Protein AF-A0AAN0IYD3-F1 (afdb_monomer_lite)

Secondary structure (DSSP, 8-state):
--------PPP-BS----B-SSEEEEE--B-TTS-SSS--HHHHHHHTEEEEEETTTTEEEEEE-BS---S--BS-EEEEETTEEEEEEEE-SSTT-EEEEEEEEETTTTEEEEEE---TTS--EES-EEEEEEETTEEEEEEEEEEESPPSS--TTS-EEEPTTS-EEEEEEEEEETTTTEEE-TT---------------------------------------------------------------------------PPEEEEEEEEEEETTEEEEEEEEES-HHHHHHHHHHHTTT-EEEEEEEEEBSSSEEEE-TTSPPSS--TTEEEEESSSS-EEEHHHHHHBTBTT-PPPEEEEEEEE-TTS-SEEEEEEEEESBSS--EEEEEEE-SSPPPP---------------------------------HHHHHHHHHHHHHHTHHHHHTS-HHHHHHHHHHHHHTTSS-HHHHHS--HHHHHHHHHHHHHT--SHHHHHHHHHHHHHHHHHH-HHHHHHHHHHHHHHHHHHHHHS-------TT-

Structure (mmCIF, N/CA/C/O backbone):
data_AF-A0AAN0IYD3-F1
#
_entry.id   AF-A0AAN0IYD3-F1
#
loop_
_atom_site.group_PDB
_atom_site.id
_atom_site.type_symbol
_atom_site.label_atom_id
_atom_site.label_alt_id
_atom_site.label_comp_id
_atom_site.label_asym_id
_atom_site.label_entity_id
_atom_site.label_seq_id
_atom_site.pdbx_PDB_ins_code
_atom_site.Cartn_x
_atom_site.Cartn_y
_atom_site.Cartn_z
_atom_site.occupancy
_atom_site.B_iso_or_equiv
_atom_site.auth_seq_id
_atom_site.auth_comp_id
_atom_site.auth_asym_id
_atom_site.auth_atom_id
_atom_site.pdbx_PDB_model_num
ATOM 1 N N . MET A 1 1 ? 1.801 -6.142 -44.430 1.00 36.16 1 MET A N 1
ATOM 2 C CA . MET A 1 1 ? 1.712 -6.125 -42.953 1.00 36.16 1 MET A CA 1
ATOM 3 C C . MET A 1 1 ? 3.056 -6.605 -42.431 1.00 36.16 1 MET A C 1
ATOM 5 O O . MET A 1 1 ? 3.470 -7.676 -42.855 1.00 36.16 1 MET A O 1
ATOM 9 N N . SER A 1 2 ? 3.777 -5.829 -41.621 1.00 40.69 2 SER A N 1
ATOM 10 C CA . SER A 1 2 ? 5.025 -6.301 -41.003 1.00 40.69 2 SER A CA 1
ATOM 11 C C . SER A 1 2 ? 4.711 -7.117 -39.748 1.00 40.69 2 SER A C 1
ATOM 13 O O . SER A 1 2 ? 3.829 -6.751 -38.970 1.00 40.69 2 SER A O 1
ATOM 15 N N . GLY A 1 3 ? 5.416 -8.232 -39.551 1.00 45.00 3 GLY A N 1
ATOM 16 C CA . GLY A 1 3 ? 5.268 -9.042 -38.346 1.00 45.00 3 GLY A CA 1
ATOM 17 C C . GLY A 1 3 ? 5.834 -8.303 -37.138 1.00 45.00 3 GLY A C 1
ATOM 18 O O . GLY A 1 3 ? 7.051 -8.214 -36.989 1.00 45.00 3 GLY A O 1
ATOM 19 N N . GLN A 1 4 ? 4.970 -7.775 -36.266 1.00 45.75 4 GLN A N 1
ATOM 20 C CA . GLN A 1 4 ? 5.415 -7.326 -34.949 1.00 45.75 4 GLN A CA 1
ATOM 21 C C . GLN A 1 4 ? 5.845 -8.553 -34.146 1.00 45.75 4 GLN A C 1
ATOM 23 O O . GLN A 1 4 ? 5.011 -9.386 -33.795 1.00 45.75 4 GLN A O 1
ATOM 28 N N . SER A 1 5 ? 7.144 -8.647 -33.858 1.00 50.09 5 SER A N 1
ATOM 29 C CA . SER A 1 5 ? 7.682 -9.643 -32.934 1.00 50.09 5 SER A CA 1
ATOM 30 C C . SER A 1 5 ? 6.928 -9.562 -31.606 1.00 50.09 5 SER A C 1
ATOM 32 O O . SER A 1 5 ? 6.909 -8.513 -30.955 1.00 50.09 5 SER A O 1
ATOM 34 N N . ILE A 1 6 ? 6.276 -10.658 -31.216 1.00 59.47 6 ILE A N 1
ATOM 35 C CA . ILE A 1 6 ? 5.673 -10.776 -29.891 1.00 59.47 6 ILE A CA 1
ATOM 36 C C . ILE A 1 6 ? 6.834 -10.955 -28.917 1.00 59.47 6 ILE A C 1
ATOM 38 O O . ILE A 1 6 ? 7.510 -11.984 -28.944 1.00 59.47 6 ILE A O 1
ATOM 42 N N . TYR A 1 7 ? 7.076 -9.949 -28.072 1.00 66.88 7 TYR A N 1
ATOM 43 C CA . TYR A 1 7 ? 8.084 -10.034 -27.019 1.00 66.88 7 TYR A CA 1
ATOM 44 C C . TYR A 1 7 ? 7.779 -11.253 -26.134 1.00 66.88 7 TYR A C 1
ATOM 46 O O . TYR A 1 7 ? 6.766 -11.293 -25.432 1.00 66.88 7 TYR A O 1
ATOM 54 N N . LYS A 1 8 ? 8.643 -12.272 -26.203 1.00 65.81 8 LYS A N 1
ATOM 55 C CA . LYS A 1 8 ? 8.504 -13.504 -25.428 1.00 65.81 8 LYS A CA 1
ATOM 56 C C . LYS A 1 8 ? 9.188 -13.317 -24.078 1.00 65.81 8 LYS A C 1
ATOM 58 O O . LYS A 1 8 ? 10.408 -13.428 -23.978 1.00 65.81 8 LYS A O 1
ATOM 63 N N . PHE A 1 9 ? 8.383 -13.035 -23.059 1.00 69.50 9 PHE A N 1
ATOM 64 C CA . PHE A 1 9 ? 8.836 -12.949 -21.674 1.00 69.50 9 PHE A CA 1
ATOM 65 C C . PHE A 1 9 ? 9.522 -14.257 -21.233 1.00 69.50 9 PHE A C 1
ATOM 67 O O . PHE A 1 9 ? 9.088 -15.353 -21.604 1.00 69.50 9 PHE A O 1
ATOM 74 N N . LYS A 1 10 ? 10.614 -14.136 -20.471 1.00 79.12 10 LYS A N 1
ATOM 75 C CA . LYS A 1 10 ? 11.407 -15.265 -19.958 1.00 79.12 10 LYS A CA 1
ATOM 76 C C . LYS A 1 10 ? 10.958 -15.643 -18.551 1.00 79.12 10 LYS A C 1
ATOM 78 O O . LYS A 1 10 ? 10.577 -14.776 -17.771 1.00 79.12 10 LYS A O 1
ATOM 83 N N . GLY A 1 11 ? 11.079 -16.923 -18.202 1.00 85.19 11 GLY A N 1
ATOM 84 C CA . GLY A 1 11 ? 10.940 -17.355 -16.813 1.00 85.19 11 GLY A CA 1
ATOM 85 C C . GLY A 1 11 ? 12.000 -16.685 -15.936 1.00 85.19 11 GLY A C 1
ATOM 86 O O . GLY A 1 11 ? 13.184 -16.713 -16.272 1.00 85.19 11 GLY A O 1
ATOM 87 N N . ARG A 1 12 ? 11.563 -16.073 -14.834 1.00 90.88 12 ARG A N 1
ATOM 88 C CA . ARG A 1 12 ? 12.425 -15.463 -13.819 1.00 90.88 12 ARG A CA 1
ATOM 89 C C . ARG A 1 12 ? 11.815 -15.617 -12.431 1.00 90.88 12 ARG A C 1
ATOM 91 O O . ARG A 1 12 ? 10.594 -15.636 -12.304 1.00 90.88 12 ARG A O 1
ATOM 98 N N . ALA A 1 13 ? 12.658 -15.699 -11.410 1.00 92.00 13 ALA A N 1
ATOM 99 C CA . ALA A 1 13 ? 12.270 -15.749 -9.999 1.00 92.00 13 ALA A CA 1
ATOM 100 C C . ALA A 1 13 ? 12.886 -14.565 -9.230 1.00 92.00 13 ALA A C 1
ATOM 102 O O . ALA A 1 13 ? 13.592 -13.753 -9.828 1.00 92.00 13 ALA A O 1
ATOM 103 N N . GLU A 1 14 ? 12.592 -14.448 -7.932 1.00 93.88 14 GLU A N 1
ATOM 104 C CA . GLU A 1 14 ? 13.286 -13.543 -6.990 1.00 93.88 14 GLU A CA 1
ATOM 105 C C . GLU A 1 14 ? 13.367 -12.061 -7.420 1.00 93.88 14 GLU A C 1
ATOM 107 O O . GLU A 1 14 ? 14.294 -11.339 -7.061 1.00 93.88 14 GLU A O 1
ATOM 112 N N . HIS A 1 15 ? 12.391 -11.602 -8.198 1.00 94.44 15 HIS A N 1
ATOM 113 C CA . HIS A 1 15 ? 12.200 -10.208 -8.590 1.00 94.44 15 HIS A CA 1
ATOM 114 C C . HIS A 1 15 ? 10.975 -9.643 -7.872 1.00 94.44 15 HIS A C 1
ATOM 116 O O . HIS A 1 15 ? 10.097 -10.392 -7.443 1.00 94.44 15 HIS A O 1
ATOM 122 N N . SER A 1 16 ? 10.871 -8.318 -7.816 1.00 95.12 16 SER A N 1
ATOM 123 C CA . SER A 1 16 ? 9.613 -7.651 -7.470 1.00 95.12 16 SER A CA 1
ATOM 124 C C . SER A 1 16 ? 8.836 -7.263 -8.727 1.00 95.12 16 SER A C 1
ATOM 126 O O . SER A 1 16 ? 9.425 -7.086 -9.795 1.00 95.12 16 SER A O 1
ATOM 128 N N . ALA A 1 17 ? 7.516 -7.113 -8.591 1.00 95.25 17 ALA A N 1
ATOM 129 C CA . ALA A 1 17 ? 6.607 -6.715 -9.669 1.00 95.25 17 ALA A CA 1
ATOM 130 C C . ALA A 1 17 ? 5.807 -5.431 -9.336 1.00 95.25 17 ALA A C 1
ATOM 132 O O . ALA A 1 17 ? 4.574 -5.463 -9.316 1.00 95.25 17 ALA A O 1
ATOM 133 N N . PRO A 1 18 ? 6.487 -4.309 -9.020 1.00 96.69 18 PRO A N 1
ATOM 134 C CA . PRO A 1 18 ? 5.850 -3.048 -8.643 1.00 96.69 18 PRO A CA 1
ATOM 135 C C . PRO A 1 18 ? 4.942 -2.482 -9.743 1.00 96.69 18 PRO A C 1
ATOM 137 O O . PRO A 1 18 ? 5.202 -2.624 -10.941 1.00 96.69 18 PRO A O 1
ATOM 140 N N . VAL A 1 19 ? 3.891 -1.777 -9.324 1.00 96.44 19 VAL A N 1
ATOM 141 C CA . VAL A 1 19 ? 2.893 -1.150 -10.200 1.00 96.44 19 VAL A CA 1
ATOM 142 C C . VAL A 1 19 ? 2.908 0.358 -9.981 1.00 96.44 19 VAL A C 1
ATOM 144 O O . VAL A 1 19 ? 2.753 0.812 -8.855 1.00 96.44 19 VAL A O 1
ATOM 147 N N . ILE A 1 20 ? 3.067 1.138 -11.055 1.00 93.69 20 ILE A N 1
ATOM 148 C CA . ILE A 1 20 ? 2.930 2.604 -11.020 1.00 93.69 20 ILE A CA 1
ATOM 149 C C . ILE A 1 20 ? 1.989 3.023 -12.150 1.00 93.69 20 ILE A C 1
ATOM 151 O O . ILE A 1 20 ? 2.294 2.851 -13.337 1.00 93.69 20 ILE A O 1
ATOM 155 N N . GLY A 1 21 ? 0.829 3.560 -11.766 1.00 90.25 21 GLY A N 1
ATOM 156 C CA . GLY A 1 21 ? -0.271 3.875 -12.675 1.00 90.25 21 GLY A CA 1
ATOM 157 C C . GLY A 1 21 ? -0.771 2.641 -13.436 1.00 90.25 21 GLY A C 1
ATOM 158 O O . GLY A 1 21 ? -0.806 1.527 -12.917 1.00 90.25 21 GLY A O 1
ATOM 159 N N . GLY A 1 22 ? -1.132 2.821 -14.709 1.00 93.25 22 GLY A N 1
ATOM 160 C CA . GLY A 1 22 ? -1.628 1.751 -15.585 1.00 93.25 22 GLY A CA 1
ATOM 161 C C . GLY A 1 22 ? -0.568 0.749 -16.074 1.00 93.25 22 GLY A C 1
ATOM 162 O O . GLY A 1 22 ? -0.651 0.291 -17.220 1.00 93.25 22 GLY A O 1
ATOM 163 N N . SER A 1 23 ? 0.484 0.465 -15.299 1.00 95.75 23 SER A N 1
ATOM 164 C CA . SER A 1 23 ? 1.560 -0.448 -15.706 1.00 95.75 23 SER A CA 1
ATOM 165 C C . SER A 1 23 ? 2.293 -1.122 -14.549 1.00 95.75 23 SER A C 1
ATOM 167 O O . SER A 1 23 ? 2.630 -0.488 -13.551 1.00 95.75 23 SER A O 1
ATOM 169 N N . LEU A 1 24 ? 2.631 -2.392 -14.765 1.00 96.56 24 LEU A N 1
ATOM 170 C CA . LEU A 1 24 ? 3.535 -3.192 -13.940 1.00 96.56 24 LEU A CA 1
ATOM 171 C C . LEU A 1 24 ? 4.953 -3.127 -14.522 1.00 96.56 24 LEU A C 1
ATOM 173 O O . LEU A 1 24 ? 5.124 -3.128 -15.744 1.00 96.56 24 LEU A O 1
ATOM 177 N N . TYR A 1 25 ? 5.961 -3.079 -13.657 1.00 96.81 25 TYR A N 1
ATOM 178 C CA . TYR A 1 25 ? 7.377 -3.015 -14.017 1.00 96.81 25 TYR A CA 1
ATOM 179 C C . TYR A 1 25 ? 8.109 -4.239 -13.465 1.00 96.81 25 TYR A C 1
ATOM 181 O O . TYR A 1 25 ? 7.784 -4.726 -12.385 1.00 96.81 25 TYR A O 1
ATOM 189 N N . LEU A 1 26 ? 9.109 -4.722 -14.199 1.00 94.75 26 LEU A N 1
ATOM 190 C CA . LEU A 1 26 ? 9.996 -5.803 -13.784 1.00 94.75 26 LEU A CA 1
ATOM 191 C C . LEU A 1 26 ? 11.446 -5.426 -14.064 1.00 94.75 26 LEU A C 1
ATOM 193 O O . LEU A 1 26 ? 11.772 -4.913 -15.134 1.00 94.75 26 LEU A O 1
ATOM 197 N N . TRP A 1 27 ? 12.327 -5.758 -13.128 1.00 96.06 27 TRP A N 1
ATOM 198 C CA . TRP A 1 27 ? 13.764 -5.580 -13.284 1.00 96.06 27 TRP A CA 1
ATOM 199 C C . TRP A 1 27 ? 14.520 -6.796 -12.746 1.00 96.06 27 TRP A C 1
ATOM 201 O O . TRP A 1 27 ? 14.170 -7.336 -11.695 1.00 96.06 27 TRP A O 1
ATOM 211 N N . ALA A 1 28 ? 15.554 -7.215 -13.478 1.00 94.31 28 ALA A N 1
ATOM 212 C CA . ALA A 1 28 ? 16.426 -8.333 -13.125 1.00 94.31 28 ALA A CA 1
ATOM 213 C C . ALA A 1 28 ? 15.653 -9.592 -12.655 1.00 94.31 28 ALA A C 1
ATOM 215 O O . ALA A 1 28 ? 14.802 -10.094 -13.393 1.00 94.31 28 ALA A O 1
ATOM 216 N N . GLY A 1 29 ? 15.966 -10.121 -11.470 1.00 93.25 29 GLY A N 1
ATOM 217 C CA . GLY A 1 29 ? 15.525 -11.427 -10.985 1.00 93.25 29 GLY A CA 1
ATOM 218 C C . GLY A 1 29 ? 16.409 -12.572 -11.477 1.00 93.25 29 GLY A C 1
ATOM 219 O O . GLY A 1 29 ? 17.059 -12.474 -12.525 1.00 93.25 29 GLY A O 1
ATOM 220 N N . ALA A 1 30 ? 16.392 -13.678 -10.731 1.00 89.56 30 ALA A N 1
ATOM 221 C CA . ALA A 1 30 ? 17.095 -14.909 -11.076 1.00 89.56 30 ALA A CA 1
ATOM 222 C C . ALA A 1 30 ? 16.601 -15.444 -12.434 1.00 89.56 30 ALA A C 1
ATOM 224 O O . ALA A 1 30 ? 15.405 -15.686 -12.617 1.00 89.56 30 ALA A O 1
ATOM 225 N N . GLN A 1 31 ? 17.521 -15.591 -13.392 1.00 89.06 31 GLN A N 1
ATOM 226 C CA . GLN A 1 31 ? 17.264 -15.920 -14.801 1.00 89.06 31 GLN A CA 1
ATOM 227 C C . GLN A 1 31 ? 18.340 -16.867 -15.334 1.00 89.06 31 GLN A C 1
ATOM 229 O O . GLN A 1 31 ? 19.510 -16.732 -14.987 1.00 89.06 31 GLN A O 1
ATOM 234 N N . THR A 1 32 ? 17.963 -17.787 -16.225 1.00 85.50 32 THR A N 1
ATOM 235 C CA . THR A 1 32 ? 18.856 -18.841 -16.746 1.00 85.50 32 THR A CA 1
ATOM 236 C C . THR A 1 32 ? 20.028 -18.330 -17.586 1.00 85.50 32 THR A C 1
ATOM 238 O O . THR A 1 32 ? 20.987 -19.065 -17.788 1.00 85.50 32 THR A O 1
ATOM 241 N N . ASP A 1 33 ? 19.948 -17.109 -18.119 1.00 87.12 33 ASP A N 1
ATOM 242 C CA . ASP A 1 33 ? 21.000 -16.479 -18.925 1.00 87.12 33 ASP A CA 1
ATOM 243 C C . ASP A 1 33 ? 21.742 -15.336 -18.208 1.00 87.12 33 ASP A C 1
ATOM 245 O O . ASP A 1 33 ? 22.638 -14.724 -18.795 1.00 87.12 33 ASP A O 1
ATOM 249 N N . LEU A 1 34 ? 21.407 -15.068 -16.939 1.00 88.12 34 LEU A N 1
ATOM 250 C CA . LEU A 1 34 ? 22.098 -14.095 -16.094 1.00 88.12 34 LEU A CA 1
ATOM 251 C C . LEU A 1 34 ? 23.383 -14.729 -15.519 1.00 88.12 34 LEU A C 1
ATOM 253 O O . LEU A 1 34 ? 23.283 -15.713 -14.789 1.00 88.12 34 LEU A O 1
ATOM 257 N N . PRO A 1 35 ? 24.590 -14.203 -15.813 1.00 89.94 35 PRO A N 1
ATOM 258 C CA . PRO A 1 35 ? 25.831 -14.823 -15.352 1.00 89.94 35 PRO A CA 1
ATOM 259 C C . PRO A 1 35 ? 25.965 -14.834 -13.825 1.00 89.94 35 PRO A C 1
ATOM 261 O O . PRO A 1 35 ? 25.924 -13.775 -13.192 1.00 89.94 35 PRO A O 1
ATOM 264 N N . ALA A 1 36 ? 26.212 -16.021 -13.264 1.00 89.19 36 ALA A N 1
ATOM 265 C CA . ALA A 1 36 ? 26.485 -16.250 -11.845 1.00 89.19 36 ALA A CA 1
ATOM 266 C C . ALA A 1 36 ? 27.914 -15.815 -11.456 1.00 89.19 36 ALA A C 1
ATOM 268 O O . ALA A 1 36 ? 28.759 -16.619 -11.075 1.00 89.19 36 ALA A O 1
ATOM 269 N N . VAL A 1 37 ? 28.195 -14.520 -11.606 1.00 90.31 37 VAL A N 1
ATOM 270 C CA . VAL A 1 37 ? 29.442 -13.846 -11.204 1.00 90.31 37 VAL A CA 1
ATOM 271 C C . VAL A 1 37 ? 29.109 -12.499 -10.565 1.00 90.31 37 VAL A C 1
ATOM 273 O O . VAL A 1 37 ? 28.046 -11.941 -10.847 1.00 90.31 37 VAL A O 1
ATOM 276 N N . HIS A 1 38 ? 30.013 -11.939 -9.755 1.00 88.50 38 HIS A N 1
ATOM 277 C CA . HIS A 1 38 ? 29.840 -10.638 -9.089 1.00 88.50 38 HIS A CA 1
ATOM 278 C C . HIS A 1 38 ? 29.361 -9.536 -10.045 1.00 88.50 38 HIS A C 1
ATOM 280 O O . HIS A 1 38 ? 28.270 -8.984 -9.886 1.00 88.50 38 HIS A O 1
ATOM 286 N N . ASP A 1 39 ? 30.135 -9.284 -11.098 1.00 91.88 39 ASP A N 1
ATOM 287 C CA . ASP A 1 39 ? 29.835 -8.304 -12.134 1.00 91.88 39 ASP A CA 1
ATOM 288 C C . ASP A 1 39 ? 30.498 -8.722 -13.457 1.00 91.88 39 ASP A C 1
ATOM 290 O O . ASP A 1 39 ? 31.525 -9.399 -13.465 1.00 91.88 39 ASP A O 1
ATOM 294 N N . SER A 1 40 ? 29.896 -8.360 -14.588 1.00 92.56 40 SER A N 1
ATOM 295 C CA . SER A 1 40 ? 30.474 -8.548 -15.923 1.00 92.56 40 SER A CA 1
ATOM 296 C C . SER A 1 40 ? 29.749 -7.691 -16.969 1.00 92.56 40 SER A C 1
ATOM 298 O O . SER A 1 40 ? 28.564 -7.385 -16.799 1.00 92.56 40 SER A O 1
ATOM 300 N N . PRO A 1 41 ? 30.383 -7.361 -18.113 1.00 93.81 41 PRO A N 1
ATOM 301 C CA . PRO A 1 41 ? 29.716 -6.650 -19.206 1.00 93.81 41 PRO A CA 1
ATOM 302 C C . PRO A 1 41 ? 28.443 -7.350 -19.711 1.00 93.81 41 PRO A C 1
ATOM 304 O O . PRO A 1 41 ? 27.469 -6.680 -20.050 1.00 93.81 41 PRO A O 1
ATOM 307 N N . GLN A 1 42 ? 28.407 -8.690 -19.713 1.00 92.44 42 GLN A N 1
ATOM 308 C CA . GLN A 1 42 ? 27.210 -9.464 -20.064 1.00 92.44 42 GLN A CA 1
ATOM 309 C C . GLN A 1 42 ? 26.099 -9.305 -19.018 1.00 92.44 42 GLN A C 1
ATOM 311 O O . GLN A 1 42 ? 24.951 -9.061 -19.386 1.00 92.44 42 GLN A O 1
ATOM 316 N N . LYS A 1 43 ? 26.432 -9.392 -17.724 1.00 92.62 43 LYS A N 1
ATOM 317 C CA . LYS A 1 43 ? 25.472 -9.208 -16.628 1.00 92.62 43 LYS A CA 1
ATOM 318 C C . LYS A 1 43 ? 24.881 -7.795 -16.645 1.00 92.62 43 LYS A C 1
ATOM 320 O O . LYS A 1 43 ? 23.663 -7.660 -16.707 1.00 92.62 43 LYS A O 1
ATOM 325 N N . ARG A 1 44 ? 25.728 -6.759 -16.731 1.00 93.25 44 ARG A N 1
ATOM 326 C CA . ARG A 1 44 ? 25.306 -5.350 -16.884 1.00 93.25 44 ARG A CA 1
ATOM 327 C C . ARG A 1 44 ? 24.414 -5.134 -18.108 1.00 93.25 44 ARG A C 1
ATOM 329 O O . ARG A 1 44 ? 23.448 -4.383 -18.036 1.00 93.25 44 ARG A O 1
ATOM 336 N N . LYS A 1 45 ? 24.690 -5.810 -19.230 1.00 92.25 45 LYS A N 1
ATOM 337 C CA . LYS A 1 45 ? 23.853 -5.734 -20.440 1.00 92.25 45 LYS A CA 1
ATOM 338 C C . LYS A 1 45 ? 22.445 -6.302 -20.215 1.00 92.25 45 LYS A C 1
ATOM 340 O O . LYS A 1 45 ? 21.497 -5.742 -20.753 1.00 92.25 45 LYS A O 1
ATOM 345 N N . LEU A 1 46 ? 22.297 -7.355 -19.408 1.00 90.81 46 LEU A N 1
ATOM 346 C CA . LEU A 1 46 ? 20.996 -7.947 -19.064 1.00 90.81 46 LEU A CA 1
ATOM 347 C C . LEU A 1 46 ? 20.241 -7.152 -17.987 1.00 90.81 46 LEU A C 1
ATOM 349 O O . LEU A 1 46 ? 19.017 -7.083 -18.030 1.00 90.81 46 LEU A O 1
ATOM 353 N N . THR A 1 47 ? 20.947 -6.519 -17.047 1.00 94.19 47 THR A N 1
ATOM 354 C CA . THR A 1 47 ? 20.337 -5.711 -15.972 1.00 94.19 47 THR A CA 1
ATOM 355 C C . THR A 1 47 ? 20.129 -4.240 -16.348 1.00 94.19 47 THR A C 1
ATOM 357 O O . THR A 1 47 ? 19.468 -3.509 -15.616 1.00 94.19 47 THR A O 1
ATOM 360 N N . SER A 1 48 ? 20.634 -3.795 -17.504 1.00 95.69 48 SER A N 1
ATOM 361 C CA . SER A 1 48 ? 20.393 -2.445 -18.041 1.00 95.69 48 SER A CA 1
ATOM 362 C C . SER A 1 48 ? 18.975 -2.219 -18.580 1.00 95.69 48 SER A C 1
ATOM 364 O O . SER A 1 48 ? 18.616 -1.076 -18.872 1.00 95.69 48 SER A O 1
ATOM 366 N N . THR A 1 49 ? 18.152 -3.264 -18.702 1.00 95.00 49 THR A N 1
ATOM 367 C CA . THR A 1 49 ? 16.763 -3.166 -19.172 1.00 95.00 49 THR A CA 1
ATOM 368 C C . THR A 1 49 ? 15.739 -3.401 -18.069 1.00 95.00 49 THR A C 1
ATOM 370 O O . THR A 1 49 ? 15.938 -4.231 -17.184 1.00 95.00 49 THR A O 1
ATOM 373 N N . VAL A 1 50 ? 14.613 -2.698 -18.175 1.00 95.75 50 VAL A N 1
ATOM 374 C CA . VAL A 1 50 ? 13.407 -2.868 -17.357 1.00 95.75 50 VAL A CA 1
ATOM 375 C C . VAL A 1 50 ? 12.272 -3.281 -18.286 1.00 95.75 50 VAL A C 1
ATOM 377 O O . VAL A 1 50 ? 11.972 -2.586 -19.263 1.00 95.75 50 VAL A O 1
ATOM 380 N N . GLU A 1 51 ? 11.643 -4.418 -18.016 1.00 94.75 51 GLU A N 1
ATOM 381 C CA . GLU A 1 51 ? 10.419 -4.814 -18.700 1.00 94.75 51 GLU A CA 1
ATOM 382 C C . GLU A 1 51 ? 9.210 -4.080 -18.114 1.00 94.75 51 GLU A C 1
ATOM 384 O O . GLU A 1 51 ? 9.113 -3.852 -16.908 1.00 94.75 51 GLU A O 1
ATOM 389 N N . LYS A 1 52 ? 8.260 -3.719 -18.977 1.00 94.75 52 LYS A N 1
ATOM 390 C CA . LYS A 1 52 ? 7.027 -3.030 -18.591 1.00 94.75 52 LYS A CA 1
ATOM 391 C C . LYS A 1 52 ? 5.826 -3.720 -19.224 1.00 94.75 52 LYS A C 1
ATOM 393 O O . LYS A 1 52 ? 5.842 -4.027 -20.415 1.00 94.75 52 LYS A O 1
ATOM 398 N N . PHE A 1 53 ? 4.785 -3.958 -18.433 1.00 94.56 53 PHE A N 1
ATOM 399 C CA . PHE A 1 53 ? 3.514 -4.516 -18.881 1.00 94.56 53 PHE A CA 1
ATOM 400 C C . PHE A 1 53 ? 2.418 -3.459 -18.769 1.00 94.56 53 PHE A C 1
ATOM 402 O O . PHE A 1 53 ? 2.117 -2.971 -17.679 1.00 94.56 53 PHE A O 1
ATOM 409 N N . TYR A 1 54 ? 1.814 -3.104 -19.902 1.00 93.69 54 TYR A N 1
ATOM 410 C CA . TYR A 1 54 ? 0.756 -2.097 -19.968 1.00 93.69 54 TYR A CA 1
ATOM 411 C C . TYR A 1 54 ? -0.618 -2.751 -19.815 1.00 93.69 54 TYR A C 1
ATOM 413 O O . TYR A 1 54 ? -1.076 -3.440 -20.732 1.00 93.69 54 TYR A O 1
ATOM 421 N N . PHE A 1 55 ? -1.322 -2.482 -18.712 1.00 94.62 55 PHE A N 1
ATOM 422 C CA . PHE A 1 55 ? -2.650 -3.063 -18.460 1.00 94.62 55 PHE A CA 1
ATOM 423 C C . PHE A 1 55 ? -3.666 -2.706 -19.556 1.00 94.62 55 PHE A C 1
ATOM 425 O O . PHE A 1 55 ? -4.457 -3.548 -19.965 1.00 94.62 55 PHE A O 1
ATOM 432 N N . SER A 1 56 ? -3.581 -1.489 -20.104 1.00 94.25 56 SER A N 1
ATOM 433 C CA . SER A 1 56 ? -4.466 -0.972 -21.161 1.00 94.25 56 SER A CA 1
ATOM 434 C C . SER A 1 56 ? -4.361 -1.687 -22.515 1.00 94.25 56 SER A C 1
ATOM 436 O O . SER A 1 56 ? -5.200 -1.462 -23.383 1.00 94.25 56 SER A O 1
ATOM 438 N N . SER A 1 57 ? -3.340 -2.525 -22.725 1.00 92.44 57 SER A N 1
ATOM 439 C CA . SER A 1 57 ? -3.164 -3.291 -23.970 1.00 92.44 57 SER A CA 1
ATOM 440 C C . SER A 1 57 ? -2.793 -4.761 -23.762 1.00 92.44 57 SER A C 1
ATOM 442 O O . SER A 1 57 ? -2.722 -5.502 -24.739 1.00 92.44 57 SER A O 1
ATOM 444 N N . ALA A 1 58 ? -2.538 -5.181 -22.518 1.00 91.56 58 ALA A N 1
ATOM 445 C CA . ALA A 1 58 ? -1.975 -6.483 -22.158 1.00 91.56 58 ALA A CA 1
ATOM 446 C C . ALA A 1 58 ? -0.670 -6.831 -22.913 1.00 91.56 58 ALA A C 1
ATOM 448 O O . ALA A 1 58 ? -0.414 -7.992 -23.242 1.00 91.56 58 ALA A O 1
ATOM 449 N N . ARG A 1 59 ? 0.172 -5.826 -23.205 1.00 90.31 59 ARG A N 1
ATOM 450 C CA . ARG A 1 59 ? 1.444 -5.993 -23.932 1.00 90.31 59 ARG A CA 1
ATOM 451 C C . ARG A 1 59 ? 2.658 -5.706 -23.055 1.00 90.31 59 ARG A C 1
ATOM 453 O O . ARG A 1 59 ? 2.662 -4.759 -22.270 1.00 90.31 59 ARG A O 1
ATOM 460 N N . TRP A 1 60 ? 3.706 -6.494 -23.285 1.00 91.94 60 TRP A N 1
ATOM 461 C CA . TRP A 1 60 ? 5.056 -6.265 -22.778 1.00 91.94 60 TRP A CA 1
ATOM 462 C C . TRP A 1 60 ? 5.870 -5.352 -23.701 1.00 91.94 60 TRP A C 1
ATOM 464 O O . TRP A 1 60 ? 5.791 -5.460 -24.929 1.00 91.94 60 TRP A O 1
ATOM 474 N N . SER A 1 61 ? 6.715 -4.525 -23.097 1.00 91.25 61 SER A N 1
ATOM 475 C CA . SER A 1 61 ? 7.846 -3.830 -23.713 1.00 91.25 61 SER A CA 1
ATOM 476 C C . SER A 1 61 ? 9.110 -4.027 -22.868 1.00 91.25 61 SER A C 1
ATOM 478 O O . SER A 1 61 ? 9.046 -4.423 -21.705 1.00 91.25 61 SER A O 1
ATOM 480 N N . SER A 1 62 ? 10.269 -3.725 -23.454 1.00 92.38 62 SER A N 1
ATOM 481 C CA . SER A 1 62 ? 11.553 -3.646 -22.755 1.00 92.38 62 SER A CA 1
ATOM 482 C C . SER A 1 62 ? 12.131 -2.249 -22.967 1.00 92.38 62 SER A C 1
ATOM 484 O O . SER A 1 62 ? 12.162 -1.758 -24.097 1.00 92.38 62 SER A O 1
ATOM 486 N N . HIS A 1 63 ? 12.540 -1.596 -21.882 1.00 93.81 63 HIS A N 1
ATOM 487 C CA . HIS A 1 63 ? 13.080 -0.240 -21.877 1.00 93.81 63 HIS A CA 1
ATOM 488 C C . HIS A 1 63 ? 14.531 -0.262 -21.402 1.00 93.81 63 HIS A C 1
ATOM 490 O O . HIS A 1 63 ? 14.828 -0.805 -20.340 1.00 93.81 63 HIS A O 1
ATOM 496 N N . LEU A 1 64 ? 15.433 0.348 -22.174 1.00 96.62 64 LEU A N 1
ATOM 497 C CA . LEU A 1 64 ? 16.810 0.583 -21.742 1.00 96.62 64 LEU A CA 1
ATOM 498 C C . LEU A 1 64 ? 16.831 1.689 -20.679 1.00 96.62 64 LEU A C 1
ATOM 500 O O . LEU A 1 64 ? 16.217 2.740 -20.869 1.00 96.62 64 LEU A O 1
ATOM 504 N N . THR A 1 65 ? 17.550 1.450 -19.586 1.00 97.31 65 THR A N 1
ATOM 505 C CA . THR A 1 65 ? 17.711 2.407 -18.484 1.00 97.31 65 THR A CA 1
ATOM 506 C C . THR A 1 65 ? 18.988 3.239 -18.608 1.00 97.31 65 THR A C 1
ATOM 508 O O . THR A 1 65 ? 19.911 2.903 -19.353 1.00 97.31 65 THR A O 1
ATOM 511 N N . ARG A 1 66 ? 19.024 4.365 -17.892 1.00 95.81 66 ARG A N 1
ATOM 512 C CA . ARG A 1 66 ? 20.152 5.304 -17.798 1.00 95.81 66 ARG A CA 1
ATOM 513 C C . ARG A 1 66 ? 20.796 5.222 -16.414 1.00 95.81 66 ARG A C 1
ATOM 515 O O . ARG A 1 66 ? 20.119 4.905 -15.442 1.00 95.81 66 ARG A O 1
ATOM 522 N N . GLY A 1 67 ? 22.077 5.572 -16.315 1.00 93.12 67 GLY A N 1
ATOM 523 C CA . GLY A 1 67 ? 22.847 5.423 -15.075 1.00 93.12 67 GLY A CA 1
ATOM 524 C C . GLY A 1 67 ? 23.286 3.974 -14.840 1.00 93.12 67 GLY A C 1
ATOM 525 O O . GLY A 1 67 ? 23.346 3.181 -15.779 1.00 93.12 67 GLY A O 1
ATOM 526 N N . THR A 1 68 ? 23.604 3.640 -13.590 1.00 92.44 68 THR A N 1
ATOM 527 C CA . THR A 1 68 ? 24.103 2.314 -13.194 1.00 92.44 68 THR A CA 1
ATOM 528 C C . THR A 1 68 ? 23.024 1.574 -12.395 1.00 92.44 68 THR A C 1
ATOM 530 O O . THR A 1 68 ? 22.724 2.007 -11.281 1.00 92.44 68 THR A O 1
ATOM 533 N N . PRO A 1 69 ? 22.443 0.474 -12.914 1.00 95.81 69 PRO A N 1
ATOM 534 C CA . PRO A 1 69 ? 21.558 -0.391 -12.134 1.00 95.81 69 PRO A CA 1
ATOM 535 C C . PRO A 1 69 ? 22.305 -1.026 -10.945 1.00 95.81 69 PRO A C 1
ATOM 537 O O . PRO A 1 69 ? 23.506 -1.291 -11.067 1.00 95.81 69 PRO A O 1
ATOM 540 N N . PRO A 1 70 ? 21.632 -1.316 -9.818 1.00 95.62 70 PRO A N 1
ATOM 541 C CA . PRO A 1 70 ? 22.274 -1.955 -8.674 1.00 95.62 70 PRO A CA 1
ATOM 542 C C . PRO A 1 70 ? 22.752 -3.384 -8.975 1.00 95.62 70 PRO A C 1
ATOM 544 O O . PRO A 1 70 ? 22.240 -4.071 -9.859 1.00 95.62 70 PRO A O 1
ATOM 547 N N . LEU A 1 71 ? 23.749 -3.840 -8.209 1.00 93.31 71 LEU A N 1
ATOM 548 C CA . LEU A 1 71 ? 24.322 -5.188 -8.335 1.00 93.31 71 LEU A CA 1
ATOM 549 C C . LEU A 1 71 ? 23.550 -6.252 -7.534 1.00 93.31 71 LEU A C 1
ATOM 551 O O . LEU A 1 71 ? 23.634 -7.430 -7.878 1.00 93.31 71 LEU A O 1
ATOM 555 N N . GLY A 1 72 ? 22.753 -5.856 -6.534 1.00 92.94 72 GLY A N 1
ATOM 556 C CA . GLY A 1 72 ? 21.727 -6.707 -5.922 1.00 92.94 72 GLY A CA 1
ATOM 557 C C . GLY A 1 72 ? 20.584 -6.934 -6.914 1.00 92.94 72 GLY A C 1
ATOM 558 O O . GLY A 1 72 ? 19.713 -6.085 -7.067 1.00 92.94 72 GLY A O 1
ATOM 559 N N . VAL A 1 73 ? 20.630 -8.053 -7.639 1.00 94.81 73 VAL A N 1
ATOM 560 C CA . VAL A 1 73 ? 19.795 -8.327 -8.827 1.00 94.81 73 VAL A CA 1
ATOM 561 C C . VAL A 1 73 ? 18.704 -9.369 -8.588 1.00 94.81 73 VAL A C 1
ATOM 563 O O . VAL A 1 73 ? 17.818 -9.516 -9.428 1.00 94.81 73 VAL A O 1
ATOM 566 N N . ALA A 1 74 ? 18.740 -10.075 -7.459 1.00 94.88 74 ALA A N 1
ATOM 567 C CA . ALA A 1 74 ? 17.731 -11.040 -7.035 1.00 94.88 74 ALA A CA 1
ATOM 568 C C . ALA A 1 74 ? 17.502 -10.936 -5.518 1.00 94.88 74 ALA A C 1
ATOM 570 O O . ALA A 1 74 ? 18.403 -10.557 -4.769 1.00 94.88 74 ALA A O 1
ATOM 571 N N . GLY A 1 75 ? 16.287 -11.218 -5.053 1.00 95.38 75 GLY A N 1
ATOM 572 C CA . GLY A 1 75 ? 15.932 -11.163 -3.632 1.00 95.38 75 GLY A CA 1
ATOM 573 C C . GLY A 1 75 ? 16.065 -9.768 -3.006 1.00 95.38 75 GLY A C 1
ATOM 574 O O . GLY A 1 75 ? 16.221 -9.663 -1.794 1.00 95.38 75 GLY A O 1
ATOM 575 N N . TYR A 1 76 ? 16.052 -8.698 -3.803 1.00 97.44 76 TYR A N 1
ATOM 576 C CA . TYR A 1 76 ? 16.025 -7.321 -3.306 1.00 97.44 76 TYR A CA 1
ATOM 577 C C . TYR A 1 76 ? 14.640 -6.981 -2.726 1.00 97.44 76 TYR A C 1
ATOM 579 O O . TYR A 1 76 ? 13.620 -7.491 -3.194 1.00 97.44 76 TYR A O 1
ATOM 587 N N . SER A 1 77 ? 14.590 -6.094 -1.732 1.00 97.19 77 SER A N 1
ATOM 588 C CA . SER A 1 77 ? 13.332 -5.498 -1.266 1.00 97.19 77 SER A CA 1
ATOM 589 C C . SER A 1 77 ? 12.927 -4.348 -2.195 1.00 97.19 77 SER A C 1
ATOM 591 O O . SER A 1 77 ? 13.794 -3.674 -2.759 1.00 97.19 77 SER A O 1
ATOM 593 N N . CYS A 1 78 ? 11.625 -4.113 -2.379 1.00 96.81 78 CYS A N 1
ATOM 594 C CA . CYS A 1 78 ? 11.132 -3.116 -3.330 1.00 96.81 78 CYS A CA 1
ATOM 595 C C . CYS A 1 78 ? 9.826 -2.454 -2.875 1.00 96.81 78 CYS A C 1
ATOM 597 O O . CYS A 1 78 ? 8.941 -3.134 -2.362 1.00 96.81 78 CYS A O 1
ATOM 599 N N . THR A 1 79 ? 9.684 -1.150 -3.129 1.00 97.38 79 THR A N 1
ATOM 600 C CA . THR A 1 79 ? 8.414 -0.412 -3.007 1.00 97.38 79 THR A CA 1
ATOM 601 C C . THR A 1 79 ? 8.304 0.681 -4.079 1.00 97.38 79 THR A C 1
ATOM 603 O O . THR A 1 79 ? 9.274 1.005 -4.769 1.00 97.38 79 THR A O 1
ATOM 606 N N . THR A 1 80 ? 7.120 1.269 -4.224 1.00 95.75 80 THR A N 1
ATOM 607 C CA . THR A 1 80 ? 6.821 2.385 -5.132 1.00 95.75 80 THR A CA 1
ATOM 608 C C . THR A 1 80 ? 6.493 3.645 -4.345 1.00 95.75 80 THR A C 1
ATOM 610 O O . THR A 1 80 ? 5.701 3.590 -3.405 1.00 95.75 80 THR A O 1
ATOM 613 N N . PHE A 1 81 ? 7.035 4.790 -4.754 1.00 92.75 81 PHE A N 1
ATOM 614 C CA . PHE A 1 81 ? 6.614 6.082 -4.218 1.00 92.75 81 PHE A CA 1
ATOM 615 C C . PHE A 1 81 ? 6.679 7.167 -5.302 1.00 92.75 81 PHE A C 1
ATOM 617 O O . PHE A 1 81 ? 7.683 7.298 -6.007 1.00 92.75 81 PHE A O 1
ATOM 624 N N . HIS A 1 82 ? 5.576 7.903 -5.477 1.00 88.19 82 HIS A N 1
ATOM 625 C CA . HIS A 1 82 ? 5.331 8.774 -6.633 1.00 88.19 82 HIS A CA 1
ATOM 626 C C . HIS A 1 82 ? 5.714 8.095 -7.971 1.00 88.19 82 HIS A C 1
ATOM 628 O O . HIS A 1 82 ? 5.262 6.992 -8.272 1.00 88.19 82 HIS A O 1
ATOM 634 N N . SER A 1 83 ? 6.561 8.734 -8.786 1.00 91.69 83 SER A N 1
ATOM 635 C CA . SER A 1 83 ? 7.039 8.212 -10.078 1.00 91.69 83 SER A CA 1
ATOM 636 C C . SER A 1 83 ? 8.261 7.282 -9.978 1.00 91.69 83 SER A C 1
ATOM 638 O O . SER A 1 83 ? 8.818 6.885 -11.009 1.00 91.69 83 SER A O 1
ATOM 640 N N . ASN A 1 84 ? 8.708 6.943 -8.768 1.00 95.81 84 ASN A N 1
ATOM 641 C CA . ASN A 1 84 ? 9.942 6.202 -8.521 1.00 95.81 84 ASN A CA 1
ATOM 642 C C . ASN A 1 84 ? 9.656 4.793 -7.977 1.00 95.81 84 ASN A C 1
ATOM 644 O O . ASN A 1 84 ? 8.790 4.590 -7.125 1.00 95.81 84 ASN A O 1
ATOM 648 N N . ILE A 1 85 ? 10.441 3.820 -8.436 1.00 98.12 85 ILE A N 1
ATOM 649 C CA . ILE A 1 85 ? 10.525 2.485 -7.836 1.00 98.12 85 ILE A CA 1
ATOM 650 C C . ILE A 1 85 ? 11.821 2.428 -7.033 1.00 98.12 85 ILE A C 1
ATOM 652 O O . ILE A 1 85 ? 12.887 2.727 -7.571 1.00 98.12 85 ILE A O 1
ATOM 656 N N . TYR A 1 86 ? 11.741 2.031 -5.770 1.00 97.94 86 TYR A N 1
ATOM 657 C CA . TYR A 1 86 ? 12.881 1.932 -4.866 1.00 97.94 86 TYR A CA 1
ATOM 658 C C . TYR A 1 86 ? 13.290 0.470 -4.714 1.00 97.94 86 TYR A C 1
ATOM 660 O O . TYR A 1 86 ? 12.439 -0.410 -4.595 1.00 97.94 86 TYR A O 1
ATOM 668 N N . TYR A 1 87 ? 14.597 0.229 -4.733 1.00 98.06 87 TYR A N 1
ATOM 669 C CA . TYR A 1 87 ? 15.237 -1.078 -4.665 1.00 98.06 87 TYR A CA 1
ATOM 670 C C . TYR A 1 87 ? 16.283 -1.046 -3.553 1.00 98.06 87 TYR A C 1
ATOM 672 O O . TYR A 1 87 ? 17.210 -0.227 -3.584 1.00 98.06 87 TYR A O 1
ATOM 680 N N . TYR A 1 88 ? 16.141 -1.939 -2.579 1.00 97.69 88 TYR A N 1
ATOM 681 C CA . TYR A 1 88 ? 17.033 -2.045 -1.433 1.00 97.69 88 TYR A CA 1
ATOM 682 C C . TYR A 1 88 ? 17.651 -3.442 -1.343 1.00 97.69 88 TYR A C 1
ATOM 684 O O . TYR A 1 88 ? 16.956 -4.452 -1.480 1.00 97.69 88 TYR A O 1
ATOM 692 N N . ALA A 1 89 ? 18.955 -3.480 -1.052 1.00 96.88 89 ALA A N 1
ATOM 693 C CA . ALA A 1 89 ? 19.705 -4.705 -0.789 1.00 96.88 89 ALA A CA 1
ATOM 694 C C . ALA A 1 89 ? 19.630 -5.728 -1.951 1.00 96.88 89 ALA A C 1
ATOM 696 O O . ALA A 1 89 ? 19.649 -5.341 -3.121 1.00 96.88 89 ALA A O 1
ATOM 697 N N . GLY A 1 90 ? 19.601 -7.025 -1.639 1.00 96.38 90 GLY A N 1
ATOM 698 C CA . GLY A 1 90 ? 19.499 -8.127 -2.596 1.00 96.38 90 GLY A CA 1
ATOM 699 C C . GLY A 1 90 ? 20.808 -8.886 -2.814 1.00 96.38 90 GLY A C 1
ATOM 700 O O . GLY A 1 90 ? 21.909 -8.353 -2.660 1.00 96.38 90 GLY A O 1
ATOM 701 N N . GLY A 1 91 ? 20.677 -10.155 -3.196 1.00 94.38 91 GLY A N 1
ATOM 702 C CA . GLY A 1 91 ? 21.773 -11.002 -3.656 1.00 94.38 91 GLY A CA 1
ATOM 703 C C . GLY A 1 91 ? 22.158 -10.669 -5.095 1.00 94.38 91 GLY A C 1
ATOM 704 O O . GLY A 1 91 ? 21.307 -10.344 -5.927 1.00 94.38 91 GLY A O 1
ATOM 705 N N . CYS A 1 92 ? 23.446 -10.762 -5.425 1.00 89.88 92 CYS A N 1
ATOM 706 C CA . CYS A 1 92 ? 23.895 -10.541 -6.799 1.00 89.88 92 CYS A CA 1
ATOM 707 C C . CYS A 1 92 ? 23.934 -11.811 -7.668 1.00 89.88 92 CYS A C 1
ATOM 709 O O . CYS A 1 92 ? 24.281 -11.720 -8.843 1.00 89.88 92 CYS A O 1
ATOM 711 N N . GLY A 1 93 ? 23.565 -12.980 -7.137 1.00 83.38 93 GLY A N 1
ATOM 712 C CA . GLY A 1 93 ? 23.451 -14.222 -7.915 1.00 83.38 93 GLY A CA 1
ATOM 713 C C . GLY A 1 93 ? 24.762 -14.987 -8.137 1.00 83.38 93 GLY A C 1
ATOM 714 O O . GLY A 1 93 ? 24.822 -15.813 -9.041 1.00 83.38 93 GLY A O 1
ATOM 715 N N . HIS A 1 94 ? 25.794 -14.732 -7.331 1.00 84.56 94 HIS A N 1
ATOM 716 C CA . HIS A 1 94 ? 26.876 -15.693 -7.086 1.00 84.56 94 HIS A CA 1
ATOM 717 C C . HIS A 1 94 ? 27.118 -15.768 -5.579 1.00 84.56 94 HIS A C 1
ATOM 719 O O . HIS A 1 94 ? 27.037 -14.736 -4.902 1.00 84.56 94 HIS A O 1
ATOM 725 N N . ASP A 1 95 ? 27.398 -16.979 -5.098 1.00 83.75 95 ASP A N 1
ATOM 726 C CA . ASP A 1 95 ? 27.711 -17.304 -3.705 1.00 83.75 95 ASP A CA 1
ATOM 727 C C . ASP A 1 95 ? 26.767 -16.603 -2.701 1.00 83.75 95 ASP A C 1
ATOM 729 O O . ASP A 1 95 ? 25.609 -16.313 -3.009 1.00 83.75 95 ASP A O 1
ATOM 733 N N . ASP A 1 96 ? 27.256 -16.292 -1.501 1.00 83.50 96 ASP A N 1
ATOM 734 C CA . ASP A 1 96 ? 26.547 -15.468 -0.514 1.00 83.50 96 ASP A CA 1
ATOM 735 C C . ASP A 1 96 ? 26.867 -13.969 -0.662 1.00 83.50 96 ASP A C 1
ATOM 737 O O . ASP A 1 96 ? 27.035 -13.237 0.313 1.00 83.50 96 ASP A O 1
ATOM 741 N N . CYS A 1 97 ? 26.975 -13.476 -1.899 1.00 89.62 97 CYS A N 1
ATOM 742 C CA . CYS A 1 97 ? 27.287 -12.072 -2.154 1.00 89.62 97 CYS A CA 1
ATOM 743 C C . CYS A 1 97 ? 26.013 -11.205 -2.222 1.00 89.62 97 CYS A C 1
ATOM 745 O O . CYS A 1 97 ? 25.405 -11.021 -3.285 1.00 89.62 97 CYS A O 1
ATOM 747 N N . TYR A 1 98 ? 25.629 -10.657 -1.066 1.00 93.62 98 TYR A N 1
ATOM 748 C CA . TYR A 1 98 ? 24.514 -9.717 -0.892 1.00 93.62 98 TYR A CA 1
ATOM 749 C C . TYR A 1 98 ? 24.981 -8.255 -0.795 1.00 93.62 98 TYR A C 1
ATOM 751 O O . TYR A 1 98 ? 26.148 -7.968 -0.527 1.00 93.62 98 TYR A O 1
ATOM 759 N N . TYR A 1 99 ? 24.034 -7.330 -0.959 1.00 95.44 99 TYR A N 1
ATOM 760 C CA . TYR A 1 99 ? 24.216 -5.880 -0.841 1.00 95.44 99 TYR A CA 1
ATOM 761 C C . TYR A 1 99 ? 23.302 -5.288 0.242 1.00 95.44 99 TYR A C 1
ATOM 763 O O . TYR A 1 99 ? 22.409 -5.959 0.755 1.00 95.44 99 TYR A O 1
ATOM 771 N N . ASN A 1 100 ? 23.500 -4.010 0.571 1.00 94.94 100 ASN A N 1
ATOM 772 C CA . ASN A 1 100 ? 22.554 -3.185 1.339 1.00 94.94 100 ASN A CA 1
ATOM 773 C C . ASN A 1 100 ? 22.450 -1.729 0.838 1.00 94.94 100 ASN A C 1
ATOM 775 O O . ASN A 1 100 ? 21.953 -0.858 1.547 1.00 94.94 100 ASN A O 1
ATOM 779 N N . SER A 1 101 ? 22.878 -1.458 -0.400 1.00 96.06 101 SER A N 1
ATOM 780 C CA . SER A 1 101 ? 22.649 -0.161 -1.051 1.00 96.06 101 SER A CA 1
ATOM 781 C C . SER A 1 101 ? 21.158 0.104 -1.290 1.00 96.06 101 SER A C 1
ATOM 783 O O . SER A 1 101 ? 20.418 -0.821 -1.639 1.00 96.06 101 SER A O 1
ATOM 785 N N . LEU A 1 102 ? 20.751 1.371 -1.204 1.00 97.38 102 LEU A N 1
ATOM 786 C CA . LEU A 1 102 ? 19.421 1.858 -1.577 1.00 97.38 102 LEU A CA 1
ATOM 787 C C . LEU A 1 102 ? 19.510 2.619 -2.903 1.00 97.38 102 LEU A C 1
ATOM 789 O O . LEU A 1 102 ? 20.345 3.511 -3.062 1.00 97.38 102 LEU A O 1
ATOM 793 N N . ASN A 1 103 ? 18.650 2.281 -3.860 1.00 97.62 103 ASN A N 1
ATOM 794 C CA . ASN A 1 103 ? 18.677 2.835 -5.212 1.00 97.62 103 ASN A CA 1
ATOM 795 C C . ASN A 1 103 ? 17.242 3.100 -5.690 1.00 97.62 103 ASN A C 1
ATOM 797 O O . ASN A 1 103 ? 16.328 2.350 -5.353 1.00 97.62 103 ASN A O 1
ATOM 801 N N . ALA A 1 104 ? 17.038 4.136 -6.498 1.00 97.50 104 ALA A N 1
ATOM 802 C CA . ALA A 1 104 ? 15.755 4.459 -7.112 1.00 97.50 104 ALA A CA 1
ATOM 803 C C . ALA A 1 104 ? 15.844 4.411 -8.641 1.00 97.50 104 ALA A C 1
ATOM 805 O O . ALA A 1 104 ? 16.833 4.842 -9.232 1.00 97.50 104 ALA A O 1
ATOM 806 N N . LEU A 1 105 ? 14.780 3.920 -9.272 1.00 98.12 105 LEU A N 1
ATOM 807 C CA . LEU A 1 105 ? 14.522 4.008 -10.704 1.00 98.12 105 LEU A CA 1
ATOM 808 C C . LEU A 1 105 ? 13.373 4.992 -10.926 1.00 98.12 105 LEU A C 1
ATOM 810 O O . LEU A 1 105 ? 12.226 4.708 -10.573 1.00 98.12 105 LEU A O 1
ATOM 814 N N . ASN A 1 106 ? 13.658 6.124 -11.561 1.00 95.62 106 ASN A N 1
ATOM 815 C CA . ASN A 1 106 ? 12.622 7.056 -11.986 1.00 95.62 106 ASN A CA 1
ATOM 816 C C . ASN A 1 106 ? 11.930 6.532 -13.255 1.00 95.62 106 ASN A C 1
ATOM 818 O O . ASN A 1 106 ? 12.554 6.428 -14.313 1.00 95.62 106 ASN A O 1
ATOM 822 N N . THR A 1 107 ? 10.636 6.213 -13.173 1.00 94.81 107 THR A N 1
ATOM 823 C CA . THR A 1 107 ? 9.912 5.517 -14.257 1.00 94.81 107 THR A CA 1
ATOM 824 C C . THR A 1 107 ? 9.520 6.404 -15.440 1.00 94.81 107 THR A C 1
ATOM 826 O O . THR A 1 107 ? 9.224 5.878 -16.515 1.00 94.81 107 THR A O 1
ATOM 829 N N . LEU A 1 108 ? 9.565 7.732 -15.278 1.00 91.50 108 LEU A N 1
ATOM 830 C CA . LEU A 1 108 ? 9.332 8.700 -16.356 1.00 91.50 108 LEU A CA 1
ATOM 831 C C . LEU A 1 108 ? 10.551 8.816 -17.283 1.00 91.50 108 LEU A C 1
ATOM 833 O O . LEU A 1 108 ? 10.408 8.822 -18.503 1.00 91.50 108 LEU A O 1
ATOM 837 N N . THR A 1 109 ? 11.756 8.876 -16.708 1.00 93.62 109 THR A N 1
ATOM 838 C CA . THR A 1 109 ? 13.020 9.026 -17.456 1.00 93.62 109 THR A CA 1
ATOM 839 C C . THR A 1 109 ? 13.750 7.705 -17.718 1.00 93.62 109 THR A C 1
ATOM 841 O O . THR A 1 109 ? 14.681 7.679 -18.526 1.00 93.62 109 THR A O 1
ATOM 844 N N . MET A 1 110 ? 13.341 6.621 -17.044 1.00 95.38 110 MET A N 1
ATOM 845 C CA . MET A 1 110 ? 14.048 5.334 -16.963 1.00 95.38 110 MET A CA 1
ATOM 846 C C . MET A 1 110 ? 15.493 5.481 -16.452 1.00 95.38 110 MET A C 1
ATOM 848 O O . MET A 1 110 ? 16.404 4.823 -16.951 1.00 95.38 110 MET A O 1
ATOM 852 N N . SER A 1 111 ? 15.718 6.356 -15.468 1.00 96.12 111 SER A N 1
ATOM 853 C CA . SER A 1 111 ? 17.055 6.641 -14.917 1.00 96.12 111 SER A CA 1
ATOM 854 C C . SER A 1 111 ? 17.232 6.082 -13.508 1.00 96.12 111 SER A C 1
ATOM 856 O O . SER A 1 111 ? 16.346 6.236 -12.668 1.00 96.12 111 SER A O 1
ATOM 858 N N . TRP A 1 112 ? 18.392 5.477 -13.253 1.00 98.12 112 TRP A N 1
ATOM 859 C CA . TRP A 1 112 ? 18.828 5.021 -11.936 1.00 98.12 112 TRP A CA 1
ATOM 860 C C . TRP A 1 112 ? 19.551 6.120 -11.155 1.00 98.12 112 TRP A C 1
ATOM 862 O O . TRP A 1 112 ? 20.406 6.826 -11.695 1.00 98.12 112 TRP A O 1
ATOM 872 N N . THR A 1 113 ? 19.272 6.190 -9.857 1.00 95.94 113 THR A N 1
ATOM 873 C CA . THR A 1 113 ? 19.972 7.027 -8.879 1.00 95.94 113 THR A CA 1
ATOM 874 C C . THR A 1 113 ? 20.290 6.184 -7.648 1.00 95.94 113 THR A C 1
ATOM 876 O O . THR A 1 113 ? 19.397 5.563 -7.075 1.00 95.94 113 THR A O 1
ATOM 879 N N . GLN A 1 114 ? 21.552 6.160 -7.220 1.00 95.94 114 GLN A N 1
ATOM 880 C CA . GLN A 1 114 ? 21.915 5.589 -5.924 1.00 95.94 114 GLN A CA 1
ATOM 881 C C . GLN A 1 114 ? 21.624 6.615 -4.827 1.00 95.94 114 GLN A C 1
ATOM 883 O O . GLN A 1 114 ? 22.062 7.758 -4.922 1.00 95.94 114 GLN A O 1
ATOM 888 N N . LEU A 1 115 ? 20.873 6.196 -3.811 1.00 94.38 115 LEU A N 1
ATOM 889 C CA . LEU A 1 115 ? 20.447 7.021 -2.677 1.00 94.38 115 LEU A CA 1
ATOM 890 C C . LEU A 1 115 ? 21.257 6.716 -1.413 1.00 94.38 115 LEU A C 1
ATOM 892 O O . LEU A 1 115 ? 21.498 7.601 -0.600 1.00 94.38 115 LEU A O 1
ATOM 896 N N . HIS A 1 116 ? 21.712 5.469 -1.268 1.00 92.31 116 HIS A N 1
ATOM 897 C CA . HIS A 1 116 ? 22.676 5.065 -0.252 1.00 92.31 116 HIS A CA 1
ATOM 898 C C . HIS A 1 116 ? 23.648 4.038 -0.854 1.00 92.31 116 HIS A C 1
ATOM 900 O O . HIS A 1 116 ? 23.184 3.079 -1.483 1.00 92.31 116 HIS A O 1
ATOM 906 N N . PRO A 1 117 ? 24.974 4.194 -0.681 1.00 93.50 117 PRO A N 1
ATOM 907 C CA . PRO A 1 117 ? 25.951 3.195 -1.106 1.00 93.50 117 PRO A CA 1
ATOM 908 C C . PRO A 1 117 ? 25.845 1.915 -0.265 1.00 93.50 117 PRO A C 1
ATOM 910 O O . PRO A 1 117 ? 25.069 1.840 0.693 1.00 93.50 117 PRO A O 1
ATOM 913 N N . ASN A 1 118 ? 26.634 0.896 -0.618 1.00 91.12 118 ASN A N 1
ATOM 914 C CA . ASN A 1 118 ? 26.813 -0.260 0.257 1.00 91.12 118 ASN A CA 1
ATOM 915 C C . ASN A 1 118 ? 27.546 0.160 1.544 1.00 91.12 118 ASN A C 1
ATOM 917 O O . ASN A 1 118 ? 28.476 0.962 1.497 1.00 91.12 118 ASN A O 1
ATOM 921 N N . ASP A 1 119 ? 27.119 -0.392 2.672 1.00 87.62 119 ASP A N 1
ATOM 922 C CA . ASP A 1 119 ? 27.466 0.048 4.017 1.00 87.62 119 ASP A CA 1
ATOM 923 C C . ASP A 1 119 ? 27.933 -1.146 4.855 1.00 87.62 119 ASP A C 1
ATOM 925 O O . ASP A 1 119 ? 27.161 -2.057 5.152 1.00 87.62 119 ASP A O 1
ATOM 929 N N . GLU A 1 120 ? 29.209 -1.154 5.234 1.00 84.81 120 GLU A N 1
ATOM 930 C CA . GLU A 1 120 ? 29.811 -2.247 6.008 1.00 84.81 120 GLU A CA 1
ATOM 931 C C . GLU A 1 120 ? 29.391 -2.237 7.492 1.00 84.81 120 GLU A C 1
ATOM 933 O O . GLU A 1 120 ? 29.611 -3.220 8.199 1.00 84.81 120 GLU A O 1
ATOM 938 N N . SER A 1 121 ? 28.762 -1.154 7.971 1.00 81.62 121 SER A N 1
ATOM 939 C CA . SER A 1 121 ? 28.224 -1.063 9.336 1.00 81.62 121 SER A CA 1
ATOM 940 C C . SER A 1 121 ? 26.836 -1.696 9.489 1.00 81.62 121 SER A C 1
ATOM 942 O O . SER A 1 121 ? 26.374 -1.877 10.614 1.00 81.62 121 SER A O 1
ATOM 944 N N . ARG A 1 122 ? 26.171 -2.046 8.380 1.00 85.94 122 ARG A N 1
ATOM 945 C CA . ARG A 1 122 ? 24.827 -2.646 8.332 1.00 85.94 122 ARG A CA 1
ATOM 946 C C . ARG A 1 122 ? 24.865 -4.023 7.681 1.00 85.94 122 ARG A C 1
ATOM 948 O O . ARG A 1 122 ? 25.826 -4.383 7.002 1.00 85.94 122 ARG A O 1
ATOM 955 N N . MET A 1 123 ? 23.810 -4.815 7.851 1.00 91.12 123 MET A N 1
ATOM 956 C CA . MET A 1 123 ? 23.798 -6.171 7.303 1.00 91.12 123 MET A CA 1
ATOM 957 C C . MET A 1 123 ? 23.523 -6.180 5.794 1.00 91.12 123 MET A C 1
ATOM 959 O O . MET A 1 123 ? 22.565 -5.569 5.320 1.00 91.12 123 MET A O 1
ATOM 963 N N . LYS A 1 124 ? 24.358 -6.891 5.027 1.00 94.44 124 LYS A N 1
ATOM 964 C CA . LYS A 1 124 ? 24.116 -7.176 3.604 1.00 94.44 124 LYS A CA 1
ATOM 965 C C . LYS A 1 124 ? 23.213 -8.397 3.495 1.00 94.44 124 LYS A C 1
ATOM 967 O O . LYS A 1 124 ? 23.511 -9.434 4.089 1.00 94.44 124 LYS A O 1
ATOM 972 N N . LYS A 1 125 ? 22.094 -8.262 2.784 1.00 95.19 125 LYS A N 1
ATOM 973 C CA . LYS A 1 125 ? 20.966 -9.200 2.886 1.00 95.19 125 LYS A CA 1
ATOM 974 C C . LYS A 1 125 ? 20.086 -9.227 1.640 1.00 95.19 125 LYS A C 1
ATOM 976 O O . LYS A 1 125 ? 20.222 -8.400 0.746 1.00 95.19 125 LYS A O 1
ATOM 981 N N . GLY A 1 126 ? 19.170 -10.179 1.593 1.00 95.06 126 GLY A N 1
ATOM 982 C CA . GLY A 1 126 ? 18.040 -10.231 0.674 1.00 95.06 126 GLY A CA 1
ATOM 983 C C . GLY A 1 126 ? 16.789 -10.742 1.387 1.00 95.06 126 GLY A C 1
ATOM 984 O O . GLY A 1 126 ? 16.818 -11.042 2.581 1.00 95.06 126 GLY A O 1
ATOM 985 N N . PHE A 1 127 ? 15.688 -10.853 0.648 1.00 95.25 127 PHE A N 1
ATOM 986 C CA . PHE A 1 127 ? 14.412 -11.422 1.096 1.00 95.25 127 PHE A CA 1
ATOM 987 C C . PHE A 1 127 ? 13.815 -10.729 2.343 1.00 95.25 127 PHE A C 1
ATOM 989 O O . PHE A 1 127 ? 13.109 -11.354 3.130 1.00 95.25 127 PHE A O 1
ATOM 996 N N . GLY A 1 128 ? 14.110 -9.435 2.526 1.00 94.88 128 GLY A N 1
ATOM 997 C CA . GLY A 1 128 ? 13.527 -8.578 3.566 1.00 94.88 128 GLY A CA 1
ATOM 998 C C . GLY A 1 128 ? 12.308 -7.793 3.070 1.00 94.88 128 GLY A C 1
ATOM 999 O O . GLY A 1 128 ? 12.068 -7.690 1.863 1.00 94.88 128 GLY A O 1
ATOM 1000 N N . GLY A 1 129 ? 11.553 -7.205 3.998 1.00 95.69 129 GLY A N 1
ATOM 1001 C CA . GLY A 1 129 ? 10.432 -6.316 3.696 1.00 95.69 129 GLY A CA 1
ATOM 1002 C C . GLY A 1 129 ? 10.876 -4.891 3.351 1.00 95.69 129 GLY A C 1
ATOM 1003 O O . GLY A 1 129 ? 11.912 -4.419 3.819 1.00 95.69 129 GLY A O 1
ATOM 1004 N N . MET A 1 130 ? 10.064 -4.191 2.559 1.00 96.88 130 MET A N 1
ATOM 1005 C CA . MET A 1 130 ? 10.180 -2.750 2.326 1.00 96.88 130 MET A CA 1
ATOM 1006 C C . MET A 1 130 ? 8.796 -2.159 2.055 1.00 96.88 130 MET A C 1
ATOM 1008 O O . MET A 1 130 ? 8.040 -2.731 1.273 1.00 96.88 130 MET A O 1
ATOM 1012 N N . LEU A 1 131 ? 8.483 -1.014 2.660 1.00 95.38 131 LEU A N 1
ATOM 1013 C CA . LEU A 1 131 ? 7.320 -0.199 2.307 1.00 95.38 131 LEU A CA 1
ATOM 1014 C C . LEU A 1 131 ? 7.679 1.289 2.247 1.00 95.38 131 LEU A C 1
ATOM 1016 O O . LEU A 1 131 ? 8.708 1.716 2.768 1.00 95.38 131 LEU A O 1
ATOM 1020 N N . SER A 1 132 ? 6.809 2.061 1.608 1.00 93.56 132 SER A N 1
ATOM 1021 C CA . SER A 1 132 ? 6.769 3.523 1.658 1.00 93.56 132 SER A CA 1
ATOM 1022 C C . SER A 1 132 ? 5.624 3.950 2.578 1.00 93.56 132 SER A C 1
ATOM 1024 O O . SER A 1 132 ? 4.542 3.365 2.514 1.00 93.56 132 SER A O 1
ATOM 1026 N N . LEU A 1 133 ? 5.863 4.935 3.443 1.00 92.62 133 LEU A N 1
ATOM 1027 C CA . LEU A 1 133 ? 4.878 5.464 4.390 1.00 92.62 133 LEU A CA 1
ATOM 1028 C C . LEU A 1 133 ? 5.061 6.972 4.580 1.00 92.62 133 LEU A C 1
ATOM 1030 O O . LEU A 1 133 ? 6.188 7.462 4.559 1.00 92.62 133 LEU A O 1
ATOM 1034 N N . GLU A 1 134 ? 3.958 7.680 4.800 1.00 89.94 134 GLU A N 1
ATOM 1035 C CA . GLU A 1 134 ? 3.961 9.050 5.317 1.00 89.94 134 GLU A CA 1
ATOM 1036 C C . GLU A 1 134 ? 3.829 8.987 6.847 1.00 89.94 134 GLU A C 1
ATOM 1038 O O . GLU A 1 134 ? 3.003 8.234 7.371 1.00 89.94 134 GLU A O 1
ATOM 1043 N N . PHE A 1 135 ? 4.634 9.765 7.566 1.00 79.69 135 PHE A N 1
ATOM 1044 C CA . PHE A 1 135 ? 4.503 9.969 9.008 1.00 79.69 135 PHE A CA 1
ATOM 1045 C C . PHE A 1 135 ? 4.801 11.434 9.345 1.00 79.69 135 PHE A C 1
ATOM 1047 O O . PHE A 1 135 ? 5.805 11.974 8.885 1.00 79.69 135 PHE A O 1
ATOM 1054 N N . ASP A 1 136 ? 3.914 12.088 10.102 1.00 85.62 136 ASP A N 1
ATOM 1055 C CA . ASP A 1 136 ? 3.964 13.526 10.420 1.00 85.62 136 ASP A CA 1
ATOM 1056 C C . ASP A 1 136 ? 4.279 14.428 9.200 1.00 85.62 136 ASP A C 1
ATOM 1058 O O . ASP A 1 136 ? 5.138 15.311 9.247 1.00 85.62 136 ASP A O 1
ATOM 1062 N N . GLY A 1 137 ? 3.598 14.184 8.070 1.00 81.62 137 GLY A N 1
ATOM 1063 C CA . GLY A 1 137 ? 3.782 14.939 6.821 1.00 81.62 137 GLY A CA 1
ATOM 1064 C C . GLY A 1 137 ? 5.151 14.749 6.157 1.00 81.62 137 GLY A C 1
ATOM 1065 O O . GLY A 1 137 ? 5.561 15.571 5.339 1.00 81.62 137 GLY A O 1
ATOM 1066 N N . THR A 1 138 ? 5.884 13.701 6.539 1.00 85.62 138 THR A N 1
ATOM 1067 C CA . THR A 1 138 ? 7.219 13.377 6.035 1.00 85.62 138 THR A CA 1
ATOM 1068 C C . THR A 1 138 ? 7.231 11.980 5.428 1.00 85.62 138 THR A C 1
ATOM 1070 O O . THR A 1 138 ? 6.769 11.015 6.035 1.00 85.62 138 THR A O 1
ATOM 1073 N N . ASP A 1 139 ? 7.797 11.865 4.229 1.00 90.81 139 ASP A N 1
ATOM 1074 C CA . ASP A 1 139 ? 7.852 10.609 3.490 1.00 90.81 139 ASP A CA 1
ATOM 1075 C C . ASP A 1 139 ? 9.050 9.750 3.902 1.00 90.81 139 ASP A C 1
ATOM 1077 O O . ASP A 1 139 ? 10.199 10.212 3.950 1.00 90.81 139 ASP A O 1
ATOM 1081 N N . TYR A 1 140 ? 8.798 8.462 4.123 1.00 93.38 140 TYR A N 1
ATOM 1082 C CA . TYR A 1 140 ? 9.807 7.490 4.515 1.00 93.38 140 TYR A CA 1
ATOM 1083 C C . TYR A 1 140 ? 9.740 6.190 3.710 1.00 93.38 140 TYR A C 1
ATOM 1085 O O . TYR A 1 140 ? 8.683 5.743 3.264 1.00 93.38 140 TYR A O 1
ATOM 1093 N N . LEU A 1 141 ? 10.892 5.528 3.595 1.00 96.38 141 LEU A N 1
ATOM 1094 C CA . LEU A 1 141 ? 10.992 4.112 3.251 1.00 96.38 141 LEU A CA 1
ATOM 1095 C C . LEU A 1 141 ? 11.367 3.336 4.515 1.00 96.38 141 LEU A C 1
ATOM 1097 O O . LEU A 1 141 ? 12.440 3.566 5.074 1.00 96.38 141 LEU A O 1
ATOM 1101 N N . PHE A 1 142 ? 10.526 2.399 4.941 1.00 96.19 142 PHE A N 1
ATOM 1102 C CA . PHE A 1 142 ? 10.844 1.464 6.020 1.00 96.19 142 PHE A CA 1
ATOM 1103 C C . PHE A 1 142 ? 11.305 0.140 5.416 1.00 96.19 142 PHE A C 1
ATOM 1105 O O . PHE A 1 142 ? 10.617 -0.432 4.570 1.00 96.19 142 PHE A O 1
ATOM 1112 N N . MET A 1 143 ? 12.474 -0.342 5.830 1.00 96.25 143 MET A N 1
ATOM 1113 C CA . MET A 1 143 ? 13.087 -1.591 5.371 1.00 96.25 143 MET A CA 1
ATOM 1114 C C . MET A 1 143 ? 13.321 -2.490 6.584 1.00 96.25 143 MET A C 1
ATOM 1116 O O . MET A 1 143 ? 13.917 -2.048 7.565 1.00 96.25 143 MET A O 1
ATOM 1120 N N . VAL A 1 144 ? 12.861 -3.743 6.527 1.00 96.25 144 VAL A N 1
ATOM 1121 C CA . VAL A 1 144 ? 12.820 -4.632 7.699 1.00 96.25 144 VAL A CA 1
ATOM 1122 C C . VAL A 1 144 ? 13.322 -6.041 7.402 1.00 96.25 144 VAL A C 1
ATOM 1124 O O . VAL A 1 144 ? 12.867 -6.721 6.481 1.00 96.25 144 VAL A O 1
ATOM 1127 N N . GLY A 1 145 ? 14.247 -6.492 8.246 1.00 95.56 145 GLY A N 1
ATOM 1128 C CA . GLY A 1 145 ? 14.727 -7.865 8.314 1.00 95.56 145 GLY A CA 1
ATOM 1129 C C . GLY A 1 145 ? 15.432 -8.363 7.052 1.00 95.56 145 GLY A C 1
ATOM 1130 O O . GLY A 1 145 ? 16.099 -7.594 6.355 1.00 95.56 145 GLY A O 1
ATOM 1131 N N . GLY A 1 146 ? 15.305 -9.667 6.794 1.00 95.19 146 GLY A N 1
ATOM 1132 C CA . GLY A 1 146 ? 15.922 -10.386 5.675 1.00 95.19 146 GLY A CA 1
ATOM 1133 C C . GLY A 1 146 ? 16.926 -11.455 6.124 1.00 95.19 146 GLY A C 1
ATOM 1134 O O . GLY A 1 146 ? 17.120 -11.689 7.319 1.00 95.19 146 GLY A O 1
ATOM 1135 N N . ILE A 1 147 ? 17.570 -12.100 5.150 1.00 94.00 147 ILE A N 1
ATOM 1136 C CA . ILE A 1 147 ? 18.617 -13.117 5.333 1.00 94.00 147 ILE A CA 1
ATOM 1137 C C . ILE A 1 147 ? 19.873 -12.742 4.536 1.00 94.00 147 ILE A C 1
ATOM 1139 O O . ILE A 1 147 ? 19.767 -12.207 3.434 1.00 94.00 147 ILE A O 1
ATOM 1143 N N . GLY A 1 148 ? 21.067 -13.013 5.064 1.00 92.94 148 GLY A N 1
ATOM 1144 C CA . GLY A 1 148 ? 22.318 -12.715 4.362 1.00 92.94 148 GLY A CA 1
ATOM 1145 C C . GLY A 1 148 ? 23.582 -13.069 5.137 1.00 92.94 148 GLY A C 1
ATOM 1146 O O . GLY A 1 148 ? 23.561 -13.890 6.053 1.00 92.94 148 GLY A O 1
ATOM 1147 N N . THR A 1 149 ? 24.696 -12.440 4.770 1.00 88.19 149 THR A N 1
ATOM 1148 C CA . THR A 1 149 ? 25.990 -12.601 5.451 1.00 88.19 149 THR A CA 1
ATOM 1149 C C . THR A 1 149 ? 25.976 -11.982 6.843 1.00 88.19 149 THR A C 1
ATOM 1151 O O . THR A 1 149 ? 25.443 -10.886 7.022 1.00 88.19 149 THR A O 1
ATOM 1154 N N . THR A 1 150 ? 26.642 -12.629 7.803 1.00 83.56 150 THR A N 1
ATOM 1155 C CA . THR A 1 150 ? 26.913 -12.074 9.139 1.00 83.56 150 THR A CA 1
ATOM 1156 C C . THR A 1 150 ? 27.457 -10.640 9.039 1.00 83.56 150 THR A C 1
ATOM 1158 O O . THR A 1 150 ? 28.463 -10.435 8.356 1.00 83.56 150 THR A O 1
ATOM 1161 N 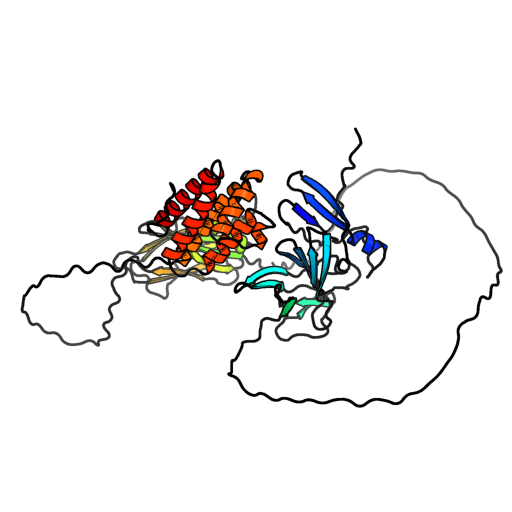N . PRO A 1 151 ? 26.835 -9.643 9.696 1.00 82.44 151 PRO A N 1
ATOM 1162 C CA . PRO A 1 151 ? 27.303 -8.262 9.631 1.00 82.44 151 PRO A CA 1
ATOM 1163 C C . PRO A 1 151 ? 28.617 -8.085 10.400 1.00 82.44 151 PRO A C 1
ATOM 1165 O O . PRO A 1 151 ? 28.833 -8.729 11.430 1.00 82.44 151 PRO A O 1
ATOM 1168 N N . ALA A 1 152 ? 29.470 -7.168 9.935 1.00 81.94 152 ALA A N 1
ATOM 1169 C CA . ALA A 1 152 ? 30.718 -6.822 10.620 1.00 81.94 152 ALA A CA 1
ATOM 1170 C C . ALA A 1 152 ? 30.475 -6.117 11.970 1.00 81.94 152 ALA A C 1
ATOM 1172 O O . ALA A 1 152 ? 31.283 -6.239 12.889 1.00 81.94 152 ALA A O 1
ATOM 1173 N N . VAL A 1 153 ? 29.340 -5.419 12.105 1.00 84.50 153 VAL A N 1
ATOM 1174 C CA . VAL A 1 153 ? 28.874 -4.781 13.342 1.00 84.50 153 VAL A CA 1
ATOM 1175 C C . VAL A 1 153 ? 27.485 -5.320 13.685 1.00 84.50 153 VAL A C 1
ATOM 1177 O O . VAL A 1 153 ? 26.557 -5.201 12.889 1.00 84.50 153 VAL A O 1
ATOM 1180 N N . LYS A 1 154 ? 27.320 -5.906 14.877 1.00 84.38 154 LYS A N 1
ATOM 1181 C CA . LYS A 1 154 ? 26.004 -6.301 15.406 1.00 84.38 154 LYS A CA 1
ATOM 1182 C C . LYS A 1 154 ? 25.444 -5.187 16.291 1.00 84.38 154 LYS A C 1
ATOM 1184 O O . LYS A 1 154 ? 25.930 -4.978 17.399 1.00 84.38 154 LYS A O 1
ATOM 1189 N N . HIS A 1 155 ? 24.409 -4.499 15.813 1.00 84.19 155 HIS A N 1
ATOM 1190 C CA . HIS A 1 155 ? 23.668 -3.502 16.601 1.00 84.19 155 HIS A CA 1
ATOM 1191 C C . HIS A 1 155 ? 22.784 -4.195 17.640 1.00 84.19 155 HIS A C 1
ATOM 1193 O O . HIS A 1 155 ? 21.964 -5.034 17.276 1.00 84.19 155 HIS A O 1
ATOM 1199 N N . LEU A 1 156 ? 22.941 -3.857 18.923 1.00 86.25 156 LEU A N 1
ATOM 1200 C CA . LEU A 1 156 ? 22.318 -4.594 20.035 1.00 86.25 156 LEU A CA 1
ATOM 1201 C C . LEU A 1 156 ? 20.781 -4.526 20.062 1.00 86.25 156 LEU A C 1
ATOM 1203 O O . LEU A 1 156 ? 20.165 -5.375 20.701 1.00 86.25 156 LEU A O 1
ATOM 1207 N N . GLN A 1 157 ? 20.157 -3.564 19.371 1.00 89.31 157 GLN A N 1
ATOM 1208 C CA . GLN A 1 157 ? 18.696 -3.515 19.238 1.00 89.31 157 GLN A CA 1
ATOM 1209 C C . GLN A 1 157 ? 18.118 -4.553 18.254 1.00 89.31 157 GLN A C 1
ATOM 1211 O O . GLN A 1 157 ? 16.900 -4.716 18.195 1.00 89.31 157 GLN A O 1
ATOM 1216 N N . PHE A 1 158 ? 18.961 -5.242 17.474 1.00 92.31 158 PHE A N 1
ATOM 1217 C CA . PHE A 1 158 ? 18.533 -6.186 16.440 1.00 92.31 158 PHE A CA 1
ATOM 1218 C C . PHE A 1 158 ? 18.989 -7.621 16.733 1.00 92.31 158 PHE A C 1
ATOM 1220 O O . PHE A 1 158 ? 20.064 -7.876 17.277 1.00 92.31 158 PHE A O 1
ATOM 1227 N N . GLN A 1 159 ? 18.147 -8.569 16.335 1.00 92.25 159 GLN A N 1
ATOM 1228 C CA . GLN A 1 159 ? 18.371 -10.007 16.426 1.00 92.25 159 GLN A CA 1
ATOM 1229 C C . GLN A 1 159 ? 19.109 -10.501 15.172 1.00 92.25 159 GLN A C 1
ATOM 1231 O O . GLN A 1 159 ? 18.958 -9.938 14.083 1.00 92.25 159 GLN A O 1
ATOM 1236 N N . TYR A 1 160 ? 19.943 -11.530 15.340 1.00 92.88 160 TYR A N 1
ATOM 1237 C CA . TYR A 1 160 ? 20.869 -12.038 14.321 1.00 92.88 160 TYR A CA 1
ATOM 1238 C C . TYR A 1 160 ? 21.042 -13.555 14.468 1.00 92.88 160 TYR A C 1
ATOM 1240 O O . TYR A 1 160 ? 22.066 -14.025 14.980 1.00 92.88 160 TYR A O 1
ATOM 1248 N N . ASP A 1 161 ? 20.037 -14.304 14.025 1.00 91.81 161 ASP A N 1
ATOM 1249 C CA . ASP A 1 161 ? 19.939 -15.751 14.209 1.00 91.81 161 ASP A CA 1
ATOM 1250 C C . ASP A 1 161 ? 20.628 -16.498 13.067 1.00 91.81 161 ASP A C 1
ATOM 1252 O O . ASP A 1 161 ? 20.261 -16.361 11.899 1.00 91.81 161 ASP A O 1
ATOM 1256 N N . GLN A 1 162 ? 21.646 -17.298 13.385 1.00 91.88 162 GLN A N 1
ATOM 1257 C CA . GLN A 1 162 ? 22.390 -18.045 12.373 1.00 91.88 162 GLN A CA 1
ATOM 1258 C C . GLN A 1 162 ? 21.642 -19.322 11.962 1.00 91.88 162 GLN A C 1
ATOM 1260 O O . GLN A 1 162 ? 21.293 -20.155 12.800 1.00 91.88 162 GLN A O 1
ATOM 1265 N N . VAL A 1 163 ? 21.427 -19.496 10.658 1.00 89.00 163 VAL A N 1
ATOM 1266 C CA . VAL A 1 163 ? 20.841 -20.707 10.070 1.00 89.00 163 VAL A CA 1
ATOM 1267 C C . VAL A 1 163 ? 21.923 -21.723 9.684 1.00 89.00 163 VAL A C 1
ATOM 1269 O O . VAL A 1 163 ? 23.111 -21.412 9.620 1.00 89.00 163 VAL A O 1
ATOM 1272 N N . LYS A 1 164 ? 21.518 -22.975 9.428 1.00 84.81 164 LYS A N 1
ATOM 1273 C CA . LYS A 1 164 ? 22.431 -24.123 9.236 1.00 84.81 164 LYS A CA 1
ATOM 1274 C C . LYS A 1 164 ? 23.405 -24.000 8.057 1.00 84.81 164 LYS A C 1
ATOM 1276 O O . LYS A 1 164 ? 24.406 -24.705 8.051 1.00 84.81 164 LYS A O 1
ATOM 1281 N N . ASP A 1 165 ? 23.106 -23.154 7.074 1.00 82.62 165 ASP A N 1
ATOM 1282 C CA . ASP A 1 165 ? 23.984 -22.878 5.927 1.00 82.62 165 ASP A CA 1
ATOM 1283 C C . ASP A 1 165 ? 25.029 -21.777 6.203 1.00 82.62 165 ASP A C 1
ATOM 1285 O O . ASP A 1 165 ? 25.853 -21.479 5.346 1.00 82.62 165 ASP A O 1
ATOM 1289 N N . GLY A 1 166 ? 25.044 -21.213 7.415 1.00 83.88 166 GLY A N 1
ATOM 1290 C CA . GLY A 1 166 ? 26.006 -20.201 7.851 1.00 83.88 166 GLY A CA 1
ATOM 1291 C C . GLY A 1 166 ? 25.509 -18.764 7.699 1.00 83.88 166 GLY A C 1
ATOM 1292 O O . GLY A 1 166 ? 26.051 -17.883 8.374 1.00 83.88 166 GLY A O 1
ATOM 1293 N N . ARG A 1 167 ? 24.458 -18.525 6.900 1.00 89.81 167 ARG A N 1
ATOM 1294 C CA . ARG A 1 167 ? 23.793 -17.218 6.804 1.00 89.81 167 ARG A CA 1
ATOM 1295 C C . ARG A 1 167 ? 23.104 -16.838 8.110 1.00 89.81 167 ARG A C 1
ATOM 1297 O O . ARG A 1 167 ? 22.867 -17.661 8.993 1.00 89.81 167 ARG A O 1
ATOM 1304 N N . VAL A 1 168 ? 22.745 -15.567 8.212 1.00 92.75 168 VAL A N 1
ATOM 1305 C CA . VAL A 1 168 ? 22.053 -14.974 9.355 1.00 92.75 168 VAL A CA 1
ATOM 1306 C C . VAL A 1 168 ? 20.687 -14.463 8.903 1.00 92.75 168 VAL A C 1
ATOM 1308 O O . VAL A 1 168 ? 20.581 -13.847 7.845 1.00 92.75 168 VAL A O 1
ATOM 1311 N N . LEU A 1 169 ? 19.649 -14.718 9.698 1.00 94.12 169 LEU A N 1
ATOM 1312 C CA . LEU A 1 169 ? 18.361 -14.024 9.666 1.00 94.12 169 LEU A CA 1
ATOM 1313 C C . LEU A 1 169 ? 18.425 -12.814 10.601 1.00 94.12 169 LEU A C 1
ATOM 1315 O O . LEU A 1 169 ? 19.059 -12.881 11.653 1.00 94.12 169 LEU A O 1
ATOM 1319 N N . THR A 1 170 ? 17.757 -11.717 10.251 1.00 93.88 170 THR A N 1
ATOM 1320 C CA . THR A 1 170 ? 17.684 -10.538 11.125 1.00 93.88 170 THR A CA 1
ATOM 1321 C C . THR A 1 170 ? 16.299 -9.902 11.150 1.00 93.88 170 THR A C 1
ATOM 1323 O O . THR A 1 170 ? 15.515 -10.058 10.213 1.00 93.88 170 THR A O 1
ATOM 1326 N N . ASN A 1 171 ? 16.025 -9.141 12.213 1.00 92.94 171 ASN A N 1
ATOM 1327 C CA . ASN A 1 171 ? 14.910 -8.200 12.316 1.00 92.94 171 ASN A CA 1
ATOM 1328 C C . ASN A 1 171 ? 15.358 -6.723 12.174 1.00 92.94 171 ASN A C 1
ATOM 1330 O O . ASN A 1 171 ? 14.603 -5.833 12.560 1.00 92.94 171 ASN A O 1
ATOM 1334 N N . GLU A 1 172 ? 16.569 -6.462 11.651 1.00 92.94 172 GLU A N 1
ATOM 1335 C CA . GLU A 1 172 ? 17.129 -5.114 11.432 1.00 92.94 172 GLU A CA 1
ATOM 1336 C C . GLU A 1 172 ? 16.132 -4.193 10.714 1.00 92.94 172 GLU A C 1
ATOM 1338 O O . GLU A 1 172 ? 15.741 -4.465 9.575 1.00 92.94 172 GLU A O 1
ATOM 1343 N N . GLN A 1 173 ? 15.755 -3.104 11.387 1.00 93.56 173 GLN A N 1
ATOM 1344 C CA . GLN A 1 173 ? 14.798 -2.096 10.927 1.00 93.56 173 GLN A CA 1
ATOM 1345 C C . GLN A 1 173 ? 15.526 -0.796 10.593 1.00 93.56 173 GLN A C 1
ATOM 1347 O O . GLN A 1 173 ? 16.345 -0.308 11.371 1.00 93.56 173 GLN A O 1
ATOM 1352 N N . LEU A 1 174 ? 15.237 -0.245 9.418 1.00 92.31 174 LEU A N 1
ATOM 1353 C CA . LEU A 1 174 ? 15.900 0.933 8.871 1.00 92.31 174 LEU A CA 1
ATOM 1354 C C . LEU A 1 174 ? 14.862 1.872 8.256 1.00 92.31 174 LEU A C 1
ATOM 1356 O O . LEU A 1 174 ? 14.003 1.424 7.496 1.00 92.31 174 LEU A O 1
ATOM 1360 N N . LEU A 1 175 ? 14.978 3.169 8.540 1.00 92.56 175 LEU A N 1
ATOM 1361 C CA . LEU A 1 175 ? 14.031 4.189 8.092 1.00 92.56 175 LEU A CA 1
ATOM 1362 C C . LEU A 1 175 ? 14.770 5.249 7.256 1.00 92.56 175 LEU A C 1
ATOM 1364 O O . LEU A 1 175 ? 15.617 5.972 7.775 1.00 92.56 175 LEU A O 1
ATOM 1368 N N . TYR A 1 176 ? 14.486 5.339 5.956 1.00 92.62 176 TYR A N 1
ATOM 1369 C CA . TYR A 1 176 ? 15.070 6.349 5.063 1.00 92.62 176 TYR A CA 1
ATOM 1370 C C . TYR A 1 176 ? 14.101 7.507 4.853 1.00 92.62 176 TYR A C 1
ATOM 1372 O O . TYR A 1 176 ? 13.027 7.306 4.296 1.00 92.62 176 TYR A O 1
ATOM 1380 N N . ASN A 1 177 ? 14.491 8.708 5.269 1.00 91.38 177 ASN A N 1
ATOM 1381 C CA . ASN A 1 177 ? 13.748 9.941 5.045 1.00 91.38 177 ASN A CA 1
ATOM 1382 C C . ASN A 1 177 ? 13.932 10.406 3.591 1.00 91.38 177 ASN A C 1
ATOM 1384 O O . ASN A 1 177 ? 15.058 10.664 3.158 1.00 91.38 177 ASN A O 1
ATOM 1388 N N . LEU A 1 178 ? 12.834 10.517 2.845 1.00 87.81 178 LEU A N 1
ATOM 1389 C CA . LEU A 1 178 ? 12.847 10.868 1.423 1.00 87.81 178 LEU A CA 1
ATOM 1390 C C . LEU A 1 178 ? 13.029 12.372 1.172 1.00 87.81 178 LEU A C 1
ATOM 1392 O O . LEU A 1 178 ? 13.611 12.734 0.152 1.00 87.81 178 LEU A O 1
ATOM 1396 N N . SER A 1 179 ? 12.595 13.229 2.100 1.00 77.00 179 SER A N 1
ATOM 1397 C CA . SER A 1 179 ? 12.692 14.693 1.990 1.00 77.00 179 SER A CA 1
ATOM 1398 C C . SER A 1 179 ? 14.134 15.205 2.108 1.00 77.00 179 SER A C 1
ATOM 1400 O O . SER A 1 179 ? 14.554 16.079 1.354 1.00 77.00 179 SER A O 1
ATOM 1402 N N . ASN A 1 180 ? 14.904 14.630 3.038 1.00 67.19 180 ASN A N 1
ATOM 1403 C CA . ASN A 1 180 ? 16.268 15.042 3.388 1.00 67.19 180 ASN A CA 1
ATOM 1404 C C . ASN A 1 180 ? 17.337 14.021 2.947 1.00 67.19 180 ASN A C 1
ATOM 1406 O O . ASN A 1 180 ? 18.531 14.271 3.108 1.00 67.19 180 ASN A O 1
ATOM 1410 N N . GLY A 1 181 ? 16.932 12.861 2.420 1.00 61.69 181 GLY A N 1
ATOM 1411 C CA . GLY A 1 181 ? 17.825 11.850 1.848 1.00 61.69 181 GLY A CA 1
ATOM 1412 C C . GLY A 1 181 ? 18.680 11.062 2.852 1.00 61.69 181 GLY A C 1
ATOM 1413 O O . GLY A 1 181 ? 19.718 10.520 2.468 1.00 61.69 181 GLY A O 1
ATOM 1414 N N . GLY A 1 182 ? 18.280 11.002 4.128 1.00 47.69 182 GLY A N 1
ATOM 1415 C CA . GLY A 1 182 ? 19.051 10.392 5.220 1.00 47.69 182 GLY A CA 1
ATOM 1416 C C . GLY A 1 182 ? 18.449 9.093 5.768 1.00 47.69 182 GLY A C 1
ATOM 1417 O O . GLY A 1 182 ? 17.237 8.981 5.933 1.00 47.69 182 GLY A O 1
ATOM 1418 N N . LEU A 1 183 ? 19.299 8.116 6.104 1.00 58.84 183 LEU A N 1
ATOM 1419 C CA . LEU A 1 183 ? 18.907 6.853 6.751 1.00 58.84 183 LEU A CA 1
ATOM 1420 C C . LEU A 1 183 ? 19.040 6.964 8.280 1.00 58.84 183 LEU A C 1
ATOM 1422 O O . LEU A 1 183 ? 20.153 6.962 8.809 1.00 58.84 183 LEU A O 1
ATOM 1426 N N . GLY A 1 184 ? 17.906 7.039 8.975 1.00 52.06 184 GLY A N 1
ATOM 1427 C CA . GLY A 1 184 ? 17.806 6.996 10.432 1.00 52.06 184 GLY A CA 1
ATOM 1428 C C . GLY A 1 184 ? 17.652 5.576 10.990 1.00 52.06 184 GLY A C 1
ATOM 1429 O O . GLY A 1 184 ? 17.420 4.607 10.262 1.00 52.06 184 GLY A O 1
ATOM 1430 N N . GLN A 1 185 ? 17.771 5.471 12.314 1.00 46.91 185 GLN A N 1
ATOM 1431 C CA . GLN A 1 185 ? 17.382 4.300 13.102 1.00 46.91 185 GLN A CA 1
ATOM 1432 C C . GLN A 1 185 ? 16.300 4.737 14.093 1.00 46.91 185 GLN A C 1
ATOM 1434 O O . GLN A 1 185 ? 16.480 5.739 14.785 1.00 46.91 185 GLN A O 1
ATOM 1439 N N . GLU A 1 186 ? 15.214 3.979 14.208 1.00 37.41 186 GLU A N 1
ATOM 1440 C CA . GLU A 1 186 ? 14.290 4.140 15.332 1.00 37.41 186 GLU A CA 1
ATOM 1441 C C . GLU A 1 186 ? 14.886 3.477 16.584 1.00 37.41 186 GLU A C 1
ATOM 1443 O O . GLU A 1 186 ? 15.496 2.408 16.505 1.00 37.41 186 GLU A O 1
ATOM 1448 N N . GLY A 1 187 ? 14.753 4.132 17.743 1.00 34.69 187 GLY A N 1
ATOM 1449 C CA . GLY A 1 187 ? 15.256 3.613 19.022 1.00 34.69 187 GLY A CA 1
ATOM 1450 C C . GLY A 1 187 ? 15.799 4.662 19.998 1.00 34.69 187 GLY A C 1
ATOM 1451 O O . GLY A 1 187 ? 15.818 4.409 21.201 1.00 34.69 187 GLY A O 1
ATOM 1452 N N . GLN A 1 188 ? 16.194 5.854 19.534 1.00 31.86 188 GLN A N 1
ATOM 1453 C CA . GLN A 1 188 ? 16.593 6.939 20.440 1.00 31.86 188 GLN A CA 1
ATOM 1454 C C . GLN A 1 188 ? 15.371 7.699 20.968 1.00 31.86 188 GLN A C 1
ATOM 1456 O O . GLN A 1 188 ? 14.864 8.624 20.336 1.00 31.86 188 GLN A O 1
ATOM 1461 N N . GLN A 1 189 ? 14.926 7.325 22.169 1.00 29.80 189 GLN A N 1
ATOM 1462 C CA . GLN A 1 189 ? 14.030 8.156 22.971 1.00 29.80 189 GLN A CA 1
ATOM 1463 C C . GLN A 1 189 ? 14.712 9.501 23.258 1.00 29.80 189 GLN A C 1
ATOM 1465 O O . GLN A 1 189 ? 15.771 9.538 23.887 1.00 29.80 189 GLN A O 1
ATOM 1470 N N . GLN A 1 190 ? 14.100 10.609 22.837 1.00 29.59 190 GLN A N 1
ATOM 1471 C CA . GLN A 1 190 ? 14.583 11.944 23.186 1.00 29.59 190 GLN A CA 1
ATOM 1472 C C . GLN A 1 190 ? 14.291 12.240 24.664 1.00 29.59 190 GLN A C 1
ATOM 1474 O O . GLN A 1 190 ? 13.248 12.793 25.010 1.00 29.59 190 GLN A O 1
ATOM 1479 N N . GLN A 1 191 ? 15.232 11.906 25.552 1.00 27.62 191 GLN A N 1
ATOM 1480 C CA . GLN A 1 191 ? 15.314 12.585 26.845 1.00 27.62 191 GLN A CA 1
ATOM 1481 C C . GLN A 1 191 ? 15.758 14.026 26.581 1.00 27.62 191 GLN A C 1
ATOM 1483 O O . GLN A 1 191 ? 16.901 14.277 26.204 1.00 27.62 191 GLN A O 1
ATOM 1488 N N . GLY A 1 192 ? 14.822 14.964 26.703 1.00 26.80 192 GLY A N 1
ATOM 1489 C CA . GLY A 1 192 ? 15.075 16.364 26.387 1.00 26.80 192 GLY A CA 1
ATOM 1490 C C . GLY A 1 192 ? 15.957 17.065 27.420 1.00 26.80 192 GLY A C 1
ATOM 1491 O O . GLY A 1 192 ? 15.925 16.747 28.608 1.00 26.80 192 GLY A O 1
ATOM 1492 N N . ASN A 1 193 ? 16.674 18.095 26.973 1.00 26.61 193 ASN A N 1
ATOM 1493 C CA . ASN A 1 193 ? 17.039 19.223 27.825 1.00 26.61 193 ASN A CA 1
ATOM 1494 C C . ASN A 1 193 ? 17.209 20.511 27.004 1.00 26.61 193 ASN A C 1
ATOM 1496 O O . ASN A 1 193 ? 17.345 20.470 25.782 1.00 26.61 193 ASN A O 1
ATOM 1500 N N . GLN A 1 194 ? 17.123 21.653 27.687 1.00 26.64 194 GLN A N 1
ATOM 1501 C CA . GLN A 1 194 ? 17.088 22.999 27.094 1.00 26.64 194 GLN A CA 1
ATOM 1502 C C . GLN A 1 194 ? 18.491 23.658 26.982 1.00 26.64 194 GLN A C 1
ATOM 1504 O O . GLN A 1 194 ? 19.469 23.065 27.438 1.00 26.64 194 GLN A O 1
ATOM 1509 N N . PRO A 1 195 ? 18.635 24.816 26.293 1.00 37.03 195 PRO A N 1
ATOM 1510 C CA . PRO A 1 195 ? 19.864 25.131 25.555 1.00 37.03 195 PRO A CA 1
ATOM 1511 C C . PRO A 1 195 ? 20.929 25.956 26.300 1.00 37.03 195 PRO A C 1
ATOM 1513 O O . PRO A 1 195 ? 20.656 26.681 27.253 1.00 37.03 195 PRO A O 1
ATOM 1516 N N . GLY A 1 196 ? 22.144 25.889 25.750 1.00 23.39 196 GLY A N 1
ATOM 1517 C CA . GLY A 1 196 ? 23.367 26.613 26.119 1.00 23.39 196 GLY A CA 1
ATOM 1518 C C . GLY A 1 196 ? 24.580 25.784 25.658 1.00 23.39 196 GLY A C 1
ATOM 1519 O O . GLY A 1 196 ? 24.487 24.561 25.644 1.00 23.39 196 GLY A O 1
ATOM 1520 N N . VAL A 1 197 ? 25.718 26.336 25.232 1.00 26.00 197 VAL A N 1
ATOM 1521 C CA . VAL A 1 197 ? 26.188 27.736 25.186 1.00 26.00 197 VAL A CA 1
ATOM 1522 C C . VAL A 1 197 ? 26.962 27.949 23.866 1.00 26.00 197 VAL A C 1
ATOM 1524 O O . VAL A 1 197 ? 27.403 26.983 23.247 1.00 26.00 197 VAL A O 1
ATOM 1527 N N . GLU A 1 198 ? 27.103 29.195 23.412 1.00 27.80 198 GLU A N 1
ATOM 1528 C CA . GLU A 1 198 ? 27.945 29.562 22.262 1.00 27.80 198 GLU A CA 1
ATOM 1529 C C . GLU A 1 198 ? 29.442 29.385 22.572 1.00 27.80 198 GLU A C 1
ATOM 1531 O O . GLU A 1 198 ? 29.893 29.803 23.637 1.00 27.80 198 GLU A O 1
ATOM 1536 N N . GLU A 1 199 ? 30.248 28.912 21.616 1.00 26.81 199 GLU A N 1
ATOM 1537 C CA . GLU A 1 199 ? 31.679 29.246 21.606 1.00 26.81 199 GLU A CA 1
ATOM 1538 C C . GLU A 1 199 ? 32.226 29.331 20.169 1.00 26.81 199 GLU A C 1
ATOM 1540 O O . GLU A 1 199 ? 31.945 28.483 19.320 1.00 26.81 199 GLU A O 1
ATOM 1545 N N . GLN A 1 200 ? 32.978 30.397 19.879 1.00 26.39 200 GLN A N 1
ATOM 1546 C CA . GLN A 1 200 ? 33.631 30.637 18.587 1.00 26.39 200 GLN A CA 1
ATOM 1547 C C . GLN A 1 200 ? 35.114 30.254 18.670 1.00 26.39 200 GLN A C 1
ATOM 1549 O O . GLN A 1 200 ? 35.770 30.549 19.666 1.00 26.39 200 GLN A O 1
ATOM 1554 N N . GLY A 1 201 ? 35.671 29.676 17.601 1.00 25.81 201 GLY A N 1
ATOM 1555 C CA . GLY A 1 201 ? 37.083 29.282 17.560 1.00 25.81 201 GLY A CA 1
ATOM 1556 C C . GLY A 1 201 ? 37.674 29.256 16.152 1.00 25.81 201 GLY A C 1
ATOM 1557 O O . GLY A 1 201 ? 37.746 28.205 15.520 1.00 25.81 201 GLY A O 1
ATOM 1558 N N . GLU A 1 202 ? 38.145 30.402 15.657 1.00 25.14 202 GLU A N 1
ATOM 1559 C CA . GLU A 1 202 ? 39.054 30.428 14.505 1.00 25.14 202 GLU A CA 1
ATOM 1560 C C . GLU A 1 202 ? 40.477 29.984 14.922 1.00 25.14 202 GLU A C 1
ATOM 1562 O O . GLU A 1 202 ? 41.001 30.501 15.908 1.00 25.14 202 GLU A O 1
ATOM 1567 N N . ARG A 1 203 ? 41.172 29.161 14.114 1.00 27.20 203 ARG A N 1
ATOM 1568 C CA . ARG A 1 203 ? 42.296 29.606 13.238 1.00 27.20 203 ARG A CA 1
ATOM 1569 C C . ARG A 1 203 ? 43.198 28.480 12.697 1.00 27.20 203 ARG A C 1
ATOM 1571 O O . ARG A 1 203 ? 43.848 27.760 13.437 1.00 27.20 203 ARG A O 1
ATOM 1578 N N . GLN A 1 204 ? 43.300 28.469 11.366 1.00 25.47 204 GLN A N 1
ATOM 1579 C CA . GLN A 1 204 ? 44.531 28.456 10.550 1.00 25.47 204 GLN A CA 1
ATOM 1580 C C . GLN A 1 204 ? 45.749 27.575 10.932 1.00 25.47 204 GLN A C 1
ATOM 1582 O O . GLN A 1 204 ? 46.533 27.909 11.811 1.00 25.47 204 GLN A O 1
ATOM 1587 N N . SER A 1 205 ? 46.002 26.605 10.043 1.00 25.33 205 SER A N 1
ATOM 1588 C CA . SER A 1 205 ? 47.230 26.477 9.222 1.00 25.33 205 SER A CA 1
ATOM 1589 C C . SER A 1 205 ? 48.613 26.227 9.850 1.00 25.33 205 SER A C 1
ATOM 1591 O O . SER A 1 205 ? 49.179 27.087 10.516 1.00 25.33 205 SER A O 1
ATOM 1593 N N . GLN A 1 206 ? 49.274 25.163 9.368 1.00 24.14 206 GLN A N 1
A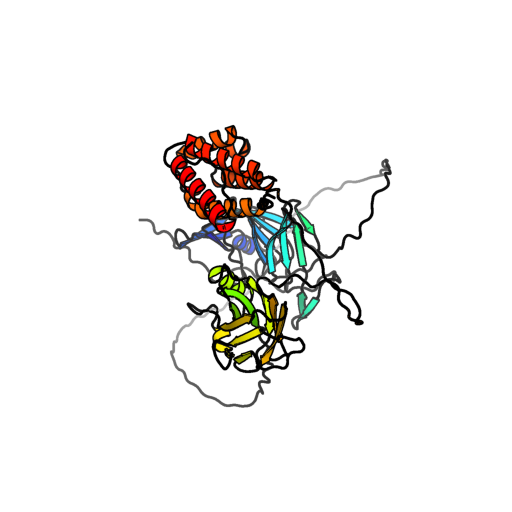TOM 1594 C CA . GLN A 1 206 ? 50.703 25.181 9.003 1.00 24.14 206 GLN A CA 1
ATOM 1595 C C . GLN A 1 206 ? 51.009 24.142 7.900 1.00 24.14 206 GLN A C 1
ATOM 1597 O O . GLN A 1 206 ? 50.319 23.129 7.802 1.00 24.14 206 GLN A O 1
ATOM 1602 N N . GLU A 1 207 ? 52.015 24.405 7.055 1.00 24.09 207 GLU A N 1
ATOM 1603 C CA . GLU A 1 207 ? 52.346 23.620 5.849 1.00 24.09 207 GLU A CA 1
ATOM 1604 C C . GLU A 1 207 ? 53.828 23.192 5.793 1.00 24.09 207 GLU A C 1
ATOM 1606 O O . GLU A 1 207 ? 54.696 23.986 6.147 1.00 24.09 207 GLU A O 1
ATOM 1611 N N . GLN A 1 208 ? 54.090 22.025 5.173 1.00 26.02 208 GLN A N 1
ATOM 1612 C CA . GLN A 1 208 ? 55.323 21.671 4.420 1.00 26.02 208 GLN A CA 1
ATOM 1613 C C . GLN A 1 208 ? 56.677 21.618 5.192 1.00 26.02 208 GLN A C 1
ATOM 1615 O O . GLN A 1 208 ? 56.665 21.893 6.391 1.00 26.02 208 GLN A O 1
ATOM 1620 N N . PRO A 1 209 ? 57.834 21.168 4.612 1.00 34.19 209 PRO A N 1
ATOM 1621 C CA . PRO A 1 209 ? 58.261 20.945 3.196 1.00 34.19 209 PRO A CA 1
ATOM 1622 C C . PRO A 1 209 ? 58.264 19.457 2.728 1.00 34.19 209 PRO A C 1
ATOM 1624 O O . PRO A 1 209 ? 58.177 18.577 3.577 1.00 34.19 209 PRO A O 1
ATOM 1627 N N . THR A 1 210 ? 58.193 19.026 1.445 1.00 25.08 210 THR A N 1
ATOM 1628 C CA . THR A 1 210 ? 58.953 19.288 0.171 1.00 25.08 210 THR A CA 1
ATOM 1629 C C . THR A 1 210 ? 60.430 18.813 0.178 1.00 25.08 210 THR A C 1
ATOM 1631 O O . THR A 1 210 ? 61.066 18.902 1.219 1.00 25.08 210 THR A O 1
ATOM 1634 N N . LEU A 1 211 ? 61.077 18.247 -0.872 1.00 26.44 211 LEU A N 1
ATOM 1635 C CA . LEU A 1 211 ? 60.885 18.050 -2.349 1.00 26.44 211 LEU A CA 1
ATOM 1636 C C . LEU A 1 211 ? 61.728 16.788 -2.811 1.00 26.44 211 LEU A C 1
ATOM 1638 O O . LEU A 1 211 ? 62.129 16.032 -1.928 1.00 26.44 211 LEU A O 1
ATOM 1642 N N . PRO A 1 212 ? 62.211 16.634 -4.075 1.00 36.03 212 PRO A N 1
ATOM 1643 C CA . PRO A 1 212 ? 61.640 16.103 -5.344 1.00 36.03 212 PRO A CA 1
ATOM 1644 C C . PRO A 1 212 ? 62.082 14.611 -5.634 1.00 36.03 212 PRO A C 1
ATOM 1646 O O . PRO A 1 212 ? 62.303 13.899 -4.664 1.00 36.03 212 PRO A O 1
ATOM 1649 N N . ASP A 1 213 ? 62.219 13.988 -6.834 1.00 25.09 213 ASP A N 1
ATOM 1650 C CA . ASP A 1 213 ? 62.151 14.396 -8.265 1.00 25.09 213 ASP A CA 1
ATOM 1651 C C . ASP A 1 213 ? 61.956 13.232 -9.305 1.00 25.09 213 ASP A C 1
ATOM 1653 O O . ASP A 1 213 ? 62.063 12.060 -8.959 1.00 25.09 213 ASP A O 1
ATOM 1657 N N . GLN A 1 214 ? 61.719 13.608 -10.579 1.00 24.42 214 GLN A N 1
ATOM 1658 C CA . GLN A 1 214 ? 61.999 12.997 -11.916 1.00 24.42 214 GLN A CA 1
ATOM 1659 C C . GLN A 1 214 ? 62.165 11.466 -12.183 1.00 24.42 214 GLN A C 1
ATOM 1661 O O . GLN A 1 214 ? 63.005 10.786 -11.603 1.00 24.42 214 GLN A O 1
ATOM 1666 N N . GLY A 1 215 ? 61.525 10.985 -13.273 1.00 25.39 215 GLY A N 1
ATOM 1667 C CA . GLY A 1 215 ? 61.861 9.734 -14.000 1.00 25.39 215 GLY A CA 1
ATOM 1668 C C . GLY A 1 215 ? 60.898 9.386 -15.164 1.00 25.39 215 GLY A C 1
ATOM 1669 O O . GLY A 1 215 ? 59.686 9.400 -14.976 1.00 25.39 215 GLY A O 1
ATOM 1670 N N . GLN A 1 216 ? 61.404 9.104 -16.377 1.00 26.58 216 GLN A N 1
ATOM 1671 C CA . GLN A 1 216 ? 60.619 8.984 -17.634 1.00 26.58 216 GLN A CA 1
ATOM 1672 C C . GLN A 1 216 ? 60.112 7.557 -17.986 1.00 26.58 216 GLN A C 1
ATOM 1674 O O . GLN A 1 216 ? 60.608 6.556 -17.479 1.00 26.58 216 GLN A O 1
ATOM 1679 N N . GLN A 1 217 ? 59.142 7.484 -18.913 1.00 24.80 217 GLN A N 1
ATOM 1680 C CA . GLN A 1 217 ? 58.697 6.280 -19.658 1.00 24.80 217 GLN A CA 1
ATOM 1681 C C . GLN A 1 217 ? 59.671 5.927 -20.826 1.00 24.80 217 GLN A C 1
ATOM 1683 O O . GLN A 1 217 ? 60.591 6.704 -21.075 1.00 24.80 217 GLN A O 1
ATOM 1688 N N . PRO A 1 218 ? 59.368 4.948 -21.714 1.00 39.75 218 PRO A N 1
ATOM 1689 C CA . PRO A 1 218 ? 59.168 3.501 -21.521 1.00 39.75 218 PRO A CA 1
ATOM 1690 C C . PRO A 1 218 ? 60.115 2.673 -22.441 1.00 39.75 218 PRO A C 1
ATOM 1692 O O . PRO A 1 218 ? 60.951 3.234 -23.147 1.00 39.75 218 PRO A O 1
ATOM 1695 N N . SER A 1 219 ? 59.954 1.345 -22.520 1.00 24.12 219 SER A N 1
ATOM 1696 C CA . SER A 1 219 ? 60.603 0.505 -23.551 1.00 24.12 219 SER A CA 1
ATOM 1697 C C . SER A 1 219 ? 59.737 -0.694 -23.990 1.00 24.12 219 SER A C 1
ATOM 1699 O O . SER A 1 219 ? 58.750 -1.028 -23.334 1.00 24.12 219 SER A O 1
ATOM 1701 N N . GLN A 1 220 ? 60.059 -1.270 -25.157 1.00 26.59 220 GLN A N 1
ATOM 1702 C CA . GLN A 1 220 ? 59.201 -2.168 -25.952 1.00 26.59 220 GLN A CA 1
ATOM 1703 C C . GLN A 1 220 ? 59.624 -3.652 -25.932 1.00 26.59 220 GLN A C 1
ATOM 1705 O O . GLN A 1 220 ? 60.759 -3.976 -25.603 1.00 26.59 220 GLN A O 1
ATOM 1710 N N . GLU A 1 221 ? 58.669 -4.496 -26.343 1.00 24.55 221 GLU A N 1
ATOM 1711 C CA . GLU A 1 221 ? 58.762 -5.699 -27.203 1.00 24.55 221 GLU A CA 1
ATOM 1712 C C . GLU A 1 221 ? 60.015 -6.603 -27.177 1.00 24.55 221 GLU A C 1
ATOM 1714 O O . GLU A 1 221 ? 61.144 -6.188 -27.424 1.00 24.55 221 GLU A O 1
ATOM 1719 N N . GLY A 1 222 ? 59.755 -7.909 -27.048 1.00 25.23 222 GLY A N 1
ATOM 1720 C CA . GLY A 1 222 ? 60.707 -8.993 -27.294 1.00 25.23 222 GLY A CA 1
ATOM 1721 C C . GLY A 1 222 ? 59.963 -10.263 -27.709 1.00 25.23 222 GLY A C 1
ATOM 1722 O O . GLY A 1 222 ? 59.495 -11.014 -26.860 1.00 25.23 222 GLY A O 1
ATOM 1723 N N . ASP A 1 223 ? 59.815 -10.455 -29.017 1.00 24.78 223 ASP A N 1
ATOM 1724 C CA . ASP A 1 223 ? 59.211 -11.637 -29.650 1.00 24.78 223 ASP A CA 1
ATOM 1725 C C . ASP A 1 223 ? 60.154 -12.856 -29.560 1.00 24.78 223 ASP A C 1
ATOM 1727 O O . ASP A 1 223 ? 61.361 -12.638 -29.499 1.00 24.78 223 ASP A O 1
ATOM 1731 N N . HIS A 1 224 ? 59.646 -14.098 -29.625 1.00 27.03 224 HIS A N 1
ATOM 1732 C CA . HIS A 1 224 ? 60.316 -15.300 -30.188 1.00 27.03 224 HIS A CA 1
ATOM 1733 C C . HIS A 1 224 ? 59.378 -16.534 -30.174 1.00 27.03 224 HIS A C 1
ATOM 1735 O O . HIS A 1 224 ? 58.477 -16.641 -29.342 1.00 27.03 224 HIS A O 1
ATOM 1741 N N . GLN A 1 225 ? 59.581 -17.460 -31.122 1.00 27.30 225 GLN A N 1
ATOM 1742 C CA . GLN A 1 225 ? 58.674 -18.577 -31.455 1.00 27.30 225 GLN A CA 1
ATOM 1743 C C . GLN A 1 225 ? 59.323 -19.979 -31.288 1.00 27.30 225 GLN A C 1
ATOM 1745 O O . GLN A 1 225 ? 60.448 -20.096 -30.817 1.00 27.30 225 GLN A O 1
ATOM 1750 N N . GLU A 1 226 ? 58.596 -21.006 -31.762 1.00 26.47 226 GLU A N 1
ATOM 1751 C CA . GLU A 1 226 ? 58.950 -22.433 -31.951 1.00 26.47 226 GLU A CA 1
ATOM 1752 C C . GLU A 1 226 ? 58.842 -23.365 -30.714 1.00 26.47 226 GLU A C 1
ATOM 1754 O O . GLU A 1 226 ? 59.223 -23.006 -29.607 1.00 26.47 226 GLU A O 1
ATOM 1759 N N . GLY A 1 227 ? 58.318 -24.600 -30.834 1.00 24.31 227 GLY A N 1
ATOM 1760 C CA . GLY A 1 227 ? 57.623 -25.208 -31.986 1.00 24.31 227 GLY A CA 1
ATOM 1761 C C . GLY A 1 227 ? 57.305 -26.718 -31.845 1.00 24.31 227 GLY A C 1
ATOM 1762 O O . GLY A 1 227 ? 58.029 -27.442 -31.171 1.00 24.31 227 GLY A O 1
ATOM 1763 N N . GLY A 1 228 ? 56.253 -27.193 -32.540 1.00 25.91 228 GLY A N 1
ATOM 1764 C CA . GLY A 1 228 ? 55.903 -28.622 -32.745 1.00 25.91 228 GLY A CA 1
ATOM 1765 C C . GLY A 1 228 ? 55.206 -29.358 -31.574 1.00 25.91 228 GLY A C 1
ATOM 1766 O O . GLY A 1 228 ? 55.260 -28.903 -30.440 1.00 25.91 228 GLY A O 1
ATOM 1767 N N . SER A 1 229 ? 54.529 -30.506 -31.761 1.00 26.81 229 SER A N 1
ATOM 1768 C CA . SER A 1 229 ? 54.041 -31.195 -32.985 1.00 26.81 229 SER A CA 1
ATOM 1769 C C . SER A 1 229 ? 53.147 -32.413 -32.630 1.00 26.81 229 SER A C 1
ATOM 1771 O O . SER A 1 229 ? 53.403 -33.048 -31.611 1.00 26.81 229 SER A O 1
ATOM 1773 N N . GLY A 1 230 ? 52.195 -32.802 -33.499 1.00 25.44 230 GLY A N 1
ATOM 1774 C CA . GLY A 1 230 ? 51.356 -34.024 -33.390 1.00 25.44 230 GLY A CA 1
ATOM 1775 C C . GLY A 1 230 ? 49.897 -33.720 -32.997 1.00 25.44 230 GLY A C 1
ATOM 1776 O O . GLY A 1 230 ? 49.642 -33.296 -31.878 1.00 25.44 230 GLY A O 1
ATOM 1777 N N . GLU A 1 231 ? 48.918 -33.690 -33.911 1.00 29.41 231 GLU A N 1
ATOM 1778 C CA . GLU A 1 231 ? 48.243 -34.825 -34.593 1.00 29.41 231 GLU A CA 1
ATOM 1779 C C . GLU A 1 231 ? 47.444 -35.720 -33.620 1.00 29.41 231 GLU A C 1
ATOM 1781 O O . GLU A 1 231 ? 48.015 -36.393 -32.772 1.00 29.41 231 GLU A O 1
ATOM 1786 N N . LYS A 1 232 ? 46.110 -35.585 -33.538 1.00 28.03 232 LYS A N 1
ATOM 1787 C CA . LYS A 1 232 ? 45.032 -35.988 -34.483 1.00 28.03 232 LYS A CA 1
ATOM 1788 C C . LYS A 1 232 ? 44.641 -37.470 -34.413 1.00 28.03 232 LYS A C 1
ATOM 1790 O O . LYS A 1 232 ? 45.445 -38.341 -34.715 1.00 28.03 232 LYS A O 1
ATOM 1795 N N . ASN A 1 233 ? 43.349 -37.713 -34.187 1.00 25.89 233 ASN A N 1
ATOM 1796 C CA . ASN A 1 233 ? 42.557 -38.703 -34.922 1.00 25.89 233 ASN A CA 1
ATOM 1797 C C . ASN A 1 233 ? 41.062 -38.400 -34.733 1.00 25.89 233 ASN A C 1
ATOM 1799 O O . ASN A 1 233 ? 40.599 -38.241 -33.606 1.00 25.89 233 ASN A O 1
ATOM 1803 N N . ASP A 1 234 ? 40.330 -38.330 -35.841 1.00 27.62 234 ASP A N 1
ATOM 1804 C CA . ASP A 1 234 ? 38.877 -38.158 -35.890 1.00 27.62 234 ASP A CA 1
ATOM 1805 C C . ASP A 1 234 ? 38.211 -39.522 -36.145 1.00 27.62 234 ASP A C 1
ATOM 1807 O O . ASP A 1 234 ? 38.759 -40.321 -36.905 1.00 27.62 234 ASP A O 1
ATOM 1811 N N . HIS A 1 235 ? 37.010 -39.772 -35.606 1.00 27.62 235 HIS A N 1
ATOM 1812 C CA . HIS A 1 235 ? 36.014 -40.574 -36.333 1.00 27.62 235 HIS A CA 1
ATOM 1813 C C . HIS A 1 235 ? 34.581 -40.398 -35.813 1.00 27.62 235 HIS A C 1
ATOM 1815 O O . HIS A 1 235 ? 34.318 -40.476 -34.615 1.00 27.62 235 HIS A O 1
ATOM 1821 N N . GLU A 1 236 ? 33.641 -40.220 -36.741 1.00 27.89 236 GLU A N 1
ATOM 1822 C CA . GLU A 1 236 ? 32.198 -40.261 -36.486 1.00 27.89 236 GLU A CA 1
ATOM 1823 C C . GLU A 1 236 ? 31.664 -41.701 -36.483 1.00 27.89 236 GLU A C 1
ATOM 1825 O O . GLU A 1 236 ? 32.149 -42.551 -37.236 1.00 27.89 236 GLU A O 1
ATOM 1830 N N . THR A 1 237 ? 30.566 -41.943 -35.758 1.00 23.67 237 THR A N 1
ATOM 1831 C CA . THR A 1 237 ? 29.387 -42.657 -36.297 1.00 23.67 237 THR A CA 1
ATOM 1832 C C . THR A 1 237 ? 28.144 -42.384 -35.436 1.00 23.67 237 THR A C 1
ATOM 1834 O O . THR A 1 237 ? 28.260 -41.951 -34.292 1.00 23.67 237 THR A O 1
ATOM 1837 N N . ALA A 1 238 ? 26.950 -42.592 -36.000 1.00 27.70 238 ALA A N 1
ATOM 1838 C CA . ALA A 1 238 ? 25.653 -42.308 -35.371 1.00 27.70 238 ALA A CA 1
ATOM 1839 C C . ALA A 1 238 ? 24.715 -43.537 -35.413 1.00 27.70 238 ALA A C 1
ATOM 1841 O O . ALA A 1 238 ? 25.126 -44.600 -35.874 1.00 27.70 238 ALA A O 1
ATOM 1842 N N . THR A 1 239 ? 23.448 -43.355 -35.002 1.00 26.11 239 THR A N 1
ATOM 1843 C CA . THR A 1 239 ? 22.422 -44.381 -34.664 1.00 26.11 239 THR A CA 1
ATOM 1844 C C . THR A 1 239 ? 22.640 -45.029 -33.281 1.00 26.11 239 THR A C 1
ATOM 1846 O O . THR A 1 239 ? 23.760 -45.049 -32.784 1.00 26.11 239 THR A O 1
ATOM 1849 N N . ASP A 1 240 ? 21.611 -45.477 -32.551 1.00 23.77 240 ASP A N 1
ATOM 1850 C CA . ASP A 1 240 ? 20.204 -45.709 -32.938 1.00 23.77 240 ASP A CA 1
ATOM 1851 C C . ASP A 1 240 ? 19.191 -45.264 -31.847 1.00 23.77 240 ASP A C 1
ATOM 1853 O O . ASP A 1 240 ? 19.591 -44.828 -30.766 1.00 23.77 240 ASP A O 1
ATOM 1857 N N . ALA A 1 241 ? 17.881 -45.335 -32.122 1.00 26.80 241 ALA A N 1
ATOM 1858 C CA . ALA A 1 241 ? 16.807 -44.813 -31.261 1.00 26.80 241 ALA A CA 1
ATOM 1859 C C . ALA A 1 241 ? 15.866 -45.895 -30.684 1.00 26.80 241 ALA A C 1
ATOM 1861 O O . ALA A 1 241 ? 15.466 -46.824 -31.380 1.00 26.80 241 ALA A O 1
ATOM 1862 N N . VAL A 1 242 ? 15.424 -45.724 -29.426 1.00 23.69 242 VAL A N 1
ATOM 1863 C CA . VAL A 1 242 ? 14.407 -46.572 -28.760 1.00 23.69 242 VAL A CA 1
ATOM 1864 C C . VAL A 1 242 ? 13.459 -45.709 -27.906 1.00 23.69 242 VAL A C 1
ATOM 1866 O O . VAL A 1 242 ? 13.889 -44.729 -27.300 1.00 23.69 242 VAL A O 1
ATOM 1869 N N . LEU A 1 243 ? 12.170 -46.075 -27.849 1.00 21.59 243 LEU A N 1
ATOM 1870 C CA . LEU A 1 243 ? 11.124 -45.441 -27.029 1.00 21.59 243 LEU A CA 1
ATOM 1871 C C . LEU A 1 243 ? 10.527 -46.421 -25.995 1.00 21.59 243 LEU A C 1
ATOM 1873 O O . LEU A 1 243 ? 10.349 -47.595 -26.311 1.00 21.59 243 LEU A O 1
ATOM 1877 N N . CYS A 1 244 ? 10.080 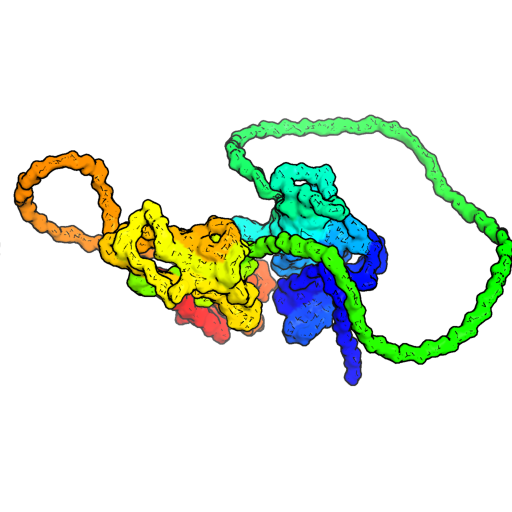-45.874 -24.851 1.00 22.52 244 CYS A N 1
ATOM 1878 C CA . CYS A 1 244 ? 9.209 -46.501 -23.828 1.00 22.52 244 CYS A CA 1
ATOM 1879 C C . CYS A 1 244 ? 9.836 -47.693 -23.039 1.00 22.52 244 CYS A C 1
ATOM 1881 O O . CYS A 1 244 ? 10.811 -48.287 -23.478 1.00 22.52 244 CYS A O 1
ATOM 1883 N N . THR A 1 245 ? 9.388 -48.079 -21.830 1.00 23.77 245 THR A N 1
ATOM 1884 C CA . THR A 1 245 ? 8.132 -47.786 -21.092 1.00 23.77 245 THR A CA 1
ATOM 1885 C C . THR A 1 245 ? 8.334 -47.859 -19.555 1.00 23.77 245 THR A C 1
ATOM 1887 O O . THR A 1 245 ? 9.236 -48.548 -19.092 1.00 23.77 245 THR A O 1
ATOM 1890 N N . GLU A 1 246 ? 7.457 -47.212 -18.773 1.00 31.23 246 GLU A N 1
ATOM 1891 C CA . GLU A 1 246 ? 7.125 -47.527 -17.352 1.00 31.23 246 GLU A CA 1
ATOM 1892 C C . GLU A 1 246 ? 6.588 -48.988 -17.198 1.00 31.23 246 GLU A C 1
ATOM 1894 O O . GLU A 1 246 ? 6.189 -49.532 -18.235 1.00 31.23 246 GLU A O 1
ATOM 1899 N N . PRO A 1 247 ? 6.485 -49.643 -15.998 1.00 31.34 247 PRO A N 1
ATOM 1900 C CA . PRO A 1 247 ? 6.246 -49.028 -14.674 1.00 31.34 247 PRO A CA 1
ATOM 1901 C C . PRO A 1 247 ? 6.862 -49.667 -13.386 1.00 31.34 247 PRO A C 1
ATOM 1903 O O . PRO A 1 247 ? 7.232 -50.834 -13.344 1.00 31.34 247 PRO A O 1
ATOM 1906 N N . SER A 1 248 ? 6.812 -48.899 -12.283 1.00 24.41 248 SER A N 1
ATOM 1907 C CA . SER A 1 248 ? 6.464 -49.279 -10.879 1.00 24.41 248 SER A CA 1
ATOM 1908 C C . SER A 1 248 ? 6.863 -50.652 -10.267 1.00 24.41 248 SER A C 1
ATOM 1910 O O . SER A 1 248 ? 6.321 -51.690 -10.645 1.00 24.41 248 SER A O 1
ATOM 1912 N N . SER A 1 249 ? 7.606 -50.657 -9.138 1.00 29.30 249 SER A N 1
ATOM 1913 C CA . SER A 1 249 ? 7.028 -50.892 -7.778 1.00 29.30 249 SER A CA 1
ATOM 1914 C C . SER A 1 249 ? 8.035 -51.186 -6.629 1.00 29.30 249 SER A C 1
ATOM 1916 O O . SER A 1 249 ? 8.980 -51.952 -6.763 1.00 29.30 249 SER A O 1
ATOM 1918 N N . ASN A 1 250 ? 7.763 -50.558 -5.476 1.00 26.77 250 ASN A N 1
ATOM 1919 C CA . ASN A 1 250 ? 8.100 -50.845 -4.063 1.00 26.77 250 ASN A CA 1
ATOM 1920 C C . ASN A 1 250 ? 9.157 -51.901 -3.646 1.00 26.77 250 ASN A C 1
ATOM 1922 O O . ASN A 1 250 ? 8.982 -53.093 -3.872 1.00 26.77 250 ASN A O 1
ATOM 1926 N N . TYR A 1 251 ? 10.024 -51.498 -2.701 1.00 25.19 251 TYR A N 1
ATOM 1927 C CA . TYR A 1 251 ? 10.101 -52.160 -1.382 1.00 25.19 251 TYR A CA 1
ATOM 1928 C C . TYR A 1 251 ? 10.379 -51.137 -0.261 1.00 25.19 251 TYR A C 1
ATOM 1930 O O . TYR A 1 251 ? 11.017 -50.112 -0.485 1.00 25.19 251 TYR A O 1
ATOM 1938 N N . THR A 1 252 ? 9.857 -51.388 0.941 1.00 28.48 252 THR A N 1
ATOM 1939 C CA . THR A 1 252 ? 9.765 -50.420 2.056 1.00 28.48 252 THR A CA 1
ATOM 1940 C C . THR A 1 252 ? 10.632 -50.803 3.258 1.00 28.48 252 THR A C 1
ATOM 1942 O O . THR A 1 252 ? 10.615 -51.979 3.618 1.00 28.48 252 THR A O 1
ATOM 1945 N N . ASN A 1 253 ? 11.197 -49.829 3.998 1.00 26.08 253 ASN A N 1
ATOM 1946 C CA . ASN A 1 253 ? 10.651 -49.495 5.332 1.00 26.08 253 ASN A CA 1
ATOM 1947 C C . ASN A 1 253 ? 11.203 -48.210 5.998 1.00 26.08 253 ASN A C 1
ATOM 1949 O O . ASN A 1 253 ? 12.340 -47.816 5.775 1.00 26.08 253 ASN A O 1
ATOM 1953 N N . SER A 1 254 ? 10.398 -47.661 6.916 1.00 28.70 254 SER A N 1
ATOM 1954 C CA . SER A 1 254 ? 10.798 -46.936 8.137 1.00 28.70 254 SER A CA 1
ATOM 1955 C C . SER A 1 254 ? 11.828 -45.790 8.046 1.00 28.70 254 SER A C 1
ATOM 1957 O O . SER A 1 254 ? 12.961 -45.917 8.511 1.00 28.70 254 SER A O 1
ATOM 1959 N N . VAL A 1 255 ? 11.351 -44.595 7.684 1.00 26.47 255 VAL A N 1
ATOM 1960 C CA . VAL A 1 255 ? 11.738 -43.370 8.411 1.00 26.47 255 VAL A CA 1
ATOM 1961 C C . VAL A 1 255 ? 10.508 -42.897 9.178 1.00 26.47 255 VAL A C 1
ATOM 1963 O O . VAL A 1 255 ? 9.445 -42.705 8.588 1.00 26.47 255 VAL A O 1
ATOM 1966 N N . VAL A 1 256 ? 10.632 -42.739 10.497 1.00 23.56 256 VAL A N 1
ATOM 1967 C CA . VAL A 1 256 ? 9.550 -42.197 11.326 1.00 23.56 256 VAL A CA 1
ATOM 1968 C C . VAL A 1 256 ? 9.461 -40.698 11.067 1.00 23.56 256 VAL A C 1
ATOM 1970 O O . VAL A 1 256 ? 10.329 -39.939 11.496 1.00 23.56 256 VAL A O 1
ATOM 1973 N N . TYR A 1 257 ? 8.397 -40.268 10.392 1.00 25.17 257 TYR A N 1
ATOM 1974 C CA . TYR A 1 257 ? 8.016 -38.861 10.358 1.00 25.17 257 TYR A CA 1
ATOM 1975 C C . TYR A 1 257 ? 7.513 -38.458 11.745 1.00 25.17 257 TYR A C 1
ATOM 1977 O O . TYR A 1 257 ? 6.325 -38.545 12.048 1.00 25.17 257 TYR A O 1
ATOM 1985 N N . THR A 1 258 ? 8.425 -37.993 12.599 1.00 25.61 258 THR A N 1
ATOM 1986 C CA . THR A 1 258 ? 8.046 -37.107 13.698 1.00 25.61 258 THR A CA 1
ATOM 1987 C C . THR A 1 258 ? 7.589 -35.796 13.071 1.00 25.61 258 THR A C 1
ATOM 1989 O O . THR A 1 258 ? 8.402 -34.896 12.843 1.00 25.61 258 THR A O 1
ATOM 1992 N N . ASN A 1 259 ? 6.296 -35.710 12.748 1.00 31.20 259 ASN A N 1
ATOM 1993 C CA . ASN A 1 259 ? 5.651 -34.454 12.397 1.00 31.20 259 ASN A CA 1
ATOM 1994 C C . ASN A 1 259 ? 5.780 -33.510 13.596 1.00 31.20 259 ASN A C 1
ATOM 1996 O O . ASN A 1 259 ? 4.950 -33.508 14.500 1.00 31.20 259 ASN A O 1
ATOM 2000 N N . VAL A 1 260 ? 6.825 -32.685 13.586 1.00 35.66 260 VAL A N 1
ATOM 2001 C CA . VAL A 1 260 ? 6.767 -31.385 14.243 1.00 35.66 260 VAL A CA 1
ATOM 2002 C C . VAL A 1 260 ? 5.839 -30.559 13.366 1.00 35.66 260 VAL A C 1
ATOM 2004 O O . VAL A 1 260 ? 6.279 -29.915 12.412 1.00 35.66 260 VAL A O 1
ATOM 2007 N N . GLU A 1 261 ? 4.536 -30.673 13.626 1.00 40.09 261 GLU A N 1
ATOM 2008 C CA . GLU A 1 261 ? 3.542 -29.797 13.021 1.00 40.09 261 GLU A CA 1
ATOM 2009 C C . GLU A 1 261 ? 3.924 -28.373 13.402 1.00 40.09 261 GLU A C 1
ATOM 2011 O O . GLU A 1 261 ? 3.823 -27.962 14.557 1.00 40.09 261 GLU A O 1
ATOM 2016 N N . LYS A 1 262 ? 4.463 -27.639 12.425 1.00 41.34 262 LYS A N 1
ATOM 2017 C CA . LYS A 1 262 ? 4.790 -26.234 12.603 1.00 41.34 262 LYS A CA 1
ATOM 2018 C C . LYS A 1 262 ? 3.462 -25.512 12.761 1.00 41.34 262 LYS A C 1
ATOM 2020 O O . LYS A 1 262 ? 2.753 -25.335 11.770 1.00 41.34 262 LYS A O 1
ATOM 2025 N N . SER A 1 263 ? 3.136 -25.165 14.003 1.00 56.06 263 SER A N 1
ATOM 2026 C CA . SER A 1 263 ? 1.892 -24.505 14.370 1.00 56.06 263 SER A CA 1
ATOM 2027 C C . SER A 1 263 ? 1.693 -23.292 13.459 1.00 56.06 263 SER A C 1
ATOM 2029 O O . SER A 1 263 ? 2.554 -22.415 13.358 1.00 56.06 263 SER A O 1
ATOM 2031 N N . MET A 1 264 ? 0.619 -23.323 12.670 1.00 63.78 264 MET A N 1
ATOM 2032 C CA . MET A 1 264 ? 0.248 -22.185 11.841 1.00 63.78 264 MET A CA 1
ATOM 2033 C C . MET A 1 264 ? -0.530 -21.234 12.725 1.00 63.78 264 MET A C 1
ATOM 2035 O O . MET A 1 264 ? -1.570 -21.617 13.251 1.00 63.78 264 MET A O 1
ATOM 2039 N N . ASP A 1 265 ? -0.040 -20.012 12.851 1.00 85.00 265 ASP A N 1
ATOM 2040 C CA . ASP A 1 265 ? -0.738 -18.971 13.583 1.00 85.00 265 ASP A CA 1
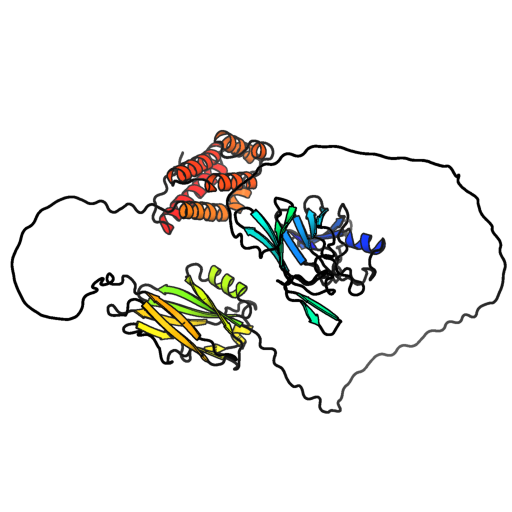ATOM 2041 C C . ASP A 1 265 ? -1.820 -18.334 12.703 1.00 85.00 265 ASP A C 1
ATOM 2043 O O . ASP A 1 265 ? -1.583 -17.932 11.560 1.00 85.00 265 ASP A O 1
ATOM 2047 N N . TYR A 1 266 ? -3.029 -18.271 13.250 1.00 93.06 266 TYR A N 1
ATOM 2048 C CA . TYR A 1 266 ? -4.226 -17.714 12.637 1.00 93.06 266 TYR A CA 1
ATOM 2049 C C . TYR A 1 266 ? -4.625 -16.443 13.377 1.00 93.06 266 TYR A C 1
ATOM 2051 O O . TYR A 1 266 ? -4.559 -16.365 14.604 1.00 93.06 266 TYR A O 1
ATOM 2059 N N . ALA A 1 267 ? -5.086 -15.458 12.616 1.00 92.50 267 ALA A N 1
ATOM 2060 C CA . ALA A 1 267 ? -5.656 -14.234 13.144 1.00 92.50 267 ALA A CA 1
ATOM 2061 C C . ALA A 1 267 ? -7.158 -14.429 13.375 1.00 92.50 267 ALA A C 1
ATOM 2063 O O . ALA A 1 267 ? -7.901 -14.703 12.431 1.00 92.50 267 ALA A O 1
ATOM 2064 N N . GLY A 1 268 ? -7.606 -14.271 14.617 1.00 92.88 268 GLY A N 1
ATOM 2065 C CA . GLY A 1 268 ? -9.010 -14.071 14.964 1.00 92.88 268 GLY A CA 1
ATOM 2066 C C . GLY A 1 268 ? -9.275 -12.587 15.204 1.00 92.88 268 GLY A C 1
ATOM 2067 O O . GLY A 1 268 ? -8.409 -11.888 15.716 1.00 92.88 268 GLY A O 1
ATOM 2068 N N . LEU A 1 269 ? -10.454 -12.086 14.846 1.00 92.81 269 LEU A N 1
ATOM 2069 C CA . LEU A 1 269 ? -10.811 -10.678 15.023 1.00 92.81 269 LEU A CA 1
ATOM 2070 C C . LEU A 1 269 ? -12.286 -10.552 15.408 1.00 92.81 269 LEU A C 1
ATOM 2072 O O . LEU A 1 269 ? -13.146 -11.208 14.815 1.00 92.81 269 LEU A O 1
ATOM 2076 N N . VAL A 1 270 ? -12.573 -9.712 16.407 1.00 91.44 270 VAL A N 1
ATOM 2077 C CA . VAL A 1 270 ? -13.942 -9.383 16.827 1.00 91.44 270 VAL A CA 1
ATOM 2078 C C . VAL A 1 270 ? -14.332 -8.019 16.268 1.00 91.44 270 VAL A C 1
ATOM 2080 O O . VAL A 1 270 ? -13.653 -7.034 16.542 1.00 91.44 270 VAL A O 1
ATOM 2083 N N . TYR A 1 271 ? -15.440 -7.929 15.536 1.00 91.62 271 TYR A N 1
ATOM 2084 C CA . TYR A 1 271 ? -16.036 -6.656 15.124 1.00 91.62 271 TYR A CA 1
ATOM 2085 C C . TYR A 1 271 ? -17.477 -6.512 15.617 1.00 91.62 271 TYR A C 1
ATOM 2087 O O . TYR A 1 271 ? -18.103 -7.462 16.092 1.00 91.62 271 TYR A O 1
ATOM 2095 N N . TYR A 1 272 ? -17.958 -5.273 15.579 1.00 89.12 272 TYR A N 1
ATOM 2096 C CA . TYR A 1 272 ? -19.112 -4.822 16.342 1.00 89.12 272 TYR A CA 1
ATOM 2097 C C . TYR A 1 272 ? -20.025 -3.932 15.496 1.00 89.12 272 TYR A C 1
ATOM 2099 O O . TYR A 1 272 ? -19.573 -2.904 14.991 1.00 89.12 272 TYR A O 1
ATOM 2107 N N . GLU A 1 273 ? -21.301 -4.292 15.391 1.00 88.69 273 GLU A N 1
ATOM 2108 C CA . GLU A 1 273 ? -22.315 -3.562 14.618 1.00 88.69 273 GLU A CA 1
ATOM 2109 C C . GLU A 1 273 ? -23.514 -3.205 15.517 1.00 88.69 273 GLU A C 1
ATOM 2111 O O . GLU A 1 273 ? -23.941 -4.009 16.347 1.00 88.69 273 GLU A O 1
ATOM 2116 N N . GLU A 1 274 ? -24.034 -1.979 15.394 1.00 82.88 274 GLU A N 1
ATOM 2117 C CA . GLU A 1 274 ? -25.142 -1.489 16.226 1.00 82.88 274 GLU A CA 1
ATOM 2118 C C . GLU A 1 274 ? -26.500 -1.857 15.602 1.00 82.88 274 GLU A C 1
ATOM 2120 O O . GLU A 1 274 ? -26.943 -1.215 14.650 1.00 82.88 274 GLU A O 1
ATOM 2125 N N . GLU A 1 275 ? -27.199 -2.857 16.151 1.00 72.56 275 GLU A N 1
ATOM 2126 C CA . GLU A 1 275 ? -28.499 -3.323 15.640 1.00 72.56 275 GLU A CA 1
ATOM 2127 C C . GLU A 1 275 ? -29.659 -2.836 16.533 1.00 72.56 275 GLU A C 1
ATOM 2129 O O . GLU A 1 275 ? -30.376 -3.585 17.201 1.00 72.56 275 GLU A O 1
ATOM 2134 N N . GLY A 1 276 ? -29.829 -1.511 16.571 1.00 74.12 276 GLY A N 1
ATOM 2135 C CA . GLY A 1 276 ? -30.919 -0.838 17.284 1.00 74.12 276 GLY A CA 1
ATOM 2136 C C . GLY A 1 276 ? -30.814 -0.955 18.808 1.00 74.12 276 GLY A C 1
ATOM 2137 O O . GLY A 1 276 ? -30.134 -0.156 19.455 1.00 74.12 276 GLY A O 1
ATOM 2138 N N . VAL A 1 277 ? -31.522 -1.925 19.395 1.00 66.38 277 VAL A N 1
ATOM 2139 C CA . VAL A 1 277 ? -31.491 -2.203 20.848 1.00 66.38 277 VAL A CA 1
ATOM 2140 C C . VAL A 1 277 ? -30.511 -3.312 21.229 1.00 66.38 277 VAL A C 1
ATOM 2142 O O . VAL A 1 277 ? -30.210 -3.465 22.410 1.00 66.38 277 VAL A O 1
ATOM 2145 N N . GLU A 1 278 ? -29.995 -4.056 20.251 1.00 76.38 278 GLU A N 1
ATOM 2146 C CA . GLU A 1 278 ? -28.942 -5.051 20.444 1.00 76.38 278 GLU A CA 1
ATOM 2147 C C . GLU A 1 278 ? -27.604 -4.540 19.891 1.00 76.38 278 GLU A C 1
ATOM 2149 O O . GLU A 1 278 ? -27.516 -3.540 19.168 1.00 76.38 278 GLU A O 1
ATOM 2154 N N . ASP A 1 279 ? -26.541 -5.230 20.273 1.00 83.81 279 ASP A N 1
ATOM 2155 C CA . ASP A 1 279 ? -25.223 -5.146 19.671 1.00 83.81 279 ASP A CA 1
ATOM 2156 C C . ASP A 1 279 ? -24.896 -6.479 19.011 1.00 83.81 279 ASP A C 1
ATOM 2158 O O . ASP A 1 279 ? -24.803 -7.504 19.691 1.00 83.81 279 ASP A O 1
ATOM 2162 N N . LEU A 1 280 ? -24.671 -6.466 17.699 1.00 89.31 280 LEU A N 1
ATOM 2163 C CA . LEU A 1 280 ? -24.196 -7.642 16.992 1.00 89.31 280 LEU A CA 1
ATOM 2164 C C . LEU A 1 280 ? -22.677 -7.732 17.168 1.00 89.31 280 LEU A C 1
ATOM 2166 O O . LEU A 1 280 ? -21.918 -6.842 16.771 1.00 89.31 280 LEU A O 1
ATOM 2170 N N . VAL A 1 281 ? -22.229 -8.803 17.818 1.00 92.56 281 VAL A N 1
ATOM 2171 C CA . VAL A 1 281 ? -20.815 -9.130 17.988 1.00 92.56 281 VAL A CA 1
ATOM 2172 C C . VAL A 1 281 ? -20.463 -10.267 17.044 1.00 92.56 281 VAL A C 1
ATOM 2174 O O . VAL A 1 281 ? -20.978 -11.378 17.175 1.00 92.56 281 VAL A O 1
ATOM 2177 N N . THR A 1 282 ? -19.540 -10.002 16.124 1.00 93.62 282 THR A N 1
ATOM 2178 C CA . THR A 1 282 ? -19.069 -10.990 15.156 1.00 93.62 282 THR A CA 1
ATOM 2179 C C . THR A 1 282 ? -17.614 -11.334 15.427 1.00 93.62 282 THR A C 1
ATOM 2181 O O . THR A 1 282 ? -16.742 -10.475 15.319 1.00 93.62 282 THR A O 1
ATOM 2184 N N . PHE A 1 283 ? -17.331 -12.600 15.732 1.00 94.75 283 PHE A N 1
ATOM 2185 C CA . PHE A 1 283 ? -15.969 -13.133 15.711 1.00 94.75 283 PHE A CA 1
ATOM 2186 C C . PHE A 1 283 ? -15.720 -13.878 14.400 1.00 94.75 283 PHE A C 1
ATOM 2188 O O . PHE A 1 283 ? -16.562 -14.651 13.947 1.00 94.75 283 PHE A O 1
ATOM 2195 N N . THR A 1 284 ? -14.560 -13.661 13.792 1.00 94.88 284 THR A N 1
ATOM 2196 C CA . THR A 1 284 ? -14.176 -14.237 12.498 1.00 94.88 284 THR A CA 1
ATOM 2197 C C . THR A 1 284 ? -12.678 -14.538 12.483 1.00 94.88 284 THR A C 1
ATOM 2199 O O . THR A 1 284 ? -11.923 -13.890 13.206 1.00 94.88 284 THR A O 1
ATOM 2202 N N . ALA A 1 285 ? -12.223 -15.497 11.670 1.00 94.81 285 ALA A N 1
ATOM 2203 C CA . ALA A 1 285 ? -10.811 -15.899 11.638 1.00 94.81 285 ALA A CA 1
ATOM 2204 C C . ALA A 1 285 ? -10.248 -16.118 10.222 1.00 94.81 285 ALA A C 1
ATOM 2206 O O . ALA A 1 285 ? -10.977 -16.474 9.295 1.00 94.81 285 ALA A O 1
ATOM 2207 N N . ALA A 1 286 ? -8.934 -15.913 10.068 1.00 93.88 286 ALA A N 1
ATOM 2208 C CA . ALA A 1 286 ? -8.195 -15.985 8.806 1.00 93.88 286 ALA A CA 1
ATOM 2209 C C . ALA A 1 286 ? -6.712 -16.359 9.001 1.00 93.88 286 ALA A C 1
ATOM 2211 O O . ALA A 1 286 ? -6.111 -16.060 10.027 1.00 93.88 286 ALA A O 1
ATOM 2212 N N . LYS A 1 287 ? -6.060 -16.878 7.950 1.00 89.81 287 LYS A N 1
ATOM 2213 C CA . LYS A 1 287 ? -4.584 -17.015 7.884 1.00 89.81 287 LYS A CA 1
ATOM 2214 C C . LYS A 1 287 ? -3.820 -15.693 7.697 1.00 89.81 287 LYS A C 1
ATOM 2216 O O . LYS A 1 287 ? -2.593 -15.692 7.668 1.00 89.81 287 LYS A O 1
ATOM 2221 N N . LYS A 1 288 ? -4.519 -14.577 7.467 1.00 85.56 288 LYS A N 1
ATOM 2222 C CA . LYS A 1 288 ? -3.929 -13.264 7.157 1.00 85.56 288 LYS A CA 1
ATOM 2223 C C . LYS A 1 288 ? -4.761 -12.153 7.795 1.00 85.56 288 LYS A C 1
ATOM 2225 O O . LYS A 1 288 ? -5.839 -11.846 7.287 1.00 85.56 288 LYS A O 1
ATOM 2230 N N . LEU A 1 289 ? -4.236 -11.539 8.857 1.00 85.44 289 LEU A N 1
ATOM 2231 C CA . LEU A 1 289 ? -4.891 -10.443 9.580 1.00 85.44 289 LEU A CA 1
ATOM 2232 C C . LEU A 1 289 ? -5.279 -9.288 8.641 1.00 85.44 289 LEU A C 1
ATOM 2234 O O . LEU A 1 289 ? -6.444 -8.916 8.589 1.00 85.44 289 LEU A O 1
ATOM 2238 N N . GLU A 1 290 ? -4.353 -8.806 7.808 1.00 84.00 290 GLU A N 1
ATOM 2239 C CA . GLU A 1 290 ? -4.623 -7.698 6.876 1.00 84.00 290 GLU A CA 1
ATOM 2240 C C . GLU A 1 290 ? -5.737 -7.993 5.864 1.00 84.00 290 GLU A C 1
ATOM 2242 O O . GLU A 1 290 ? -6.556 -7.124 5.576 1.00 84.00 290 GLU A O 1
ATOM 2247 N N . ALA A 1 291 ? -5.825 -9.224 5.351 1.00 84.88 291 ALA A N 1
ATOM 2248 C CA . ALA A 1 291 ? -6.906 -9.601 4.439 1.00 84.88 291 ALA A CA 1
ATOM 2249 C C . ALA A 1 291 ? -8.267 -9.613 5.157 1.00 84.88 291 ALA A C 1
ATOM 2251 O O . ALA A 1 291 ? -9.278 -9.228 4.572 1.00 84.88 291 ALA A O 1
ATOM 2252 N N . LEU A 1 292 ? -8.286 -10.012 6.433 1.00 87.75 292 LEU A N 1
ATOM 2253 C CA . LEU A 1 292 ? -9.479 -10.002 7.274 1.00 87.75 292 LEU A CA 1
ATOM 2254 C C . LEU A 1 292 ? -9.898 -8.567 7.643 1.00 87.75 292 LEU A C 1
ATOM 2256 O O . LEU A 1 292 ? -11.070 -8.224 7.519 1.00 87.75 292 LEU A O 1
ATOM 2260 N N . ILE A 1 293 ? -8.941 -7.705 8.001 1.00 85.56 293 ILE A N 1
ATOM 2261 C CA . ILE A 1 293 ? -9.165 -6.274 8.259 1.00 85.56 293 ILE A CA 1
ATOM 2262 C C . ILE A 1 293 ? -9.691 -5.567 7.002 1.00 85.56 293 ILE A C 1
ATOM 2264 O O . ILE A 1 293 ? -10.636 -4.786 7.099 1.00 85.56 293 ILE A O 1
ATOM 2268 N N . GLN A 1 294 ? -9.117 -5.831 5.823 1.00 86.06 294 GLN A N 1
ATOM 2269 C CA . GLN A 1 294 ? -9.593 -5.255 4.559 1.00 86.06 294 GLN A CA 1
ATOM 2270 C C . GLN A 1 294 ? -10.998 -5.747 4.195 1.00 86.06 294 GLN A C 1
ATOM 2272 O O . GLN A 1 294 ? -11.831 -4.933 3.805 1.00 86.06 294 GLN A O 1
ATOM 2277 N N . PHE A 1 295 ? -11.290 -7.039 4.380 1.00 87.25 295 PHE A N 1
ATOM 2278 C CA . PHE A 1 295 ? -12.633 -7.592 4.181 1.00 87.25 295 PHE A CA 1
ATOM 2279 C C . PHE A 1 295 ? -13.672 -6.913 5.088 1.00 87.25 295 PHE A C 1
ATOM 2281 O O . PHE A 1 295 ? -14.705 -6.461 4.597 1.00 87.25 295 PHE A O 1
ATOM 2288 N N . ILE A 1 296 ? -13.379 -6.767 6.387 1.00 87.25 296 ILE A N 1
ATOM 2289 C CA . ILE A 1 296 ? -14.280 -6.109 7.348 1.00 87.25 296 ILE A CA 1
ATOM 2290 C C . ILE A 1 296 ? -14.461 -4.627 6.995 1.00 87.25 296 ILE A C 1
ATOM 2292 O O . ILE A 1 296 ? -15.589 -4.157 6.942 1.00 87.25 296 ILE A O 1
ATOM 2296 N N . LYS A 1 297 ? -13.387 -3.894 6.666 1.00 85.38 297 LYS A N 1
ATOM 2297 C CA . LYS A 1 297 ? -13.478 -2.486 6.227 1.00 85.38 297 LYS A CA 1
ATOM 2298 C C . LYS A 1 297 ? -14.295 -2.295 4.940 1.00 85.38 297 LYS A C 1
ATOM 2300 O O . LYS A 1 297 ? -14.782 -1.191 4.710 1.00 85.38 297 LYS A O 1
ATOM 2305 N N . TRP A 1 298 ? -14.415 -3.328 4.103 1.00 82.38 298 TRP A N 1
ATOM 2306 C CA . TRP A 1 298 ? -15.112 -3.269 2.818 1.00 82.38 298 TRP A CA 1
ATOM 2307 C C . TRP A 1 298 ? -16.593 -3.677 2.915 1.00 82.38 298 TRP A C 1
ATOM 2309 O O . TRP A 1 298 ? -17.448 -2.855 2.598 1.00 82.38 298 TRP A O 1
ATOM 2319 N N . GLU A 1 299 ? -16.910 -4.887 3.396 1.00 82.44 299 GLU A N 1
ATOM 2320 C CA . GLU A 1 299 ? -18.308 -5.340 3.571 1.00 82.44 299 GLU A CA 1
ATOM 2321 C C . GLU A 1 299 ? -18.982 -4.646 4.766 1.00 82.44 299 GLU A C 1
ATOM 2323 O O . GLU A 1 299 ? -20.097 -4.137 4.679 1.00 82.44 299 GLU A O 1
ATOM 2328 N N . HIS A 1 300 ? -18.273 -4.585 5.893 1.00 82.12 300 HIS A N 1
ATOM 2329 C CA . HIS A 1 300 ? -18.776 -4.137 7.191 1.00 82.12 300 HIS A CA 1
ATOM 2330 C C . HIS A 1 300 ? -18.213 -2.747 7.542 1.00 82.12 300 HIS A C 1
ATOM 2332 O O . HIS A 1 300 ? -17.733 -2.502 8.646 1.00 82.12 300 HIS A O 1
ATOM 2338 N N . SER A 1 301 ? -18.251 -1.811 6.584 1.00 80.12 301 SER A N 1
ATOM 2339 C CA . SER A 1 301 ? -17.570 -0.501 6.672 1.00 80.12 301 SER A CA 1
ATOM 2340 C C . SER A 1 301 ? -17.973 0.392 7.859 1.00 80.12 301 SER A C 1
ATOM 2342 O O . SER A 1 301 ? -17.227 1.304 8.212 1.00 80.12 301 SER A O 1
ATOM 2344 N N . GLN A 1 302 ? -19.136 0.144 8.472 1.00 80.00 302 GLN A N 1
ATOM 2345 C CA . GLN A 1 302 ? -19.620 0.854 9.666 1.00 80.00 302 GLN A CA 1
ATOM 2346 C C . GLN A 1 302 ? -19.280 0.129 10.980 1.00 80.00 302 GLN A C 1
ATOM 2348 O O . GLN A 1 302 ? -19.514 0.671 12.060 1.00 80.00 302 GLN A O 1
ATOM 2353 N N . ALA A 1 303 ? -18.740 -1.091 10.914 1.00 84.88 303 ALA A N 1
ATOM 2354 C CA . ALA A 1 303 ? -18.447 -1.890 12.091 1.00 84.88 303 ALA A CA 1
ATOM 2355 C C . ALA A 1 303 ? -17.250 -1.333 12.866 1.00 84.88 303 ALA A C 1
ATOM 2357 O O . ALA A 1 303 ? -16.172 -1.071 12.322 1.00 84.88 303 ALA A O 1
ATOM 2358 N N . LYS A 1 304 ? -17.400 -1.241 14.187 1.00 86.56 304 LYS A N 1
ATOM 2359 C CA . LYS A 1 304 ? -16.282 -0.947 15.078 1.00 86.56 304 LYS A CA 1
ATOM 2360 C C . LYS A 1 304 ? -15.426 -2.204 15.224 1.00 86.56 304 LYS A C 1
ATOM 2362 O O . LYS A 1 304 ? -15.821 -3.167 15.877 1.00 86.56 304 LYS A O 1
ATOM 2367 N N . VAL A 1 305 ? -14.239 -2.183 14.627 1.00 84.94 305 VAL A N 1
ATOM 2368 C CA . VAL A 1 305 ? -13.214 -3.217 14.828 1.00 84.94 305 VAL A CA 1
ATOM 2369 C C . VAL A 1 305 ? -12.789 -3.222 16.304 1.00 84.94 305 VAL A C 1
ATOM 2371 O O . VAL A 1 305 ? -12.476 -2.176 16.876 1.00 84.94 305 VAL A O 1
ATOM 2374 N N . GLY A 1 306 ? -12.855 -4.394 16.932 1.00 78.38 306 GLY A N 1
ATOM 2375 C CA . GLY A 1 306 ? -12.361 -4.676 18.277 1.00 78.38 306 GLY A CA 1
ATOM 2376 C C . GLY A 1 306 ? -10.939 -5.253 18.253 1.00 78.38 306 GLY A C 1
ATOM 2377 O O . GLY A 1 306 ? -10.247 -5.121 17.245 1.00 78.38 306 GLY A O 1
ATOM 2378 N N . PRO A 1 307 ? -10.480 -5.880 19.351 1.00 73.62 307 PRO A N 1
ATOM 2379 C CA . PRO A 1 307 ? -9.161 -6.498 19.388 1.00 73.62 307 PRO A CA 1
ATOM 2380 C C . PRO A 1 307 ? -9.075 -7.693 18.430 1.00 73.62 307 PRO A C 1
ATOM 2382 O O . PRO A 1 307 ? -10.006 -8.503 18.327 1.00 73.62 307 PRO A O 1
ATOM 2385 N N . ASP A 1 308 ? -7.932 -7.817 17.767 1.00 83.06 308 ASP A N 1
ATOM 2386 C CA . ASP A 1 308 ? -7.481 -9.055 17.154 1.00 83.06 308 ASP A CA 1
ATOM 2387 C C . ASP A 1 308 ? -6.788 -9.965 18.184 1.00 83.06 308 ASP A C 1
ATOM 2389 O O . ASP A 1 308 ? -6.395 -9.551 19.277 1.00 83.06 308 ASP A O 1
ATOM 2393 N N . ILE A 1 309 ? -6.682 -11.242 17.834 1.00 88.25 309 ILE A N 1
ATOM 2394 C CA . ILE A 1 309 ? -5.958 -12.272 18.572 1.00 88.25 309 ILE A CA 1
ATOM 2395 C C . ILE A 1 309 ? -5.182 -13.148 17.593 1.00 88.25 309 ILE A C 1
ATOM 2397 O O . ILE A 1 309 ? -5.615 -13.383 16.464 1.00 88.25 309 ILE A O 1
ATOM 2401 N N . THR A 1 310 ? -4.066 -13.704 18.053 1.00 89.81 310 THR A N 1
ATOM 2402 C CA . THR A 1 310 ? -3.345 -14.764 17.340 1.00 89.81 310 THR A CA 1
ATOM 2403 C C . THR A 1 310 ? -3.537 -16.085 18.076 1.00 89.81 310 THR A C 1
ATOM 2405 O O . THR A 1 310 ? -3.437 -16.123 19.301 1.00 89.81 310 THR A O 1
ATOM 2408 N N . PHE A 1 311 ? -3.835 -17.161 17.347 1.00 92.81 311 PHE A N 1
ATOM 2409 C CA . PHE A 1 311 ? -3.991 -18.504 17.905 1.00 92.81 311 PHE A CA 1
ATOM 2410 C C . PHE A 1 311 ? -3.559 -19.579 16.900 1.00 92.81 311 PHE A C 1
ATOM 2412 O O . PHE A 1 311 ? -3.742 -19.426 15.696 1.00 92.81 311 PHE A O 1
ATOM 2419 N N . SER A 1 312 ? -3.058 -20.707 17.396 1.00 91.25 312 SER A N 1
ATOM 2420 C CA . SER A 1 312 ? -2.821 -21.915 16.597 1.00 91.25 312 SER A CA 1
ATOM 2421 C C . SER A 1 312 ? -3.916 -22.956 16.879 1.00 91.25 312 SER A C 1
ATOM 2423 O O . SER A 1 312 ? -4.326 -23.125 18.029 1.00 91.25 312 SER A O 1
ATOM 2425 N N . PHE A 1 313 ? -4.409 -23.659 15.851 1.00 91.69 313 PHE A N 1
ATOM 2426 C CA . PHE A 1 313 ? -5.365 -24.768 16.027 1.00 91.69 313 PHE A CA 1
ATOM 2427 C C . PHE A 1 313 ? -4.688 -25.997 16.660 1.00 91.69 313 PHE A C 1
ATOM 2429 O O . PHE A 1 313 ? -3.527 -26.295 16.385 1.00 91.69 313 PHE A O 1
ATOM 2436 N N . LYS A 1 314 ? -5.453 -26.732 17.471 1.00 91.88 314 LYS A N 1
ATOM 2437 C CA . LYS A 1 314 ? -5.122 -28.046 18.056 1.00 91.88 314 LYS A CA 1
ATOM 2438 C C . LYS A 1 314 ? -6.109 -29.135 17.630 1.00 91.88 314 LYS A C 1
ATOM 2440 O O . LYS A 1 314 ? -5.727 -30.295 17.511 1.00 91.88 314 LYS A O 1
ATOM 2445 N N . ASN A 1 315 ? -7.360 -28.745 17.397 1.00 89.38 315 ASN A N 1
ATOM 2446 C CA . ASN A 1 315 ? -8.411 -29.569 16.802 1.00 89.38 315 ASN A CA 1
ATOM 2447 C C . ASN A 1 315 ? -8.738 -29.040 15.389 1.00 89.38 315 ASN A C 1
ATOM 2449 O O . ASN A 1 315 ? -8.296 -27.959 15.012 1.00 89.38 315 ASN A O 1
ATOM 2453 N N . ASP A 1 316 ? -9.578 -29.742 14.624 1.00 91.25 316 ASP A N 1
ATOM 2454 C CA . ASP A 1 316 ? -10.050 -29.297 13.297 1.00 91.25 316 ASP A CA 1
ATOM 2455 C C . ASP A 1 316 ? -11.047 -28.115 13.346 1.00 91.25 316 ASP A C 1
ATOM 2457 O O . ASP A 1 316 ? -11.476 -27.599 12.308 1.00 91.25 316 ASP A O 1
ATOM 2461 N N . TYR A 1 317 ? -11.421 -27.676 14.549 1.00 93.38 317 TYR A N 1
ATOM 2462 C CA . TYR A 1 317 ? -12.247 -26.506 14.818 1.00 93.38 317 TYR A CA 1
ATOM 2463 C C . TYR A 1 317 ? -11.821 -25.807 16.112 1.00 93.38 317 TYR A C 1
ATOM 2465 O O . TYR A 1 317 ? -11.233 -26.424 17.001 1.00 93.38 317 TYR A O 1
ATOM 2473 N N . ILE A 1 318 ? -12.187 -24.530 16.224 1.00 95.19 318 ILE A N 1
ATOM 2474 C CA . ILE A 1 318 ? -12.249 -23.801 17.493 1.00 95.19 318 ILE A CA 1
ATOM 2475 C C . ILE A 1 318 ? -13.705 -23.566 17.891 1.00 95.19 318 ILE A C 1
ATOM 2477 O O . ILE A 1 318 ? -14.581 -23.458 17.028 1.00 95.19 318 ILE A O 1
ATOM 2481 N N . GLU A 1 319 ? -13.964 -23.484 19.192 1.00 95.50 319 GLU A N 1
ATOM 2482 C CA . GLU A 1 319 ? -15.289 -23.222 19.758 1.00 95.50 319 GLU A CA 1
ATOM 2483 C C . GLU A 1 319 ? -15.233 -22.076 20.767 1.00 95.50 319 GLU A C 1
ATOM 2485 O O . GLU A 1 319 ? -14.310 -21.991 21.575 1.00 95.50 319 GLU A O 1
ATOM 2490 N N . LEU A 1 320 ? -16.220 -21.183 20.706 1.00 94.38 320 LEU A N 1
ATOM 2491 C CA . LEU A 1 320 ? -16.365 -20.064 21.629 1.00 94.38 320 LEU A CA 1
ATOM 2492 C C . LEU A 1 320 ? -17.204 -20.523 22.824 1.00 94.38 320 LEU A C 1
ATOM 2494 O O . LEU A 1 320 ? -18.417 -20.705 22.694 1.00 94.38 320 LEU A O 1
ATOM 2498 N N . ASN A 1 321 ? -16.579 -20.693 23.991 1.00 92.69 321 ASN A N 1
ATOM 2499 C CA . ASN A 1 321 ? -17.287 -21.148 25.185 1.00 92.69 321 ASN A CA 1
ATOM 2500 C C . ASN A 1 321 ? -18.006 -19.977 25.890 1.00 92.69 321 ASN A C 1
ATOM 2502 O O . ASN A 1 321 ? -17.462 -19.330 26.784 1.00 92.69 321 ASN A O 1
ATOM 2506 N N . LEU A 1 322 ? -19.266 -19.738 25.504 1.00 90.12 322 LEU A N 1
ATOM 2507 C CA . LEU A 1 322 ? -20.188 -18.780 26.143 1.00 90.12 322 LEU A CA 1
ATOM 2508 C C . LEU A 1 322 ? -20.796 -19.297 27.473 1.00 90.12 322 LEU A C 1
ATOM 2510 O O . LEU A 1 322 ? -21.730 -18.701 28.000 1.00 90.12 322 LEU A O 1
ATOM 2514 N N . THR A 1 323 ? -20.301 -20.413 28.016 1.00 88.06 323 THR A N 1
ATOM 2515 C CA . THR A 1 323 ? -20.743 -20.987 29.306 1.00 88.06 323 THR A CA 1
ATOM 2516 C C . THR A 1 323 ? -19.658 -20.958 30.387 1.00 88.06 323 THR A C 1
ATOM 2518 O O . THR A 1 323 ? -19.890 -21.415 31.505 1.00 88.06 323 THR A O 1
ATOM 2521 N N . ALA A 1 324 ? -18.479 -20.410 30.076 1.00 89.19 324 ALA A N 1
ATOM 2522 C CA . ALA A 1 324 ? -17.359 -20.307 31.003 1.00 89.19 324 ALA A CA 1
ATOM 2523 C C . ALA A 1 324 ? -17.659 -19.376 32.194 1.00 89.19 324 ALA A C 1
ATOM 2525 O O . ALA A 1 324 ? -18.345 -18.359 32.057 1.00 89.19 324 ALA A O 1
ATOM 2526 N N . GLU A 1 325 ? -17.095 -19.701 33.361 1.00 89.50 325 GLU A N 1
ATOM 2527 C CA . GLU A 1 325 ? -17.248 -18.902 34.581 1.00 89.50 325 GLU A CA 1
ATOM 2528 C C . GLU A 1 325 ? -16.661 -17.490 34.413 1.00 89.50 325 GLU A C 1
ATOM 2530 O O . GLU A 1 325 ? -15.489 -17.314 34.072 1.00 89.50 325 GLU A O 1
ATOM 2535 N N . GLN A 1 326 ? -17.482 -16.474 34.684 1.00 90.56 326 GLN A N 1
ATOM 2536 C CA . GLN A 1 326 ? -17.097 -15.067 34.580 1.00 90.56 326 GLN A CA 1
ATOM 2537 C C . GLN A 1 326 ? -16.574 -14.540 35.919 1.00 90.56 326 GLN A C 1
ATOM 2539 O O . GLN A 1 326 ? -17.139 -14.822 36.975 1.00 90.56 326 GLN A O 1
ATOM 2544 N N . LYS A 1 327 ? -15.504 -13.738 35.872 1.00 83.75 327 LYS A N 1
ATOM 2545 C CA . LYS A 1 327 ? -14.920 -13.086 37.061 1.00 83.75 327 LYS A CA 1
ATOM 2546 C C . LYS A 1 327 ? -15.630 -11.789 37.443 1.00 83.75 327 LYS A C 1
ATOM 2548 O O . LYS A 1 327 ? -15.585 -11.391 38.604 1.00 83.75 327 LYS A O 1
ATOM 2553 N N . GLU A 1 328 ? -16.237 -11.126 36.466 1.00 85.44 328 GLU A N 1
ATOM 2554 C CA . GLU A 1 328 ? -16.926 -9.850 36.629 1.00 85.44 328 GLU A CA 1
ATOM 2555 C C . GLU A 1 328 ? -18.444 -10.048 36.555 1.00 85.44 328 GLU A C 1
ATOM 2557 O O . GLU A 1 328 ? -18.947 -10.998 35.949 1.00 85.44 328 GLU A O 1
ATOM 2562 N N . LEU A 1 329 ? -19.192 -9.156 37.207 1.00 83.50 329 LEU A N 1
ATOM 2563 C CA . LEU A 1 329 ? -20.650 -9.195 37.187 1.00 83.50 329 LEU A CA 1
ATOM 2564 C C . LEU A 1 329 ? -21.149 -8.741 35.814 1.00 83.50 329 LEU A C 1
ATOM 2566 O O . LEU A 1 329 ? -20.905 -7.609 35.419 1.00 83.50 329 LEU A O 1
ATOM 2570 N N . PHE A 1 330 ? -21.908 -9.594 35.128 1.00 89.50 330 PHE A N 1
ATOM 2571 C CA . PHE A 1 330 ? -22.602 -9.272 33.874 1.00 89.50 330 PHE A CA 1
ATOM 2572 C C . PHE A 1 330 ? -24.126 -9.150 34.068 1.00 89.50 330 PHE A C 1
ATOM 2574 O O . PHE A 1 330 ? -24.906 -9.319 33.133 1.00 89.50 330 PHE A O 1
ATOM 2581 N N . THR A 1 331 ? -24.574 -8.877 35.299 1.00 89.19 331 THR A N 1
ATOM 2582 C CA . THR A 1 331 ? -25.994 -8.818 35.677 1.00 89.19 331 THR A CA 1
ATOM 2583 C C . THR A 1 331 ? -26.792 -7.903 34.747 1.00 89.19 331 THR A C 1
ATOM 2585 O O . THR A 1 331 ? -26.395 -6.767 34.487 1.00 89.19 331 THR A O 1
ATOM 2588 N N . GLY A 1 332 ? -27.918 -8.413 34.240 1.00 87.56 332 GLY A N 1
ATOM 2589 C CA . GLY A 1 332 ? -28.806 -7.711 33.309 1.00 87.56 332 GLY A CA 1
ATOM 2590 C C . GLY A 1 332 ? -28.346 -7.694 31.844 1.00 87.56 332 GLY A C 1
ATOM 2591 O O . GLY A 1 332 ? -29.122 -7.255 30.992 1.00 87.56 332 GLY A O 1
ATOM 2592 N N . TRP A 1 333 ? -27.154 -8.207 31.523 1.00 90.75 333 TRP A N 1
ATOM 2593 C CA . TRP A 1 333 ? -26.733 -8.477 30.146 1.00 90.75 333 TRP A CA 1
ATOM 2594 C C . TRP A 1 333 ? -27.093 -9.905 29.724 1.00 90.75 333 TRP A C 1
ATOM 2596 O O . TRP A 1 333 ? -27.026 -10.847 30.511 1.00 90.75 333 TRP A O 1
ATOM 2606 N N . THR A 1 334 ? -27.460 -10.068 28.457 1.00 89.75 334 THR A N 1
ATOM 2607 C CA . THR A 1 334 ? -27.717 -11.357 27.805 1.00 89.75 334 THR A CA 1
ATOM 2608 C C . THR A 1 334 ? -26.829 -11.470 26.574 1.00 89.75 334 THR A C 1
ATOM 2610 O O . THR A 1 334 ? -26.830 -10.576 25.731 1.00 89.75 334 THR A O 1
ATOM 2613 N N . LEU A 1 335 ? -26.090 -12.573 26.461 1.00 91.88 335 LEU A N 1
ATOM 2614 C CA . LEU A 1 335 ? -25.333 -12.932 25.266 1.00 91.88 335 LEU A CA 1
ATOM 2615 C C . LEU A 1 335 ? -25.995 -14.162 24.646 1.00 91.88 335 LEU A C 1
ATOM 2617 O O . LEU A 1 335 ? -26.215 -15.154 25.339 1.00 91.88 335 LEU A O 1
ATOM 2621 N N . LYS A 1 336 ? -26.325 -14.099 23.356 1.00 90.31 336 LYS A N 1
ATOM 2622 C CA . LYS A 1 336 ? -27.018 -15.175 22.643 1.00 90.31 336 LYS A CA 1
ATOM 2623 C C . LYS A 1 336 ? -26.289 -15.509 21.338 1.00 90.31 336 LYS A C 1
ATOM 2625 O O . LYS A 1 336 ? -26.307 -14.683 20.422 1.00 90.31 336 LYS A O 1
ATOM 2630 N N . PRO A 1 337 ? -25.672 -16.696 21.208 1.00 92.50 337 PRO A N 1
ATOM 2631 C CA . PRO A 1 337 ? -25.085 -17.117 19.945 1.00 92.50 337 PRO A CA 1
ATOM 2632 C C . PRO A 1 337 ? -26.192 -17.374 18.913 1.00 92.50 337 PRO A C 1
ATOM 2634 O O . PRO A 1 337 ? -27.271 -17.870 19.236 1.00 92.50 337 PRO A O 1
ATOM 2637 N N . HIS A 1 338 ? -25.932 -17.053 17.647 1.00 90.94 338 HIS A N 1
ATOM 2638 C CA . HIS A 1 338 ? -26.857 -17.347 16.541 1.00 90.94 338 HIS A CA 1
ATOM 2639 C C . HIS A 1 338 ? -26.704 -18.789 16.023 1.00 90.94 338 HIS A C 1
ATOM 2641 O O . HIS A 1 338 ? -27.430 -19.217 15.128 1.00 90.94 338 HIS A O 1
ATOM 2647 N N . THR A 1 339 ? -25.737 -19.550 16.542 1.00 87.44 339 THR A N 1
ATOM 2648 C CA . THR A 1 339 ? -25.489 -20.955 16.194 1.00 87.44 339 THR A CA 1
ATOM 2649 C C . THR A 1 339 ? -24.863 -21.673 17.385 1.00 87.44 339 THR A C 1
ATOM 2651 O O . THR A 1 339 ? -23.876 -21.203 17.948 1.00 87.44 339 THR A O 1
ATOM 2654 N N . GLU A 1 340 ? -25.426 -22.823 17.750 1.00 86.38 340 GLU A N 1
ATOM 2655 C CA . GLU A 1 340 ? -24.937 -23.695 18.818 1.00 86.38 340 GLU A CA 1
ATOM 2656 C C . GLU A 1 340 ? -24.623 -25.080 18.221 1.00 86.38 340 GLU A C 1
ATOM 2658 O O . GLU A 1 340 ? -25.493 -25.654 17.558 1.00 86.38 340 GLU A O 1
ATOM 2663 N N . PRO A 1 341 ? -23.416 -25.645 18.424 1.00 87.62 341 PRO A N 1
ATOM 2664 C CA . PRO A 1 341 ? -22.241 -25.052 19.074 1.00 87.62 341 PRO A CA 1
ATOM 2665 C C . PRO A 1 341 ? -21.599 -23.907 18.262 1.00 87.62 341 PRO A C 1
ATOM 2667 O O . PRO A 1 341 ? -21.640 -23.889 17.031 1.00 87.62 341 PRO A O 1
ATOM 2670 N N . CYS A 1 342 ? -20.969 -22.956 18.956 1.00 92.44 342 CYS A N 1
ATOM 2671 C CA . CYS A 1 342 ? -20.462 -21.704 18.381 1.00 92.44 342 CYS A CA 1
ATOM 2672 C C . CYS A 1 342 ? -19.043 -21.883 17.792 1.00 92.44 342 CYS A C 1
ATOM 2674 O O . CYS A 1 342 ? -18.046 -21.524 18.424 1.00 92.44 342 CYS A O 1
ATOM 2676 N N . ARG A 1 343 ? -18.938 -22.509 16.606 1.00 94.38 343 ARG A N 1
ATOM 2677 C CA . ARG A 1 343 ? -17.673 -23.048 16.051 1.00 94.38 343 ARG A CA 1
ATOM 2678 C C . ARG A 1 343 ? -17.186 -22.406 14.752 1.00 94.38 343 ARG A C 1
ATOM 2680 O O . ARG A 1 343 ? -17.967 -22.203 13.826 1.00 94.38 343 ARG A O 1
ATOM 2687 N N . LEU A 1 344 ? -15.860 -22.267 14.624 1.00 95.06 344 LEU A N 1
ATOM 2688 C CA . LEU A 1 344 ? -15.167 -22.050 13.345 1.00 95.06 344 LEU A CA 1
ATOM 2689 C C . LEU A 1 344 ? -14.293 -23.269 13.007 1.00 95.06 344 LEU A C 1
ATOM 2691 O O . LEU A 1 344 ? -13.363 -23.593 13.744 1.00 95.06 344 LEU A O 1
ATOM 2695 N N . HIS A 1 345 ? -14.551 -23.932 11.877 1.00 93.38 345 HIS A N 1
ATOM 2696 C CA . HIS A 1 345 ? -13.704 -25.031 11.392 1.00 93.38 345 HIS A CA 1
ATOM 26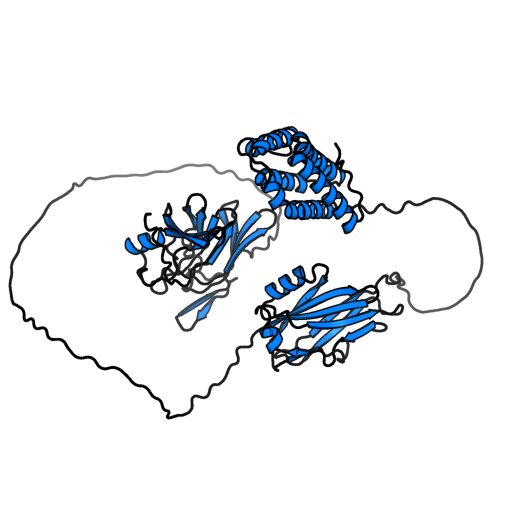97 C C . HIS A 1 345 ? -12.442 -24.508 10.697 1.00 93.38 345 HIS A C 1
ATOM 2699 O O . HIS A 1 345 ? -12.527 -23.626 9.837 1.00 93.38 345 HIS A O 1
ATOM 2705 N N . GLN A 1 346 ? -11.294 -25.130 10.977 1.00 93.56 346 GLN A N 1
ATOM 2706 C CA . GLN A 1 346 ? -10.003 -24.801 10.370 1.00 93.56 346 GLN A CA 1
ATOM 2707 C C . GLN A 1 346 ? -10.088 -24.809 8.841 1.00 93.56 346 GLN A C 1
ATOM 2709 O O . GLN A 1 346 ? -9.702 -23.842 8.201 1.00 93.56 346 GLN A O 1
ATOM 2714 N N . LYS A 1 347 ? -10.713 -25.833 8.242 1.00 90.88 347 LYS A N 1
ATOM 2715 C CA . LYS A 1 347 ? -10.902 -25.926 6.782 1.00 90.88 347 LYS A CA 1
ATOM 2716 C C . LYS A 1 347 ? -11.606 -24.702 6.167 1.00 90.88 347 LYS A C 1
ATOM 2718 O O . LYS A 1 347 ? -11.330 -24.361 5.020 1.00 90.88 347 LYS A O 1
ATOM 2723 N N . ALA A 1 348 ? -12.517 -24.055 6.896 1.00 89.94 348 ALA A N 1
ATOM 2724 C CA . ALA A 1 348 ? -13.191 -22.851 6.414 1.00 89.94 348 ALA A CA 1
ATOM 2725 C C . ALA A 1 348 ? -12.279 -21.616 6.536 1.00 89.94 348 ALA A C 1
ATOM 2727 O O . ALA A 1 348 ? -12.177 -20.840 5.587 1.00 89.94 348 ALA A O 1
ATOM 2728 N N . VAL A 1 349 ? -11.555 -21.489 7.654 1.00 92.31 349 VAL A N 1
ATOM 2729 C CA . VAL A 1 349 ? -10.538 -20.443 7.881 1.00 92.31 349 VAL A CA 1
ATOM 2730 C C . VAL A 1 349 ? -9.412 -20.526 6.840 1.00 92.31 349 VAL A C 1
ATOM 2732 O O . VAL A 1 349 ? -8.954 -19.507 6.327 1.00 92.31 349 VAL A O 1
ATOM 2735 N N . ASP A 1 350 ? -9.015 -21.746 6.480 1.00 89.75 350 ASP A N 1
ATOM 2736 C CA . ASP A 1 350 ? -8.035 -22.074 5.444 1.00 89.75 350 ASP A CA 1
ATOM 2737 C C . ASP A 1 350 ? -8.449 -21.614 4.043 1.00 89.75 350 ASP A C 1
ATOM 2739 O O . ASP A 1 350 ? -7.578 -21.248 3.257 1.00 89.75 350 ASP A O 1
ATOM 2743 N N . SER A 1 351 ? -9.752 -21.639 3.738 1.00 87.19 351 SER A N 1
ATOM 2744 C CA . SER A 1 351 ? -10.302 -21.291 2.419 1.00 87.19 351 SER A CA 1
ATOM 2745 C C . SER A 1 351 ? -10.515 -19.788 2.198 1.00 87.19 351 SER A C 1
ATOM 2747 O O . SER A 1 351 ? -10.815 -19.360 1.084 1.00 87.19 351 SER A O 1
ATOM 2749 N N . PHE A 1 352 ? -10.370 -18.958 3.236 1.00 85.06 352 PHE A N 1
ATOM 2750 C CA . PHE A 1 352 ? -10.530 -17.514 3.089 1.00 85.06 352 PHE A CA 1
ATOM 2751 C C . PHE A 1 352 ? -9.395 -16.917 2.240 1.00 85.06 352 PHE A C 1
ATOM 2753 O O . PHE A 1 352 ? -8.217 -16.973 2.600 1.00 85.06 352 PHE A O 1
ATOM 2760 N N . GLY A 1 353 ? -9.775 -16.327 1.104 1.00 71.88 353 GLY A N 1
ATOM 2761 C CA . GLY A 1 353 ? -8.863 -15.861 0.056 1.00 71.88 353 GLY A CA 1
ATOM 2762 C C . GLY A 1 353 ? -8.966 -16.660 -1.248 1.00 71.88 353 GLY A C 1
ATOM 2763 O O . GLY A 1 353 ? -8.557 -16.151 -2.293 1.00 71.88 353 GLY A O 1
ATOM 2764 N N . ASP A 1 354 ? -9.571 -17.853 -1.228 1.00 79.69 354 ASP A N 1
ATOM 2765 C CA . ASP A 1 354 ? -9.985 -18.547 -2.449 1.00 79.69 354 ASP A CA 1
ATOM 2766 C C . ASP A 1 354 ? -11.240 -17.898 -3.059 1.00 79.69 354 ASP A C 1
ATOM 2768 O O . ASP A 1 354 ? -12.020 -17.203 -2.399 1.00 79.69 354 ASP A O 1
ATOM 2772 N N . LYS A 1 355 ? -11.448 -18.101 -4.367 1.00 62.22 355 LYS A N 1
ATOM 2773 C CA . LYS A 1 355 ? -12.487 -17.393 -5.138 1.00 62.22 355 LYS A CA 1
ATOM 2774 C C . LYS A 1 355 ? -13.880 -17.543 -4.510 1.00 62.22 355 LYS A C 1
ATOM 2776 O O . LYS A 1 355 ? -14.415 -18.647 -4.438 1.00 62.22 355 LYS A O 1
ATOM 2781 N N . GLY A 1 356 ? -14.476 -16.418 -4.109 1.00 61.00 356 GLY A N 1
ATOM 2782 C CA . GLY A 1 356 ? -15.837 -16.339 -3.559 1.00 61.00 356 GLY A CA 1
ATOM 2783 C C . GLY A 1 356 ? -15.999 -16.815 -2.109 1.00 61.00 356 GLY A C 1
ATOM 2784 O O . GLY A 1 356 ? -17.123 -16.825 -1.606 1.00 61.00 356 GLY A O 1
ATOM 2785 N N . HIS A 1 357 ? -14.917 -17.204 -1.429 1.00 73.88 357 HIS A N 1
ATOM 2786 C CA . HIS A 1 357 ? -14.975 -17.717 -0.062 1.00 73.88 357 HIS A CA 1
ATOM 2787 C C . HIS A 1 357 ? -14.856 -16.570 0.951 1.00 73.88 357 HIS A C 1
ATOM 2789 O O . HIS A 1 357 ? -13.820 -15.915 1.062 1.00 73.88 357 HIS A O 1
ATOM 2795 N N . HIS A 1 358 ? -15.945 -16.333 1.683 1.00 82.56 358 HIS A N 1
ATOM 2796 C CA . HIS A 1 358 ? -16.014 -15.380 2.792 1.00 82.56 358 HIS A CA 1
ATOM 2797 C C . HIS A 1 358 ? -15.378 -16.008 4.048 1.00 82.56 358 HIS A C 1
ATOM 2799 O O . HIS A 1 358 ? -15.395 -17.238 4.170 1.00 82.56 358 HIS A O 1
ATOM 2805 N N . PRO A 1 359 ? -14.829 -15.222 4.991 1.00 90.06 359 PRO A N 1
ATOM 2806 C CA . PRO A 1 359 ? -14.251 -15.785 6.202 1.00 90.06 359 PRO A CA 1
ATOM 2807 C C . PRO A 1 359 ? -15.366 -16.355 7.101 1.00 90.06 359 PRO A C 1
ATOM 2809 O O . PRO A 1 359 ? -16.468 -15.795 7.153 1.00 90.06 359 PRO A O 1
ATOM 2812 N N . PRO A 1 360 ? -15.128 -17.480 7.798 1.00 92.94 360 PRO A N 1
ATOM 2813 C CA . PRO A 1 360 ? -16.137 -18.083 8.658 1.00 92.94 360 PRO A CA 1
ATOM 2814 C C . PRO A 1 360 ? -16.325 -17.239 9.923 1.00 92.94 360 PRO A C 1
ATOM 2816 O O . PRO A 1 360 ? -15.352 -16.764 10.515 1.00 92.94 360 PRO A O 1
ATOM 2819 N N . ARG A 1 361 ? -17.583 -17.078 10.348 1.00 93.12 361 ARG A N 1
ATOM 2820 C CA . ARG A 1 361 ? -17.974 -16.169 11.431 1.00 93.12 361 ARG A CA 1
ATOM 2821 C C . ARG A 1 361 ? -18.919 -16.803 12.451 1.00 93.12 361 ARG A C 1
ATOM 2823 O O . ARG A 1 361 ? -19.856 -17.504 12.077 1.00 93.12 361 ARG A O 1
ATOM 2830 N N . CYS A 1 362 ? -18.695 -16.473 13.718 1.00 93.44 362 CYS A N 1
ATOM 2831 C CA . CYS A 1 362 ? -19.598 -16.706 14.837 1.00 93.44 362 CYS A CA 1
ATOM 2832 C C . CYS A 1 362 ? -20.305 -15.389 15.172 1.00 93.44 362 CYS A C 1
ATOM 2834 O O . CYS A 1 362 ? -19.641 -14.385 15.432 1.00 93.44 362 CYS A O 1
ATOM 2836 N N . LEU A 1 363 ? -21.639 -15.402 15.167 1.00 92.88 363 LEU A N 1
ATOM 2837 C CA . LEU A 1 363 ? -22.487 -14.248 15.475 1.00 92.88 363 LEU A CA 1
ATOM 2838 C C . LEU A 1 363 ? -23.078 -14.395 16.880 1.00 92.88 363 LEU A C 1
ATOM 2840 O O . LEU A 1 363 ? -23.595 -15.460 17.230 1.00 92.88 363 LEU A O 1
ATOM 2844 N N . ILE A 1 364 ? -22.994 -13.333 17.679 1.00 93.31 364 ILE A N 1
ATOM 2845 C CA . ILE A 1 364 ? -23.493 -13.265 19.054 1.00 93.31 364 ILE A CA 1
ATOM 2846 C C . ILE A 1 364 ? -24.286 -11.963 19.202 1.00 93.31 364 ILE A C 1
ATOM 2848 O O . ILE A 1 364 ? -23.716 -10.876 19.122 1.00 93.31 364 ILE A O 1
ATOM 2852 N N . SER A 1 365 ? -25.590 -12.066 19.459 1.00 91.38 365 SER A N 1
ATOM 2853 C CA . SER A 1 365 ? -26.390 -10.934 19.935 1.00 91.38 365 SER A CA 1
ATOM 2854 C C . SER A 1 365 ? -26.001 -10.612 21.374 1.00 91.38 365 SER A C 1
ATOM 2856 O O . SER A 1 365 ? -26.009 -11.504 22.228 1.00 91.38 365 SER A O 1
ATOM 2858 N N . VAL A 1 366 ? -25.703 -9.348 21.661 1.00 91.50 366 VAL A N 1
ATOM 2859 C CA . VAL A 1 366 ? -25.475 -8.836 23.015 1.00 91.50 366 VAL A CA 1
ATOM 2860 C C . VAL A 1 366 ? -26.555 -7.807 23.337 1.00 91.50 366 VAL A C 1
ATOM 2862 O O . VAL A 1 366 ? -26.675 -6.783 22.671 1.00 91.50 366 VAL A O 1
ATOM 2865 N N . TYR A 1 367 ? -27.347 -8.084 24.370 1.00 87.81 367 TYR A N 1
ATOM 2866 C CA . TYR A 1 367 ? -28.463 -7.249 24.806 1.00 87.81 367 TYR A CA 1
ATOM 2867 C C . TYR A 1 367 ? -28.276 -6.813 26.261 1.00 87.81 367 TYR A C 1
ATOM 2869 O O . TYR A 1 367 ? -28.026 -7.647 27.134 1.00 87.81 367 TYR A O 1
ATOM 2877 N N . GLY A 1 368 ? -28.417 -5.514 26.527 1.00 87.06 368 GLY A N 1
ATOM 2878 C CA . GLY A 1 368 ? -28.443 -4.948 27.875 1.00 87.06 368 GLY A CA 1
ATOM 2879 C C . GLY A 1 368 ? -29.865 -4.554 28.266 1.00 87.06 368 GLY A C 1
ATOM 2880 O O . GLY A 1 368 ? -30.486 -3.729 27.598 1.00 87.06 368 GLY A O 1
ATOM 2881 N N . SER A 1 369 ? -30.378 -5.120 29.358 1.00 85.50 369 SER A N 1
ATOM 2882 C CA . SER A 1 369 ? -31.638 -4.666 29.965 1.00 85.50 369 SER A CA 1
ATOM 2883 C C . SER A 1 369 ? -31.481 -3.290 30.652 1.00 85.50 369 SER A C 1
ATOM 2885 O O . SER A 1 369 ? -30.351 -2.837 30.867 1.00 85.50 369 SER A O 1
ATOM 2887 N N . PRO A 1 370 ? -32.580 -2.593 31.014 1.00 82.56 370 PRO A N 1
ATOM 2888 C CA . PRO A 1 370 ? -32.501 -1.297 31.700 1.00 82.56 370 PRO A CA 1
ATOM 2889 C C . PRO A 1 370 ? -31.754 -1.349 33.041 1.00 82.56 370 PRO A C 1
ATOM 2891 O O . PRO A 1 370 ? -31.033 -0.414 33.375 1.00 82.56 370 PRO A O 1
ATOM 2894 N N . ASP A 1 371 ? -31.867 -2.465 33.765 1.00 83.00 371 ASP A N 1
ATOM 2895 C CA . ASP A 1 371 ? -31.223 -2.694 35.066 1.00 83.00 371 ASP A CA 1
ATOM 2896 C C . ASP A 1 371 ? -29.828 -3.350 34.946 1.00 83.00 371 ASP A C 1
ATOM 2898 O O . ASP A 1 371 ? -29.294 -3.890 35.918 1.00 83.00 371 ASP A O 1
ATOM 2902 N N . ALA A 1 372 ? -29.240 -3.360 33.744 1.00 86.56 372 ALA A N 1
ATOM 2903 C CA . ALA A 1 372 ? -27.923 -3.939 33.502 1.00 86.56 372 ALA A CA 1
ATOM 2904 C C . ALA A 1 372 ? -26.787 -3.113 34.123 1.00 86.56 372 ALA A C 1
ATOM 2906 O O . ALA A 1 372 ? -26.860 -1.888 34.227 1.00 86.56 372 ALA A O 1
ATOM 2907 N N . VAL A 1 373 ? -25.693 -3.785 34.495 1.00 87.19 373 VAL A N 1
ATOM 2908 C CA . VAL A 1 373 ? -24.480 -3.095 34.965 1.00 87.19 373 VAL A CA 1
ATOM 2909 C C . VAL A 1 373 ? -23.912 -2.160 33.876 1.00 87.19 373 VAL A C 1
ATOM 2911 O O . VAL A 1 373 ? -23.966 -2.520 32.696 1.00 87.19 373 VAL A O 1
ATOM 2914 N N . PRO A 1 374 ? -23.342 -0.983 34.221 1.00 85.00 374 PRO A N 1
ATOM 2915 C CA . PRO A 1 374 ? -23.011 0.051 33.232 1.00 85.00 374 PRO A CA 1
ATOM 2916 C C . PRO A 1 374 ? -22.028 -0.382 32.138 1.00 85.00 374 PRO A C 1
ATOM 2918 O O . PRO A 1 374 ? -22.117 0.116 31.013 1.00 85.00 374 PRO A O 1
ATOM 2921 N N . THR A 1 375 ? -21.117 -1.310 32.445 1.00 86.38 375 THR A N 1
ATOM 2922 C CA . THR A 1 375 ? -20.236 -1.962 31.471 1.00 86.38 375 THR A CA 1
ATOM 2923 C C . THR A 1 375 ? -20.318 -3.481 31.568 1.00 86.38 375 THR A C 1
ATOM 2925 O O . THR A 1 375 ? -20.468 -4.053 32.645 1.00 86.38 375 THR A O 1
ATOM 2928 N N . LEU A 1 376 ? -20.202 -4.133 30.414 1.00 89.38 376 LEU A N 1
ATOM 2929 C CA . LEU A 1 376 ? -20.055 -5.573 30.264 1.00 89.38 376 LEU A CA 1
ATOM 2930 C C . LEU A 1 376 ? -18.596 -5.880 29.938 1.00 89.38 376 LEU A C 1
ATOM 2932 O O . LEU A 1 376 ? -18.084 -5.417 28.917 1.00 89.38 376 LEU A O 1
ATOM 2936 N N . HIS A 1 377 ? -17.975 -6.705 30.773 1.00 88.81 377 HIS A N 1
ATOM 2937 C CA . HIS A 1 377 ? -16.654 -7.284 30.563 1.00 88.81 377 HIS A CA 1
ATOM 2938 C C . HIS A 1 377 ? -16.835 -8.806 30.560 1.00 88.81 377 HIS A C 1
ATOM 2940 O O . HIS A 1 377 ? -16.957 -9.418 31.618 1.00 88.81 377 HIS A O 1
ATOM 2946 N N . TYR A 1 378 ? -16.959 -9.406 29.372 1.00 90.62 378 TYR A N 1
ATOM 2947 C CA . TYR A 1 378 ? -17.311 -10.823 29.231 1.00 90.62 378 TYR A CA 1
ATOM 2948 C C . TYR A 1 378 ? -16.194 -11.605 28.536 1.00 90.62 378 TYR A C 1
ATOM 2950 O O . TYR A 1 378 ? -15.869 -11.346 27.374 1.00 90.62 378 TYR A O 1
ATOM 2958 N N . SER A 1 379 ? -15.617 -12.572 29.247 1.00 91.69 379 SER A N 1
ATOM 2959 C CA . SER A 1 379 ? -14.521 -13.421 28.784 1.00 91.69 379 SER A CA 1
ATOM 2960 C C . SER A 1 379 ? -15.052 -14.707 28.150 1.00 91.69 379 SER A C 1
ATOM 2962 O O . SER A 1 379 ? -15.711 -15.507 28.809 1.00 91.69 379 SER A O 1
ATOM 2964 N N . ILE A 1 380 ? -14.714 -14.942 26.884 1.00 93.50 380 ILE A N 1
ATOM 2965 C CA . ILE A 1 380 ? -15.037 -16.155 26.123 1.00 93.50 380 ILE A CA 1
ATOM 2966 C C . ILE A 1 380 ? -13.728 -16.907 25.844 1.00 93.50 380 ILE A C 1
ATOM 2968 O O . ILE A 1 380 ? -12.975 -16.506 24.949 1.00 93.50 380 ILE A O 1
ATOM 2972 N N . PRO A 1 381 ? -13.417 -17.980 26.590 1.00 94.12 381 PRO A N 1
ATOM 2973 C CA . PRO A 1 381 ? -12.324 -18.879 26.246 1.00 94.12 381 PRO A CA 1
ATOM 2974 C C . PRO A 1 381 ? -12.557 -19.522 24.877 1.00 94.12 381 PRO A C 1
ATOM 2976 O O . PRO A 1 381 ? -13.683 -19.898 24.536 1.00 94.12 381 PRO A O 1
ATOM 2979 N N . LEU A 1 382 ? -11.479 -19.672 24.113 1.00 93.94 382 LEU A N 1
ATOM 2980 C CA . LEU A 1 382 ? -11.465 -20.478 22.901 1.00 93.94 382 LEU A CA 1
ATOM 2981 C C . LEU A 1 382 ? -11.054 -21.907 23.247 1.00 93.94 382 LEU A C 1
ATOM 2983 O O . LEU A 1 382 ? -9.981 -22.147 23.798 1.00 93.94 382 LEU A O 1
ATOM 2987 N N . GLU A 1 383 ? -11.901 -22.864 22.891 1.00 94.50 383 GLU A N 1
ATOM 2988 C CA . GLU A 1 383 ? -11.568 -24.286 22.904 1.00 94.50 383 GLU A CA 1
ATOM 2989 C C . GLU A 1 383 ? -11.053 -24.722 21.527 1.00 94.50 383 GLU A C 1
ATOM 2991 O O . GLU A 1 383 ? -11.328 -24.076 20.518 1.00 94.50 383 GLU A O 1
ATOM 2996 N N . GLY A 1 384 ? -10.284 -25.814 21.471 1.00 91.25 384 GLY A N 1
ATOM 2997 C CA . GLY A 1 384 ? -9.693 -26.325 20.223 1.00 91.25 384 GLY A CA 1
ATOM 2998 C C . GLY A 1 384 ? -8.408 -25.622 19.760 1.00 91.25 384 GLY A C 1
ATOM 2999 O O . GLY A 1 384 ? -7.865 -25.985 18.716 1.00 91.25 384 GLY A O 1
ATOM 3000 N N . VAL A 1 385 ? -7.890 -24.665 20.537 1.00 93.62 385 VAL A N 1
ATOM 3001 C CA . VAL A 1 385 ? -6.588 -23.997 20.330 1.00 93.62 385 VAL A CA 1
ATOM 3002 C C . VAL A 1 385 ? -5.422 -24.750 20.990 1.00 93.62 385 VAL A C 1
ATOM 3004 O O . VAL A 1 385 ? -5.623 -25.548 21.911 1.00 93.62 385 VAL A O 1
ATOM 3007 N N . ALA A 1 386 ? -4.201 -24.515 20.502 1.00 89.69 386 ALA A N 1
ATOM 3008 C CA . ALA A 1 386 ? -2.962 -25.094 21.030 1.00 89.69 386 ALA A CA 1
ATOM 3009 C C . ALA A 1 386 ? -2.589 -24.488 22.390 1.00 89.69 386 ALA A C 1
ATOM 3011 O O . ALA A 1 386 ? -2.536 -25.208 23.392 1.00 89.69 386 ALA A O 1
ATOM 3012 N N . ASP A 1 387 ? -2.425 -23.166 22.416 1.00 87.44 387 ASP A N 1
ATOM 3013 C CA . ASP A 1 387 ? -2.213 -22.353 23.610 1.00 87.44 387 ASP A CA 1
ATOM 3014 C C . ASP A 1 387 ? -3.532 -21.675 24.027 1.00 87.44 387 ASP A C 1
ATOM 3016 O O . ASP A 1 387 ? -4.277 -21.233 23.149 1.00 87.44 387 ASP A O 1
ATOM 3020 N N . PRO A 1 388 ? -3.867 -21.577 25.330 1.00 89.00 388 PRO A N 1
ATOM 3021 C CA . PRO A 1 388 ? -5.137 -20.993 25.767 1.00 89.00 388 PRO A CA 1
ATOM 3022 C C . PRO A 1 388 ? -5.272 -19.506 25.406 1.00 89.00 388 PRO A C 1
ATOM 3024 O O . PRO A 1 388 ? -4.498 -18.672 25.876 1.00 89.00 388 PRO A O 1
ATOM 3027 N N . VAL A 1 389 ? -6.309 -19.167 24.636 1.00 91.38 389 VAL A N 1
ATOM 3028 C CA . VAL A 1 389 ? -6.662 -17.787 24.265 1.00 91.38 389 VAL A CA 1
ATOM 3029 C C . VAL A 1 389 ? -8.084 -17.474 24.734 1.00 91.38 389 VAL A C 1
ATOM 3031 O O . VAL A 1 389 ? -8.973 -18.322 24.659 1.00 91.38 389 VAL A O 1
ATOM 3034 N N . THR A 1 390 ? -8.305 -16.243 25.195 1.00 90.25 390 THR A N 1
ATOM 3035 C CA . THR A 1 390 ? -9.607 -15.757 25.673 1.00 90.25 390 THR A CA 1
ATOM 3036 C C . THR A 1 390 ? -9.964 -14.457 24.965 1.00 90.25 390 THR A C 1
ATOM 3038 O O . THR A 1 390 ? -9.239 -13.467 25.065 1.00 90.25 390 THR A O 1
ATOM 3041 N N . LEU A 1 391 ? -11.102 -14.452 24.274 1.00 90.38 391 LEU A N 1
ATOM 3042 C CA . LEU A 1 391 ? -11.718 -13.253 23.711 1.00 90.38 391 LEU A CA 1
ATOM 3043 C C . LEU A 1 391 ? -12.406 -12.465 24.829 1.00 90.38 391 LEU A C 1
ATOM 3045 O O . LEU A 1 391 ? -13.031 -13.062 25.700 1.00 90.38 391 LEU A O 1
ATOM 3049 N N . ASN A 1 392 ? -12.341 -11.135 24.798 1.00 87.50 392 ASN A N 1
ATOM 3050 C CA . ASN A 1 392 ? -13.040 -10.287 25.766 1.00 87.50 392 ASN A CA 1
ATOM 3051 C C . ASN A 1 392 ? -13.996 -9.340 25.036 1.00 87.50 392 ASN A C 1
ATOM 3053 O O . ASN A 1 392 ? -13.561 -8.433 24.323 1.00 87.50 392 ASN A O 1
ATOM 3057 N N . ILE A 1 393 ? -15.300 -9.550 25.218 1.00 88.06 393 ILE A N 1
ATOM 3058 C CA . ILE A 1 393 ? -16.333 -8.628 24.747 1.00 88.06 393 ILE A CA 1
ATOM 3059 C C . ILE A 1 393 ? -16.427 -7.486 25.756 1.00 88.06 393 ILE A C 1
ATOM 3061 O O . ILE A 1 393 ? -16.699 -7.709 26.935 1.00 88.06 393 ILE A O 1
ATOM 3065 N N . HIS A 1 394 ? -16.230 -6.262 25.266 1.00 85.88 394 HIS A N 1
ATOM 3066 C CA . HIS A 1 394 ? -16.418 -5.037 26.034 1.00 85.88 394 HIS A CA 1
ATOM 3067 C C . HIS A 1 394 ? -17.621 -4.254 25.498 1.00 85.88 394 HIS A C 1
ATOM 3069 O O . HIS A 1 394 ? -17.667 -3.912 24.307 1.00 85.88 394 HIS A O 1
ATOM 3075 N N . ARG A 1 395 ? -18.570 -3.920 26.378 1.00 86.38 395 ARG A N 1
ATOM 3076 C CA . ARG A 1 395 ? -19.695 -3.018 26.082 1.00 86.38 395 ARG A CA 1
ATOM 3077 C C . ARG A 1 395 ? -20.000 -2.060 27.220 1.00 86.38 395 ARG A C 1
ATOM 3079 O O . ARG A 1 395 ? -19.613 -2.287 28.357 1.00 86.38 395 ARG A O 1
ATOM 3086 N N . ALA A 1 396 ? -20.699 -0.985 26.876 1.00 82.94 396 ALA A N 1
ATOM 3087 C CA . ALA A 1 396 ? -21.298 -0.045 27.809 1.00 82.94 396 ALA A CA 1
ATOM 3088 C C . ALA A 1 396 ? -22.797 0.046 27.502 1.00 82.94 396 ALA A C 1
ATOM 3090 O O . ALA A 1 396 ? -23.191 -0.070 26.340 1.00 82.94 396 ALA A O 1
ATOM 3091 N N . GLN A 1 397 ? -23.626 0.235 28.524 1.00 78.75 397 GLN A N 1
ATOM 3092 C CA . GLN A 1 397 ? -25.072 0.384 28.357 1.00 78.75 397 GLN A CA 1
ATOM 3093 C C . GLN A 1 397 ? -25.375 1.635 27.507 1.00 78.75 397 GLN A C 1
ATOM 3095 O O . GLN A 1 397 ? -24.786 2.694 27.733 1.00 78.75 397 GLN A O 1
ATOM 3100 N N . ARG A 1 398 ? -26.287 1.548 26.525 1.00 68.56 398 ARG A N 1
ATOM 3101 C CA . ARG A 1 398 ? -26.750 2.734 25.777 1.00 68.56 398 ARG A CA 1
ATOM 3102 C C . ARG A 1 398 ? -27.591 3.611 26.715 1.00 68.56 398 ARG A C 1
ATOM 3104 O O . ARG A 1 398 ? -28.588 3.138 27.248 1.00 68.56 398 ARG A O 1
ATOM 3111 N N . ASN A 1 399 ? -27.204 4.879 26.878 1.00 59.75 399 ASN A N 1
ATOM 3112 C CA . ASN A 1 399 ? -27.764 5.825 27.860 1.00 59.75 399 ASN A CA 1
ATOM 3113 C C . ASN A 1 399 ? -27.696 5.306 29.314 1.00 59.75 399 ASN A C 1
ATOM 3115 O O . ASN A 1 399 ? -28.744 5.078 29.923 1.00 59.75 399 ASN A O 1
ATOM 3119 N N . PRO A 1 400 ? -26.491 5.127 29.891 1.00 49.12 400 PRO A N 1
ATOM 3120 C CA . PRO A 1 400 ? -26.378 4.705 31.280 1.00 49.12 400 PRO A CA 1
ATOM 3121 C C . PRO A 1 400 ? -26.962 5.792 32.201 1.00 49.12 400 PRO A C 1
ATOM 3123 O O . PRO A 1 400 ? -26.799 6.986 31.909 1.00 49.12 400 PRO A O 1
ATOM 3126 N N . PRO A 1 401 ? -27.610 5.430 33.324 1.00 52.03 401 PRO A N 1
ATOM 3127 C CA . PRO A 1 401 ? -27.968 6.411 34.343 1.00 52.03 401 PRO A CA 1
ATOM 3128 C C . PRO A 1 401 ? -26.699 7.142 34.823 1.00 52.03 401 PRO A C 1
ATOM 3130 O O . PRO A 1 401 ? -25.624 6.533 34.874 1.00 52.03 401 PRO A O 1
ATOM 3133 N N . PRO A 1 402 ? -26.781 8.447 35.151 1.00 41.06 402 PRO A N 1
ATOM 3134 C CA . PRO A 1 402 ? -25.604 9.236 35.499 1.00 41.06 402 PRO A CA 1
ATOM 3135 C C . PRO A 1 402 ? -24.860 8.603 36.686 1.00 41.06 402 PRO A C 1
ATOM 3137 O O . PRO A 1 402 ? -25.509 8.155 37.636 1.00 41.06 402 PRO A O 1
ATOM 3140 N N . PRO A 1 403 ? -23.513 8.548 36.655 1.00 40.28 403 PRO A N 1
ATOM 3141 C CA . PRO A 1 403 ? -22.739 7.859 37.678 1.00 40.28 403 PRO A CA 1
ATOM 3142 C C . PRO A 1 403 ? -23.009 8.477 39.050 1.00 40.28 403 PRO A C 1
ATOM 3144 O O . PRO A 1 403 ? -22.800 9.673 39.254 1.00 40.28 403 PRO A O 1
ATOM 3147 N N . SER A 1 404 ? -23.474 7.651 39.989 1.00 40.34 404 SER A N 1
ATOM 3148 C CA . SER A 1 404 ? -23.834 8.081 41.341 1.00 40.34 404 SER A CA 1
ATOM 3149 C C . SER A 1 404 ? -22.586 8.460 42.140 1.00 40.34 404 SER A C 1
ATOM 3151 O O . SER A 1 404 ? -22.005 7.635 42.846 1.00 40.34 404 SER A O 1
ATOM 3153 N N . THR A 1 405 ? -22.165 9.720 42.034 1.00 36.31 405 THR A N 1
ATOM 3154 C CA . THR A 1 405 ? -21.092 10.308 42.842 1.00 36.31 405 THR A CA 1
ATOM 3155 C C . THR A 1 405 ? -21.571 10.554 44.274 1.00 36.31 405 THR A C 1
ATOM 3157 O O . THR A 1 405 ? -21.791 11.698 44.666 1.00 36.31 405 THR A O 1
ATOM 3160 N N . ASP A 1 406 ? -21.733 9.483 45.053 1.00 30.48 406 ASP A N 1
ATOM 3161 C CA . ASP A 1 406 ? -22.083 9.556 46.476 1.00 30.48 406 ASP A CA 1
ATOM 3162 C C . ASP A 1 406 ? -21.077 8.762 47.335 1.00 30.48 406 ASP A C 1
ATOM 3164 O O . ASP A 1 406 ? -21.256 7.568 47.594 1.00 30.48 406 ASP A O 1
ATOM 3168 N N . PRO A 1 407 ? -19.955 9.389 47.735 1.00 38.03 407 PRO A N 1
ATOM 3169 C CA . PRO A 1 407 ? -18.908 8.749 48.518 1.00 38.03 407 PRO A CA 1
ATOM 3170 C C . PRO A 1 407 ? -19.189 8.849 50.028 1.00 38.03 407 PRO A C 1
ATOM 3172 O O . PRO A 1 407 ? -18.352 9.365 50.773 1.00 38.03 407 PRO A O 1
ATOM 3175 N N . THR A 1 408 ? -20.340 8.348 50.502 1.00 28.98 408 THR A N 1
ATOM 3176 C CA . THR A 1 408 ? -20.677 8.423 51.936 1.00 28.98 408 THR A CA 1
ATOM 3177 C C . THR A 1 408 ? -21.218 7.129 52.555 1.00 28.98 408 THR A C 1
ATOM 3179 O O . THR A 1 408 ? -22.378 6.756 52.423 1.00 28.98 408 THR A O 1
ATOM 3182 N N . THR A 1 409 ? -20.334 6.484 53.317 1.00 28.61 409 THR A N 1
ATOM 3183 C CA . THR A 1 409 ? -20.552 5.894 54.650 1.00 28.61 409 THR A CA 1
ATOM 3184 C C . THR A 1 409 ? -22.000 5.712 55.133 1.00 28.61 409 THR A C 1
ATOM 3186 O O . THR A 1 409 ? -22.711 6.668 55.434 1.00 28.61 409 THR A O 1
ATOM 3189 N N . SER A 1 410 ? -22.374 4.462 55.402 1.00 29.11 410 SER A N 1
ATOM 3190 C CA . SER A 1 410 ? -23.619 4.090 56.079 1.00 29.11 410 SER A CA 1
ATOM 3191 C C . SER A 1 410 ? -23.775 4.704 57.484 1.00 29.11 410 SER A C 1
ATOM 3193 O O . SER A 1 410 ? -22.997 4.358 58.373 1.00 29.11 410 SER A O 1
ATOM 3195 N N . SER A 1 411 ? -24.834 5.492 57.732 1.00 29.00 411 SER A N 1
ATOM 3196 C CA . SER A 1 411 ? -25.756 5.307 58.881 1.00 29.00 411 SER A CA 1
ATOM 3197 C C . SER A 1 411 ? -26.907 6.338 58.931 1.00 29.00 411 SER A C 1
ATOM 3199 O O . SER A 1 411 ? -26.790 7.441 58.416 1.00 29.00 411 SER A O 1
ATOM 3201 N N . SER A 1 412 ? -27.966 5.987 59.674 1.00 29.02 412 SER A N 1
ATOM 3202 C CA . SER A 1 412 ? -28.873 6.908 60.397 1.00 29.02 412 SER A CA 1
ATOM 3203 C C . SER A 1 412 ? -29.904 7.753 59.617 1.00 29.02 412 SER A C 1
ATOM 3205 O O . SER A 1 412 ? -29.703 8.909 59.270 1.00 29.02 412 SER A O 1
ATOM 3207 N N . SER A 1 413 ? -31.103 7.177 59.522 1.00 29.59 413 SER A N 1
ATOM 3208 C CA . SER A 1 413 ? -32.427 7.798 59.329 1.00 29.59 413 SER A CA 1
ATOM 3209 C C . SER A 1 413 ? -32.707 9.155 60.011 1.00 29.59 413 SER A C 1
ATOM 3211 O O . SER A 1 413 ? -32.420 9.304 61.200 1.00 29.59 413 SER A O 1
ATOM 3213 N N . SER A 1 414 ? -33.497 10.033 59.367 1.00 29.42 414 SER A N 1
ATOM 3214 C CA . SER A 1 414 ? -34.830 10.491 59.857 1.00 29.42 414 SER A CA 1
ATOM 3215 C C . SER A 1 414 ? -35.501 11.533 58.925 1.00 29.42 414 SER A C 1
ATOM 3217 O O . SER A 1 414 ? -34.903 11.975 57.950 1.00 29.42 414 SER A O 1
ATOM 3219 N N . ASN A 1 415 ? -36.780 11.856 59.174 1.00 32.09 415 ASN A N 1
ATOM 3220 C CA . ASN A 1 415 ? -37.649 12.674 58.303 1.00 32.09 415 ASN A CA 1
ATOM 3221 C C . ASN A 1 415 ? -37.504 14.195 58.518 1.00 32.09 415 ASN A C 1
ATOM 3223 O O . ASN A 1 415 ? -37.238 14.610 59.641 1.00 32.09 415 ASN A O 1
ATOM 3227 N N . VAL A 1 416 ? -37.907 15.002 57.521 1.00 31.70 416 VAL A N 1
ATOM 3228 C CA . VAL A 1 416 ? -38.782 16.197 57.682 1.00 31.70 416 VAL A CA 1
ATOM 3229 C C . VAL A 1 416 ? -39.365 16.624 56.311 1.00 31.70 416 VAL A C 1
ATOM 3231 O O . VAL A 1 416 ? -38.958 16.100 55.278 1.00 31.70 416 VAL A O 1
ATOM 3234 N N . VAL A 1 417 ? -40.394 17.481 56.312 1.00 29.33 417 VAL A N 1
ATOM 3235 C CA . VAL A 1 417 ? -41.252 17.873 55.165 1.00 29.33 417 VAL A CA 1
ATOM 3236 C C . VAL A 1 417 ? -41.131 19.399 54.911 1.00 29.33 417 VAL A C 1
ATOM 3238 O O . VAL A 1 417 ? -40.516 20.071 55.733 1.00 29.33 417 VAL A O 1
ATOM 3241 N N . HIS A 1 418 ? -41.780 19.934 53.857 1.00 30.91 418 HIS A N 1
ATOM 3242 C CA . HIS A 1 418 ? -41.932 21.367 53.473 1.00 30.91 418 HIS A CA 1
ATOM 3243 C C . HIS A 1 418 ? -40.759 21.977 52.656 1.00 30.91 418 HIS A C 1
ATOM 3245 O O . HIS A 1 418 ? -39.610 21.628 52.889 1.00 30.91 418 HIS A O 1
ATOM 3251 N N . GLU A 1 419 ? -40.954 22.877 51.671 1.00 25.83 419 GLU A N 1
ATOM 3252 C CA . GLU A 1 419 ? -42.178 23.412 51.017 1.00 25.83 419 GLU A CA 1
ATOM 3253 C C . GLU A 1 419 ? -41.870 24.043 49.628 1.00 25.83 419 GLU A C 1
ATOM 3255 O O . GLU A 1 419 ? -40.717 24.196 49.234 1.00 25.83 419 GLU A O 1
ATOM 3260 N N . SER A 1 420 ? -42.925 24.365 48.872 1.00 27.70 420 SER A N 1
ATOM 3261 C CA . SER A 1 420 ? -42.981 25.020 47.554 1.00 27.70 420 SER A CA 1
ATOM 3262 C C . SER A 1 420 ? -42.099 26.267 47.359 1.00 27.70 420 SER A C 1
ATOM 3264 O O . SER A 1 420 ? -41.974 27.083 48.268 1.00 27.70 420 SER A O 1
ATOM 3266 N N . THR A 1 421 ? -41.696 26.549 46.106 1.00 25.84 421 THR A N 1
ATOM 3267 C CA . THR A 1 421 ? -42.215 27.691 45.295 1.00 25.84 421 THR A CA 1
ATOM 3268 C C . THR A 1 421 ? -41.550 27.761 43.904 1.00 25.84 421 THR A C 1
ATOM 3270 O O . THR A 1 421 ? -40.397 27.386 43.723 1.00 25.84 421 THR A O 1
ATOM 3273 N N . SER A 1 422 ? -42.297 28.234 42.902 1.00 31.20 422 SER A N 1
ATOM 3274 C CA . SER A 1 422 ? -41.892 28.406 41.497 1.00 31.20 422 SER A CA 1
ATOM 3275 C C . SER A 1 422 ? -41.201 29.742 41.186 1.00 31.20 422 SER A C 1
ATOM 3277 O O . SER A 1 422 ? -41.669 30.775 41.662 1.00 31.20 422 SER A O 1
ATOM 3279 N N . VAL A 1 423 ? -40.264 29.764 40.225 1.00 25.48 423 VAL A N 1
ATOM 3280 C CA . VAL A 1 423 ? -40.030 30.939 39.352 1.00 25.48 423 VAL A CA 1
ATOM 3281 C C . VAL A 1 423 ? -39.744 30.492 37.906 1.00 25.48 423 VAL A C 1
ATOM 3283 O O . VAL A 1 423 ? -39.477 29.319 37.658 1.00 25.48 423 VAL A O 1
ATOM 3286 N N . SER A 1 424 ? -39.863 31.418 36.951 1.00 27.25 424 SER A N 1
ATOM 3287 C CA . SER A 1 424 ? -39.785 31.203 35.496 1.00 27.25 424 SER A CA 1
ATOM 3288 C C . SER A 1 424 ? -38.533 31.850 34.877 1.00 27.25 424 SER A C 1
ATOM 3290 O O . SER A 1 424 ? -37.934 32.732 35.492 1.00 27.25 424 SER A O 1
ATOM 3292 N N . SER A 1 425 ? -38.246 31.509 33.612 1.00 29.47 425 SER A N 1
ATOM 3293 C CA . SER A 1 425 ? -37.181 32.060 32.749 1.00 29.47 425 SER A CA 1
ATOM 3294 C C . SER A 1 425 ? -35.754 31.584 33.093 1.00 29.47 425 SER A C 1
ATOM 3296 O O . SER A 1 425 ? -35.449 31.318 34.247 1.00 29.47 425 SER A O 1
ATOM 3298 N N . THR A 1 426 ? -34.822 31.446 32.145 1.00 26.38 426 THR A N 1
ATOM 3299 C CA . THR A 1 426 ? -34.817 31.829 30.716 1.00 26.38 426 THR A CA 1
ATOM 3300 C C . THR A 1 426 ? -34.605 30.632 29.779 1.00 26.38 426 THR A C 1
ATOM 3302 O O . THR A 1 426 ? -34.225 29.541 30.200 1.00 26.38 426 THR A O 1
ATOM 3305 N N . GLY A 1 427 ? -34.839 30.831 28.476 1.00 39.97 427 GLY A N 1
ATOM 3306 C CA . GLY A 1 427 ? -34.512 29.840 27.450 1.00 39.97 427 GLY A CA 1
ATOM 3307 C C . GLY A 1 427 ? -33.001 29.686 27.273 1.00 39.97 427 GLY A C 1
ATOM 3308 O O . GLY A 1 427 ? -32.384 30.455 26.538 1.00 39.97 427 GLY A O 1
ATOM 3309 N N . GLY A 1 428 ? -32.412 28.685 27.927 1.00 25.97 428 GLY A N 1
ATOM 3310 C CA . GLY A 1 428 ? -31.050 28.245 27.642 1.00 25.97 428 GLY A CA 1
ATOM 3311 C C . GLY A 1 428 ? -30.997 27.575 26.272 1.00 25.97 428 GLY A C 1
ATOM 3312 O O . GLY A 1 428 ? -31.543 26.486 26.098 1.00 25.97 428 GLY A O 1
ATOM 3313 N N . ALA A 1 429 ? -30.354 28.220 25.298 1.00 32.56 429 ALA A N 1
ATOM 3314 C CA . ALA A 1 429 ? -30.048 27.576 24.028 1.00 32.56 429 ALA A CA 1
ATOM 3315 C C . ALA A 1 429 ? -29.180 26.336 24.285 1.00 32.56 429 ALA A C 1
ATOM 3317 O O . ALA A 1 429 ? -28.219 26.401 25.056 1.00 32.56 429 ALA A O 1
ATOM 3318 N N . SER A 1 430 ? -29.494 25.216 23.628 1.00 34.69 430 SER A N 1
ATOM 3319 C CA . SER A 1 430 ? -28.575 24.079 23.579 1.00 34.69 430 SER A CA 1
ATOM 3320 C C . SER A 1 430 ? -27.215 24.571 23.070 1.00 34.69 430 SER A C 1
ATOM 3322 O O . SER A 1 430 ? -27.197 25.362 22.121 1.00 34.69 430 SER A O 1
ATOM 3324 N N . PRO A 1 431 ? -26.082 24.134 23.652 1.00 34.16 431 PRO A N 1
ATOM 3325 C CA . PRO A 1 431 ? -24.782 24.455 23.084 1.00 34.16 431 PRO A CA 1
ATOM 3326 C C . PRO A 1 431 ? -24.757 23.898 21.661 1.00 34.16 431 PRO A C 1
ATOM 3328 O O . PRO A 1 431 ? -24.836 22.685 21.469 1.00 34.16 431 PRO A O 1
ATOM 3331 N N . SER A 1 432 ? -24.715 24.789 20.665 1.00 43.66 432 SER A N 1
ATOM 3332 C CA . SER A 1 432 ? -24.633 24.386 19.263 1.00 43.66 432 SER A CA 1
ATOM 3333 C C . SER A 1 432 ? -23.385 23.532 19.115 1.00 43.66 432 SER A C 1
ATOM 3335 O O . SER A 1 432 ? -22.283 24.032 19.347 1.00 43.66 432 SER A O 1
ATOM 3337 N N . ALA A 1 433 ? -23.558 22.248 18.796 1.00 48.59 433 ALA A N 1
ATOM 3338 C CA . ALA A 1 433 ? -22.451 21.307 18.734 1.00 48.59 433 ALA A CA 1
ATOM 3339 C C . ALA A 1 433 ? -21.424 21.823 17.719 1.00 48.59 433 ALA A C 1
ATOM 3341 O O . ALA A 1 433 ? -21.695 21.867 16.520 1.00 48.59 433 ALA A O 1
ATOM 3342 N N . THR A 1 434 ? -20.271 22.275 18.212 1.00 62.88 434 THR A N 1
ATOM 3343 C CA . THR A 1 434 ? -19.199 22.835 17.387 1.00 62.88 434 THR A CA 1
ATOM 3344 C C . THR A 1 434 ? -18.670 21.732 16.484 1.00 62.88 434 THR A C 1
ATOM 3346 O O . THR A 1 434 ? -17.967 20.831 16.948 1.00 62.88 434 THR A O 1
ATOM 3349 N N . VAL A 1 435 ? -19.067 21.765 15.212 1.00 78.12 435 VAL A N 1
ATOM 3350 C CA . VAL A 1 435 ? -18.770 20.687 14.270 1.00 78.12 435 VAL A CA 1
ATOM 3351 C C . VAL A 1 435 ? -17.270 20.634 14.025 1.00 78.12 435 VAL A C 1
ATOM 3353 O O . VAL A 1 435 ? -16.632 21.632 13.697 1.00 78.12 435 VAL A O 1
ATOM 3356 N N . ASP A 1 436 ? -16.714 19.444 14.225 1.00 86.62 436 ASP A N 1
ATOM 3357 C CA . ASP A 1 436 ? -15.291 19.168 14.084 1.00 86.62 436 ASP A CA 1
ATOM 3358 C C . ASP A 1 436 ? -14.848 19.419 12.637 1.00 86.62 436 ASP A C 1
ATOM 3360 O O . ASP A 1 436 ? -15.174 18.661 11.718 1.00 86.62 436 ASP A O 1
ATOM 3364 N N . VAL A 1 437 ? -14.084 20.496 12.448 1.00 90.00 437 VAL A N 1
ATOM 3365 C CA . VAL A 1 437 ? -13.595 20.953 11.143 1.00 90.00 437 VAL A CA 1
ATOM 3366 C C . VAL A 1 437 ? -12.784 19.862 10.440 1.00 90.00 437 VAL A C 1
ATOM 3368 O O . VAL A 1 437 ? -12.823 19.767 9.218 1.00 90.00 437 VAL A O 1
ATOM 3371 N N . ASN A 1 438 ? -12.100 18.981 11.177 1.00 88.38 438 ASN A N 1
ATOM 3372 C CA . ASN A 1 438 ? -11.325 17.900 10.570 1.00 88.38 438 ASN A CA 1
ATOM 3373 C C . ASN A 1 438 ? -12.225 16.782 10.021 1.00 88.38 438 ASN A C 1
ATOM 3375 O O . ASN A 1 438 ? -11.888 16.183 9.001 1.00 88.38 438 ASN A O 1
ATOM 3379 N N . LYS A 1 439 ? -13.410 16.561 10.608 1.00 90.44 439 LYS A N 1
ATOM 3380 C CA . LYS A 1 439 ? -14.437 15.692 10.007 1.00 90.44 439 LYS A CA 1
ATOM 3381 C C . LYS A 1 439 ? -15.019 16.321 8.743 1.00 90.44 439 LYS A C 1
ATOM 3383 O O . LYS A 1 439 ? -15.155 15.622 7.746 1.00 90.44 439 LYS A O 1
ATOM 3388 N N . VAL A 1 440 ? -15.279 17.633 8.744 1.00 91.94 440 VAL A N 1
ATOM 3389 C CA . VAL A 1 440 ? -15.742 18.361 7.544 1.00 91.94 440 VAL A CA 1
ATOM 3390 C C . VAL A 1 440 ? -14.715 18.243 6.408 1.00 91.94 440 VAL A C 1
ATOM 3392 O O . VAL A 1 440 ? -15.069 17.809 5.313 1.00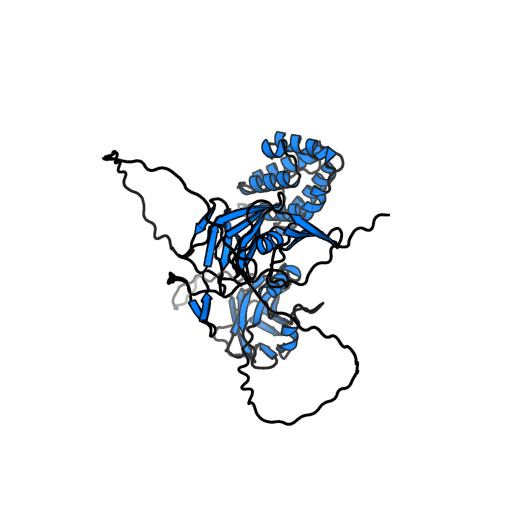 91.94 440 VAL A O 1
ATOM 3395 N N . LYS A 1 441 ? -13.426 18.512 6.680 1.00 92.12 441 LYS A N 1
ATOM 3396 C CA . LYS A 1 441 ? -12.319 18.299 5.724 1.00 92.12 441 LYS A CA 1
ATOM 3397 C C . LYS A 1 441 ? -12.269 16.862 5.195 1.00 92.12 441 LYS A C 1
ATOM 3399 O O . LYS A 1 441 ? -12.070 16.671 3.998 1.00 92.12 441 LYS A O 1
ATOM 3404 N N . LYS A 1 442 ? -12.444 15.855 6.064 1.00 92.00 442 LYS A N 1
ATOM 3405 C CA . LYS A 1 442 ? -12.436 14.440 5.662 1.00 92.00 442 LYS A CA 1
ATOM 3406 C C . LYS A 1 442 ? -13.551 14.144 4.658 1.00 92.00 442 LYS A C 1
ATOM 3408 O O . LYS A 1 442 ? -13.255 13.634 3.587 1.00 92.00 442 LYS A O 1
ATOM 3413 N N . VAL A 1 443 ? -14.796 14.521 4.961 1.00 92.69 443 VAL A N 1
ATOM 3414 C CA . VAL A 1 443 ? -15.946 14.294 4.064 1.00 92.69 443 VAL A CA 1
ATOM 3415 C C . VAL A 1 443 ? -15.749 15.004 2.716 1.00 92.69 443 VAL A C 1
ATOM 3417 O O . VAL A 1 443 ? -16.013 14.424 1.664 1.00 92.69 443 VAL A O 1
ATOM 3420 N N . ILE A 1 444 ? -15.206 16.227 2.724 1.00 94.62 444 ILE A N 1
ATOM 3421 C CA . ILE A 1 444 ? -14.855 16.969 1.501 1.00 94.62 444 ILE A CA 1
ATOM 3422 C C . ILE A 1 444 ? -13.833 16.197 0.656 1.00 94.62 444 ILE A C 1
ATOM 3424 O O . ILE A 1 444 ? -14.040 16.032 -0.550 1.00 94.62 444 ILE A O 1
ATOM 3428 N N . ASN A 1 445 ? -12.769 15.688 1.284 1.00 92.38 445 ASN A N 1
ATOM 3429 C CA . ASN A 1 445 ? -11.726 14.903 0.624 1.00 92.38 445 ASN A CA 1
ATOM 3430 C C . ASN A 1 445 ? -12.238 13.552 0.102 1.00 92.38 445 ASN A C 1
ATOM 3432 O O . ASN A 1 445 ? -11.909 13.191 -1.026 1.00 92.38 445 ASN A O 1
ATOM 3436 N N . ASP A 1 446 ? -13.058 12.831 0.869 1.00 89.56 446 ASP A N 1
ATOM 3437 C CA . ASP A 1 446 ? -13.615 11.528 0.482 1.00 89.56 446 ASP A CA 1
ATOM 3438 C C . ASP A 1 446 ? -14.544 11.664 -0.743 1.00 89.56 446 ASP A C 1
ATOM 3440 O O . ASP A 1 446 ? -14.433 10.905 -1.712 1.00 89.56 446 ASP A O 1
ATOM 3444 N N . VAL A 1 447 ? -15.398 12.697 -0.769 1.00 92.62 447 VAL A N 1
ATOM 3445 C CA . VAL A 1 447 ? -16.238 13.021 -1.936 1.00 92.62 447 VAL A CA 1
ATOM 3446 C C . VAL A 1 447 ? -15.380 13.448 -3.135 1.00 92.62 447 VAL A C 1
ATOM 3448 O O . VAL A 1 447 ? -15.597 12.956 -4.246 1.00 92.62 447 VAL A O 1
ATOM 3451 N N . LEU A 1 448 ? -14.371 14.304 -2.933 1.00 90.88 448 LEU A N 1
ATOM 3452 C CA . LEU A 1 448 ? -13.465 14.760 -3.998 1.00 90.88 448 LEU A CA 1
ATOM 3453 C C . LEU A 1 448 ? -12.645 13.601 -4.598 1.00 90.88 448 LEU A C 1
ATOM 3455 O O . LEU A 1 448 ? -12.417 13.567 -5.808 1.00 90.88 448 LEU A O 1
ATOM 3459 N N . LEU A 1 449 ? -12.258 12.624 -3.771 1.00 86.00 449 LEU A N 1
ATOM 3460 C CA . LEU A 1 449 ? -11.598 11.389 -4.188 1.00 86.00 449 LEU A CA 1
ATOM 3461 C C . LEU A 1 449 ? -12.539 10.496 -5.011 1.00 86.00 449 LEU A C 1
ATOM 3463 O O . LEU A 1 449 ? -12.132 9.984 -6.054 1.00 86.00 449 LEU A O 1
ATOM 3467 N N . SER A 1 450 ? -13.808 10.359 -4.607 1.00 88.19 450 SER A N 1
ATOM 3468 C CA . SER A 1 450 ? -14.799 9.576 -5.365 1.00 88.19 450 SER A CA 1
ATOM 3469 C C . SER A 1 450 ? -15.049 10.138 -6.776 1.00 88.19 450 SER A C 1
ATOM 3471 O O . SER A 1 450 ? -15.196 9.378 -7.736 1.00 88.19 450 SER A O 1
ATOM 3473 N N . HIS A 1 451 ? -14.983 11.466 -6.934 1.00 88.75 451 HIS A N 1
ATOM 3474 C CA . HIS A 1 451 ? -15.131 12.162 -8.219 1.00 88.75 451 HIS A CA 1
ATOM 3475 C C . HIS A 1 451 ? -13.820 12.343 -9.001 1.00 88.75 451 HIS A C 1
ATOM 3477 O O . HIS A 1 451 ? -13.838 12.840 -10.130 1.00 88.75 451 HIS A O 1
ATOM 3483 N N . TYR A 1 452 ? -12.679 11.906 -8.464 1.00 86.00 452 TYR A N 1
ATOM 3484 C CA . TYR A 1 452 ? -11.348 12.198 -9.009 1.00 86.00 452 TYR A CA 1
ATOM 3485 C C . TYR A 1 452 ? -11.157 11.749 -10.470 1.00 86.00 452 TYR A C 1
ATOM 3487 O O . TYR A 1 452 ? -10.604 12.484 -11.295 1.00 86.00 452 TYR A O 1
ATOM 3495 N N . ALA A 1 453 ? -11.672 10.567 -10.826 1.00 82.44 453 ALA A N 1
ATOM 3496 C CA . ALA A 1 453 ? -11.633 10.052 -12.196 1.00 82.44 453 ALA A CA 1
ATOM 3497 C C . ALA A 1 453 ? -12.549 10.840 -13.155 1.00 82.44 453 ALA A C 1
ATOM 3499 O O . ALA A 1 453 ? -12.200 11.041 -14.320 1.00 82.44 453 ALA A O 1
ATOM 3500 N N . ALA A 1 454 ? -13.698 11.324 -12.671 1.00 87.94 454 ALA A N 1
ATOM 3501 C CA . ALA A 1 454 ? -14.620 12.139 -13.458 1.00 87.94 454 ALA A CA 1
ATOM 3502 C C . ALA A 1 454 ? -14.033 13.535 -13.725 1.00 87.94 454 ALA A C 1
ATOM 3504 O O . ALA A 1 454 ? -14.039 13.989 -14.871 1.00 87.94 454 ALA A O 1
ATOM 3505 N N . LEU A 1 455 ? -13.439 14.173 -12.712 1.00 90.25 455 LEU A N 1
ATOM 3506 C CA . LEU A 1 455 ? -12.757 15.466 -12.840 1.00 90.25 455 LEU A CA 1
ATOM 3507 C C . LEU A 1 455 ? -11.571 15.386 -13.815 1.00 90.25 455 LEU A C 1
ATOM 3509 O O . LEU A 1 455 ? -11.453 16.219 -14.715 1.00 90.25 455 LEU A O 1
ATOM 3513 N N . ASN A 1 456 ? -10.751 14.334 -13.730 1.00 87.19 456 ASN A N 1
ATOM 3514 C CA . ASN A 1 456 ? -9.649 14.095 -14.671 1.00 87.19 456 ASN A CA 1
ATOM 3515 C C . ASN A 1 456 ? -10.097 13.749 -16.107 1.00 87.19 456 ASN A C 1
ATOM 3517 O O . ASN A 1 456 ? -9.301 13.866 -17.044 1.00 87.19 456 ASN A O 1
ATOM 3521 N N . SER A 1 457 ? -11.362 13.365 -16.313 1.00 87.38 457 SER A N 1
ATOM 3522 C CA . SER A 1 457 ? -11.937 13.140 -17.649 1.00 87.38 457 SER A CA 1
ATOM 3523 C C . SER A 1 457 ? -12.383 14.428 -18.364 1.00 87.38 457 SER A C 1
ATOM 3525 O O . SER A 1 457 ? -12.720 14.385 -19.551 1.00 87.38 457 SER A O 1
ATOM 3527 N N . LEU A 1 458 ? -12.386 15.578 -17.673 1.00 90.25 458 LEU A N 1
ATOM 3528 C CA . LEU A 1 458 ? -12.892 16.838 -18.222 1.00 90.25 458 LEU A CA 1
ATOM 3529 C C . LEU A 1 458 ? -12.074 17.338 -19.439 1.00 90.25 458 LEU A C 1
ATOM 3531 O O . LEU A 1 458 ? -10.877 17.055 -19.561 1.00 90.25 458 LEU A O 1
ATOM 3535 N N . PRO A 1 459 ? -12.690 18.099 -20.372 1.00 88.62 459 PRO A N 1
ATOM 3536 C CA . PRO A 1 459 ? -12.045 18.494 -21.624 1.00 88.62 459 PRO A CA 1
ATOM 3537 C C . PRO A 1 459 ? -10.776 19.339 -21.432 1.00 88.62 459 PRO A C 1
ATOM 3539 O O . PRO A 1 459 ? -10.849 20.553 -21.251 1.00 88.62 459 PRO A O 1
ATOM 3542 N N . LYS A 1 460 ? -9.596 18.722 -21.596 1.00 84.38 460 LYS A N 1
ATOM 3543 C CA . LYS A 1 460 ? -8.272 19.356 -21.392 1.00 84.38 460 LYS A CA 1
ATOM 3544 C C . LYS A 1 460 ? -8.068 20.706 -22.102 1.00 84.38 460 LYS A C 1
ATOM 3546 O O . LYS A 1 460 ? -7.319 21.536 -21.606 1.00 84.38 460 LYS A O 1
ATOM 3551 N N . LYS A 1 461 ? -8.763 20.973 -23.217 1.00 82.31 461 LYS A N 1
ATOM 3552 C CA . LYS A 1 461 ? -8.742 22.283 -23.910 1.00 82.31 461 LYS A CA 1
ATOM 3553 C C . LYS A 1 461 ? -9.313 23.445 -23.081 1.00 82.31 461 LYS A C 1
ATOM 3555 O O . LYS A 1 461 ? -8.985 24.591 -23.359 1.00 82.31 461 LYS A O 1
ATOM 3560 N N . SER A 1 462 ? -10.164 23.158 -22.099 1.00 85.44 462 SER A N 1
ATOM 3561 C CA . SER A 1 462 ? -10.769 24.139 -21.191 1.00 85.44 462 SER A CA 1
ATOM 3562 C C . SER A 1 462 ? -10.080 24.190 -19.822 1.00 85.44 462 SER A C 1
ATOM 3564 O O . SER A 1 462 ? -10.381 25.085 -19.036 1.00 85.44 462 SER A O 1
ATOM 3566 N N . LEU A 1 463 ? -9.118 23.295 -19.551 1.00 89.06 463 LEU A N 1
ATOM 3567 C CA . LEU A 1 463 ? -8.358 23.267 -18.297 1.00 89.06 463 LEU A CA 1
ATOM 3568 C C . LEU A 1 463 ? -7.582 24.573 -18.072 1.00 89.06 463 LEU A C 1
ATOM 3570 O O . LEU A 1 463 ? -7.633 25.119 -16.980 1.00 89.06 463 LEU A O 1
ATOM 3574 N N . THR A 1 464 ? -6.968 25.142 -19.113 1.00 87.62 464 THR A N 1
ATOM 3575 C CA . THR A 1 464 ? -6.321 26.469 -19.052 1.00 87.62 464 THR A CA 1
ATOM 3576 C C . THR A 1 464 ? -7.301 27.584 -18.659 1.00 87.62 464 THR A C 1
ATOM 3578 O O . THR A 1 464 ? -6.905 28.576 -18.056 1.00 87.62 464 THR A O 1
ATOM 3581 N N . GLY A 1 465 ? -8.594 27.428 -18.967 1.00 88.44 465 GLY A N 1
ATOM 3582 C CA . GLY A 1 465 ? -9.643 28.326 -18.483 1.00 88.44 465 GLY A CA 1
ATOM 3583 C C . GLY A 1 465 ? -9.830 28.208 -16.971 1.00 88.44 465 GLY A C 1
ATOM 3584 O O . GLY A 1 465 ? -9.780 29.221 -16.282 1.00 88.44 465 GLY A O 1
ATOM 3585 N N . LEU A 1 466 ? -9.976 26.978 -16.462 1.00 93.19 466 LEU A N 1
ATOM 3586 C CA . LEU A 1 466 ? -10.117 26.696 -15.026 1.00 93.19 466 LEU A CA 1
ATOM 3587 C C . LEU A 1 466 ? -8.907 27.188 -14.232 1.00 93.19 466 LEU A C 1
ATOM 3589 O O . LEU A 1 466 ? -9.061 27.909 -13.255 1.00 93.19 466 LEU A O 1
ATOM 3593 N N . VAL A 1 467 ? -7.710 26.822 -14.678 1.00 92.25 467 VAL A N 1
ATOM 3594 C CA . VAL A 1 467 ? -6.436 27.135 -14.023 1.00 92.25 467 VAL A CA 1
ATOM 3595 C C . VAL A 1 467 ? -6.258 28.647 -13.852 1.00 92.25 467 VAL A C 1
ATOM 3597 O O . VAL A 1 467 ? -5.915 29.112 -12.771 1.00 92.25 467 VAL A O 1
ATOM 3600 N N . ASN A 1 468 ? -6.607 29.448 -14.864 1.00 91.06 468 ASN A N 1
ATOM 3601 C CA . ASN A 1 468 ? -6.584 30.907 -14.736 1.00 91.06 468 ASN A CA 1
ATOM 3602 C C . ASN A 1 468 ? -7.615 31.450 -13.724 1.00 91.06 468 ASN A C 1
ATOM 3604 O O . ASN A 1 468 ? -7.345 32.464 -13.083 1.00 91.06 468 ASN A O 1
ATOM 3608 N N . GLN A 1 469 ? -8.771 30.798 -13.545 1.00 94.06 469 GLN A N 1
ATOM 3609 C CA . GLN A 1 469 ? -9.741 31.173 -12.504 1.00 94.06 469 GLN A CA 1
ATOM 3610 C C . GLN A 1 469 ? -9.248 30.778 -11.104 1.00 94.06 469 GLN A C 1
ATOM 3612 O O . GLN A 1 469 ? -9.221 31.633 -10.224 1.00 94.06 469 GLN A O 1
ATOM 3617 N N . LEU A 1 470 ? -8.758 29.545 -10.921 1.00 93.25 470 LEU A N 1
ATOM 3618 C CA . LEU A 1 470 ? -8.178 29.071 -9.657 1.00 93.25 470 LEU A CA 1
ATOM 3619 C C . LEU A 1 470 ? -6.999 29.951 -9.209 1.00 93.25 470 LEU A C 1
ATOM 3621 O O . LEU A 1 470 ? -6.924 30.331 -8.043 1.00 93.25 470 LEU A O 1
ATOM 3625 N N . TYR A 1 471 ? -6.120 30.344 -10.137 1.00 91.50 471 TYR A N 1
ATOM 3626 C CA . TYR A 1 471 ? -5.014 31.264 -9.855 1.00 91.50 471 TYR A CA 1
ATOM 3627 C C . TYR A 1 471 ? -5.517 32.667 -9.477 1.00 91.50 471 TYR A C 1
ATOM 3629 O O . TYR A 1 471 ? -5.006 33.284 -8.545 1.00 91.50 471 TYR A O 1
ATOM 3637 N N . THR A 1 472 ? -6.565 33.164 -10.146 1.00 91.56 472 THR A N 1
ATOM 3638 C CA . THR A 1 472 ? -7.203 34.450 -9.799 1.00 91.56 472 THR A CA 1
ATOM 3639 C C . THR A 1 472 ? -7.832 34.409 -8.400 1.00 91.56 472 THR A C 1
ATOM 3641 O O . THR A 1 472 ? -7.738 35.383 -7.655 1.00 91.56 472 THR A O 1
ATOM 3644 N N . ALA A 1 473 ? -8.407 33.267 -8.016 1.00 90.00 473 ALA A N 1
ATOM 3645 C CA . ALA A 1 473 ? -8.911 32.988 -6.673 1.00 90.00 473 ALA A CA 1
ATOM 3646 C C . ALA A 1 473 ? -7.799 32.686 -5.642 1.00 90.00 473 ALA A C 1
ATOM 3648 O O . ALA A 1 473 ? -8.097 32.555 -4.461 1.00 90.00 473 ALA A O 1
ATOM 3649 N N . LYS A 1 474 ? -6.522 32.617 -6.058 1.00 90.44 474 LYS A N 1
ATOM 3650 C CA . LYS A 1 474 ? -5.351 32.250 -5.230 1.00 90.44 474 LYS A CA 1
ATOM 3651 C C . LYS A 1 474 ? -5.418 30.838 -4.628 1.00 90.44 474 LYS A C 1
ATOM 3653 O O . LYS A 1 474 ? -4.777 30.565 -3.618 1.00 90.44 474 LYS A O 1
ATOM 3658 N N . LEU A 1 475 ? -6.173 29.947 -5.268 1.00 89.69 475 LEU A N 1
ATOM 3659 C CA . LEU A 1 475 ? -6.319 28.540 -4.886 1.00 89.69 475 LEU A CA 1
ATOM 3660 C C . LEU A 1 475 ? -5.188 27.658 -5.426 1.00 89.69 475 LEU A C 1
ATOM 3662 O O . LEU A 1 475 ? -5.039 26.529 -4.969 1.00 89.69 475 LEU A O 1
ATOM 3666 N N . ILE A 1 476 ? -4.428 28.166 -6.403 1.00 91.19 476 ILE A N 1
ATOM 3667 C CA . ILE A 1 476 ? -3.233 27.519 -6.949 1.00 91.19 476 ILE A CA 1
ATOM 3668 C C . ILE A 1 476 ? -2.067 28.504 -7.096 1.00 91.19 476 ILE A C 1
ATOM 3670 O O . ILE A 1 476 ? -2.265 29.716 -7.250 1.00 91.19 476 ILE A O 1
ATOM 3674 N N . SER A 1 477 ? -0.858 27.958 -7.088 1.00 86.75 477 SER A N 1
ATOM 3675 C CA . SER A 1 477 ? 0.421 28.641 -7.280 1.00 86.75 477 SER A CA 1
ATOM 3676 C C . SER A 1 477 ? 0.657 29.092 -8.728 1.00 86.75 477 SER A C 1
ATOM 3678 O O . SER A 1 477 ? -0.101 28.795 -9.656 1.00 86.75 477 SER A O 1
ATOM 3680 N N . ASN A 1 478 ? 1.733 29.856 -8.940 1.00 81.75 478 ASN A N 1
ATOM 3681 C CA . ASN A 1 478 ? 2.150 30.264 -10.281 1.00 81.75 478 ASN A CA 1
ATOM 3682 C C . ASN A 1 478 ? 2.684 29.057 -11.073 1.00 81.75 478 ASN A C 1
ATOM 3684 O O . ASN A 1 478 ? 2.488 28.960 -12.277 1.00 81.75 478 ASN A O 1
ATOM 3688 N N . GLU A 1 479 ? 3.314 28.124 -10.374 1.00 82.25 479 GLU A N 1
ATOM 3689 C CA . GLU A 1 479 ? 3.929 26.901 -10.870 1.00 82.25 479 GLU A CA 1
ATOM 3690 C C . GLU A 1 479 ? 2.869 25.991 -11.515 1.00 82.25 479 GLU A C 1
ATOM 3692 O O . GLU A 1 479 ? 2.963 25.687 -12.705 1.00 82.25 479 GLU A O 1
ATOM 3697 N N . VAL A 1 480 ? 1.787 25.684 -10.787 1.00 84.00 480 VAL A N 1
ATOM 3698 C CA . VAL A 1 480 ? 0.637 24.908 -11.297 1.00 84.00 480 VAL A CA 1
ATOM 3699 C C . VAL A 1 480 ? -0.119 25.651 -12.412 1.00 84.00 480 VAL A C 1
ATOM 3701 O O . VAL A 1 480 ? -0.763 25.024 -13.258 1.00 84.00 480 VAL A O 1
ATOM 3704 N N . ARG A 1 481 ? -0.004 26.987 -12.496 1.00 86.94 481 ARG A N 1
ATOM 3705 C CA . ARG A 1 481 ? -0.531 27.756 -13.636 1.00 86.94 481 ARG A CA 1
ATOM 3706 C C . ARG A 1 481 ? 0.271 27.529 -14.923 1.00 86.94 481 ARG A C 1
ATOM 3708 O O . ARG A 1 481 ? -0.336 27.403 -15.988 1.00 86.94 481 ARG A O 1
ATOM 3715 N N . GLU A 1 482 ? 1.601 27.483 -14.843 1.00 79.94 482 GLU A N 1
ATOM 3716 C CA . GLU A 1 482 ? 2.470 27.299 -16.016 1.00 79.94 482 GLU A CA 1
ATOM 3717 C C . GLU A 1 482 ? 2.504 25.841 -16.512 1.00 79.94 482 GLU A C 1
ATOM 3719 O O . GLU A 1 482 ? 2.585 25.610 -17.722 1.00 79.94 482 GLU A O 1
ATOM 3724 N N . THR A 1 483 ? 2.370 24.853 -15.619 1.00 83.31 483 THR A N 1
ATOM 3725 C CA . THR A 1 483 ? 2.219 23.427 -15.973 1.00 83.31 483 THR A CA 1
ATOM 3726 C C . THR A 1 483 ? 0.851 22.878 -15.543 1.00 83.31 483 THR A C 1
ATOM 3728 O O . THR A 1 483 ? 0.757 22.179 -14.543 1.00 83.31 483 THR A O 1
ATOM 3731 N N . PRO A 1 484 ? -0.235 23.164 -16.287 1.00 84.12 484 PRO A N 1
ATOM 3732 C CA . PRO A 1 484 ? -1.595 22.875 -15.834 1.00 84.12 484 PRO A CA 1
ATOM 3733 C C . PRO A 1 484 ? -1.994 21.391 -15.914 1.00 84.12 484 PRO A C 1
ATOM 3735 O O . PRO A 1 484 ? -2.297 20.879 -17.001 1.00 84.12 484 PRO A O 1
ATOM 3738 N N . SER A 1 485 ? -2.150 20.735 -14.760 1.00 87.69 485 SER A N 1
ATOM 3739 C CA . SER A 1 485 ? -2.928 19.494 -14.614 1.00 87.69 485 SER A CA 1
ATOM 3740 C C . SER A 1 485 ? -4.112 19.646 -13.644 1.00 87.69 485 SER A C 1
ATOM 3742 O O . SER A 1 485 ? -4.162 20.551 -12.815 1.00 87.69 485 SER A O 1
ATOM 3744 N N . MET A 1 486 ? -5.104 18.755 -13.767 1.00 89.44 486 MET A N 1
ATOM 3745 C CA . MET A 1 486 ? -6.230 18.667 -12.821 1.00 89.44 486 MET A CA 1
ATOM 3746 C C . MET A 1 486 ? -5.803 18.032 -11.486 1.00 89.44 486 MET A C 1
ATOM 3748 O O . MET A 1 486 ? -6.391 18.333 -10.454 1.00 89.44 486 MET A O 1
ATOM 3752 N N . GLU A 1 487 ? -4.782 17.175 -11.519 1.00 87.75 487 GLU A N 1
ATOM 3753 C CA . GLU A 1 487 ? -4.177 16.500 -10.367 1.00 87.75 487 GLU A CA 1
ATOM 3754 C C . GLU A 1 487 ? -3.561 17.531 -9.411 1.00 87.75 487 GLU A C 1
ATOM 3756 O O . GLU A 1 487 ? -4.054 17.698 -8.298 1.00 87.75 487 GLU A O 1
ATOM 3761 N N . GLU A 1 488 ? -2.624 18.346 -9.900 1.00 87.19 488 GLU A N 1
ATOM 3762 C CA . GLU A 1 488 ? -1.974 19.410 -9.120 1.00 87.19 488 GLU A CA 1
ATOM 3763 C C . GLU A 1 488 ? -2.979 20.462 -8.611 1.00 87.19 488 GLU A C 1
ATOM 3765 O O . GLU A 1 488 ? -2.899 20.886 -7.461 1.00 87.19 488 GLU A O 1
ATOM 3770 N N . CYS A 1 489 ? -3.991 20.827 -9.412 1.00 89.12 489 CYS A N 1
ATOM 3771 C CA . CYS A 1 489 ? -5.063 21.738 -8.979 1.00 89.12 489 CYS A CA 1
ATOM 3772 C C . CYS A 1 489 ? -5.922 21.178 -7.830 1.00 89.12 489 CYS A C 1
ATOM 3774 O O . CYS A 1 489 ? -6.449 21.942 -7.022 1.00 89.12 489 CYS A O 1
ATOM 3776 N N . ILE A 1 490 ? -6.111 19.857 -7.779 1.00 91.44 490 ILE A N 1
ATOM 3777 C CA . ILE A 1 490 ? -6.853 19.176 -6.713 1.00 91.44 490 ILE A CA 1
ATOM 3778 C C . ILE A 1 490 ? -5.975 19.023 -5.469 1.00 91.44 490 ILE A C 1
ATOM 3780 O O . ILE A 1 490 ? -6.457 19.223 -4.355 1.00 91.44 490 ILE A O 1
ATOM 3784 N N . ASP A 1 491 ? -4.696 18.698 -5.636 1.00 87.12 491 ASP A N 1
ATOM 3785 C CA . ASP A 1 491 ? -3.786 18.482 -4.513 1.00 87.12 491 ASP A CA 1
ATOM 3786 C C . ASP A 1 491 ? -3.382 19.797 -3.833 1.00 87.12 491 ASP A C 1
ATOM 3788 O O . ASP A 1 491 ? -3.325 19.853 -2.605 1.00 87.12 491 ASP A O 1
ATOM 3792 N N . GLU A 1 492 ? -3.249 20.896 -4.579 1.00 90.12 492 GLU A N 1
ATOM 3793 C CA . GLU A 1 492 ? -3.043 22.228 -4.000 1.00 90.12 492 GLU A CA 1
ATOM 3794 C C . GLU A 1 492 ? -4.304 22.755 -3.280 1.00 90.12 492 GLU A C 1
ATOM 3796 O O . GLU A 1 492 ? -4.200 23.362 -2.207 1.00 90.12 492 GLU A O 1
ATOM 3801 N N . PHE A 1 493 ? -5.508 22.415 -3.767 1.00 94.00 493 PHE A N 1
ATOM 3802 C CA . PHE A 1 493 ? -6.768 22.641 -3.042 1.00 94.00 493 PHE A CA 1
ATOM 3803 C C . PHE A 1 493 ? -6.829 21.850 -1.720 1.00 94.00 493 PHE A C 1
ATOM 3805 O O . PHE A 1 493 ? -7.209 22.419 -0.695 1.00 94.00 493 PHE A O 1
ATOM 3812 N N . LYS A 1 494 ? -6.419 20.569 -1.706 1.00 90.50 494 LYS A N 1
ATOM 3813 C CA . LYS A 1 494 ? -6.329 19.752 -0.475 1.00 90.50 494 LYS A CA 1
ATOM 3814 C C . LYS A 1 494 ? -5.290 20.308 0.503 1.00 90.50 494 LYS A C 1
ATOM 3816 O O . LYS A 1 494 ? -5.557 20.384 1.703 1.00 90.50 494 LYS A O 1
ATOM 3821 N N . ALA A 1 495 ? -4.118 20.699 0.002 1.00 87.25 495 ALA A N 1
ATOM 3822 C CA . ALA A 1 495 ? -3.034 21.242 0.812 1.00 87.25 495 ALA A CA 1
ATOM 3823 C C . ALA A 1 495 ? -3.479 22.528 1.520 1.00 87.25 495 ALA A C 1
ATOM 3825 O O . ALA A 1 495 ? -3.387 22.622 2.743 1.00 87.25 495 ALA A O 1
ATOM 3826 N N . SER A 1 496 ? -4.059 23.478 0.784 1.00 89.75 496 SER A N 1
ATOM 3827 C CA . SER A 1 496 ? -4.619 24.714 1.350 1.00 89.75 496 SER A CA 1
ATOM 3828 C C . SER A 1 496 ? -5.790 24.456 2.314 1.00 89.75 496 SER A C 1
ATOM 3830 O O . SER A 1 496 ? -5.819 25.043 3.398 1.00 89.75 496 SER A O 1
ATOM 3832 N N . LEU A 1 497 ? -6.688 23.513 1.999 1.00 91.88 497 LEU A N 1
ATOM 3833 C CA . LEU A 1 497 ? -7.778 23.067 2.883 1.00 91.88 497 LEU A CA 1
ATOM 3834 C C . LEU A 1 497 ? -7.266 22.509 4.227 1.00 91.88 497 LEU A C 1
ATOM 3836 O O . LEU A 1 497 ? -7.904 22.702 5.267 1.00 91.88 497 LEU A O 1
ATOM 3840 N N . SER A 1 498 ? -6.110 21.834 4.237 1.00 89.25 498 SER A N 1
ATOM 3841 C CA . SER A 1 498 ? -5.557 21.200 5.443 1.00 89.25 498 SER A CA 1
ATOM 3842 C C . SER A 1 498 ? -5.281 22.199 6.578 1.00 89.25 498 SER A C 1
ATOM 3844 O O . SER A 1 498 ? -5.579 21.903 7.740 1.00 89.25 498 SER A O 1
ATOM 3846 N N . PHE A 1 499 ? -4.817 23.410 6.248 1.00 87.31 499 PHE A N 1
ATOM 3847 C CA . PHE A 1 499 ? -4.416 24.445 7.210 1.00 87.31 499 PHE A CA 1
ATOM 3848 C C . PHE A 1 499 ? -5.589 25.192 7.867 1.00 87.31 499 PHE A C 1
ATOM 3850 O O . PHE A 1 499 ? -5.385 25.910 8.851 1.00 87.31 499 PHE A O 1
ATOM 3857 N N . MET A 1 500 ? -6.808 25.033 7.346 1.00 89.69 500 MET A N 1
ATOM 3858 C CA . MET A 1 500 ? -7.994 25.773 7.793 1.00 89.69 500 MET A CA 1
ATOM 3859 C C . MET A 1 500 ? -8.451 25.326 9.186 1.00 89.69 500 MET A C 1
ATOM 3861 O O . MET A 1 500 ? -8.344 24.150 9.543 1.00 89.69 500 MET A O 1
ATOM 3865 N N . ARG A 1 501 ? -8.935 26.267 10.001 1.00 88.56 501 ARG A N 1
ATOM 3866 C CA . ARG A 1 501 ? -9.223 26.050 11.433 1.00 88.56 501 ARG A CA 1
ATOM 3867 C C . ARG A 1 501 ? -10.684 26.257 11.813 1.00 88.56 501 ARG A C 1
ATOM 3869 O O . ARG A 1 501 ? -11.079 25.838 12.894 1.00 88.56 501 ARG A O 1
ATOM 3876 N N . GLU A 1 502 ? -11.476 26.854 10.929 1.00 90.50 502 GLU A N 1
ATOM 3877 C CA . GLU A 1 502 ? -12.903 27.112 11.124 1.00 90.50 502 GLU A CA 1
ATOM 3878 C C . GLU A 1 502 ? -13.710 26.586 9.931 1.00 90.50 502 GLU A C 1
ATOM 3880 O O . GLU A 1 502 ? -13.210 26.549 8.806 1.00 90.50 502 GLU A O 1
ATOM 3885 N N . VAL A 1 503 ? -14.972 26.200 10.157 1.00 91.06 503 VAL A N 1
ATOM 3886 C CA . VAL A 1 503 ? -15.856 25.720 9.077 1.00 91.06 503 VAL A CA 1
ATOM 3887 C C . VAL A 1 503 ? -16.134 26.824 8.049 1.00 91.06 503 VAL A C 1
ATOM 3889 O O . VAL A 1 503 ? -16.140 26.544 6.859 1.00 91.06 503 VAL A O 1
ATOM 3892 N N . SER A 1 504 ? -16.235 28.078 8.495 1.00 91.88 504 SER A N 1
ATOM 3893 C CA . SER A 1 504 ? -16.360 29.291 7.668 1.00 91.88 504 SER A CA 1
ATOM 3894 C C . SER A 1 504 ? -15.282 29.395 6.579 1.00 91.88 504 SER A C 1
ATOM 3896 O O . SER A 1 504 ? -15.583 29.668 5.420 1.00 91.88 504 SER A O 1
ATOM 3898 N N . GLN A 1 505 ? -14.022 29.129 6.938 1.00 92.62 505 GLN A N 1
ATOM 3899 C CA . GLN A 1 505 ? -12.888 29.129 6.007 1.00 92.62 505 GLN A CA 1
ATOM 3900 C C . GLN A 1 505 ? -13.008 27.995 4.984 1.00 92.62 505 GLN A C 1
ATOM 3902 O O . GLN A 1 505 ? -12.727 28.183 3.805 1.00 92.62 505 GLN A O 1
ATOM 3907 N N . VAL A 1 506 ? -13.455 26.820 5.437 1.00 94.56 506 VAL A N 1
ATOM 3908 C CA . VAL A 1 506 ? -13.657 25.638 4.590 1.00 94.56 506 VAL A CA 1
ATOM 3909 C C . VAL A 1 506 ? -14.818 25.849 3.607 1.00 94.56 506 VAL A C 1
ATOM 3911 O O . VAL A 1 506 ? -14.699 25.473 2.442 1.00 94.56 506 VAL A O 1
ATOM 3914 N N . GLU A 1 507 ? -15.906 26.488 4.043 1.00 94.94 507 GLU A N 1
ATOM 3915 C CA . GLU A 1 507 ? -17.035 26.903 3.200 1.00 94.94 507 GLU A CA 1
ATOM 3916 C C . GLU A 1 507 ? -16.589 27.914 2.135 1.00 94.94 507 GLU A C 1
ATOM 3918 O O . GLU A 1 507 ? -16.845 27.699 0.949 1.00 94.94 507 GLU A O 1
ATOM 3923 N N . GLU A 1 508 ? -15.854 28.965 2.521 1.00 94.50 508 GLU A N 1
ATOM 3924 C CA . GLU A 1 508 ? -15.317 29.956 1.579 1.00 94.50 508 GLU A CA 1
ATOM 3925 C C . GLU A 1 508 ? -14.378 29.313 0.541 1.00 94.50 508 GLU A C 1
ATOM 3927 O O . GLU A 1 508 ? -14.527 29.548 -0.659 1.00 94.50 508 GLU A O 1
ATOM 3932 N N . HIS A 1 509 ? -13.454 28.453 0.975 1.00 94.88 509 HIS A N 1
ATOM 3933 C CA . HIS A 1 509 ? -12.502 27.758 0.100 1.00 94.88 509 HIS A CA 1
ATOM 3934 C C . HIS A 1 509 ? -13.199 26.855 -0.922 1.00 94.88 509 HIS A C 1
ATOM 3936 O O . HIS A 1 509 ? -12.918 26.913 -2.123 1.00 94.88 509 HIS A O 1
ATOM 3942 N N . CYS A 1 510 ? -14.175 26.066 -0.462 1.00 95.75 510 CYS A N 1
ATOM 3943 C CA . CYS A 1 510 ? -15.006 25.244 -1.339 1.00 95.75 510 CYS A CA 1
ATOM 3944 C C . CYS A 1 510 ? -15.807 26.115 -2.316 1.00 95.75 510 CYS A C 1
ATOM 3946 O O . CYS A 1 510 ? -15.859 25.804 -3.507 1.00 95.75 510 CYS A O 1
ATOM 3948 N N . GLN A 1 511 ? -16.373 27.237 -1.859 1.00 95.62 511 GLN A N 1
ATOM 3949 C CA . GLN A 1 511 ? -17.099 28.165 -2.724 1.00 95.62 511 GLN A CA 1
ATOM 3950 C C . GLN A 1 511 ? -16.201 28.746 -3.822 1.00 95.62 511 GLN A C 1
ATOM 3952 O O . GLN A 1 511 ? -16.597 28.752 -4.990 1.00 95.62 511 GLN A O 1
ATOM 3957 N N . GLN A 1 512 ? -15.002 29.225 -3.484 1.00 95.00 512 GLN A N 1
ATOM 3958 C CA . GLN A 1 512 ? -14.061 29.801 -4.449 1.00 95.00 512 GLN A CA 1
ATOM 3959 C C . GLN A 1 512 ? -13.623 28.758 -5.498 1.00 95.00 512 GLN A C 1
ATOM 3961 O O . GLN A 1 512 ? -13.563 29.063 -6.697 1.00 95.00 512 GLN A O 1
ATOM 3966 N N . PHE A 1 513 ? -13.389 27.509 -5.074 1.00 95.56 513 PHE A N 1
ATOM 3967 C CA . PHE A 1 513 ? -13.038 26.397 -5.963 1.00 95.56 513 PHE A CA 1
ATOM 3968 C C . PHE A 1 513 ? -14.174 26.072 -6.940 1.00 95.56 513 PHE A C 1
ATOM 3970 O O . PHE A 1 513 ? -13.970 26.095 -8.155 1.00 95.56 513 PHE A O 1
ATOM 3977 N N . LEU A 1 514 ? -15.399 25.866 -6.444 1.00 95.75 514 LEU A N 1
ATOM 3978 C CA . LEU A 1 514 ? -16.563 25.585 -7.293 1.00 95.75 514 LEU A CA 1
ATOM 3979 C C . LEU A 1 514 ? -16.873 26.746 -8.249 1.00 95.75 514 LEU A C 1
ATOM 3981 O O . LEU A 1 514 ? -17.087 26.519 -9.441 1.00 95.75 514 LEU A O 1
ATOM 3985 N N . SER A 1 515 ? -16.809 27.990 -7.768 1.00 94.69 515 SER A N 1
ATOM 3986 C CA . SER A 1 515 ? -17.041 29.192 -8.588 1.00 94.69 515 SER A CA 1
ATOM 3987 C C . SER A 1 515 ? -16.048 29.286 -9.756 1.00 94.69 515 SER A C 1
ATOM 3989 O O . SER A 1 515 ? -16.429 29.641 -10.874 1.00 94.69 515 SER A O 1
ATOM 3991 N N . SER A 1 516 ? -14.792 28.875 -9.539 1.00 94.81 516 SER A N 1
ATOM 3992 C CA . SER A 1 516 ? -13.761 28.816 -10.586 1.00 94.81 516 SER A CA 1
ATOM 3993 C C . SER A 1 516 ? -14.096 27.804 -11.692 1.00 94.81 516 SER A C 1
ATOM 3995 O O . SER A 1 516 ? -13.847 28.073 -12.868 1.00 94.81 516 SER A O 1
ATOM 3997 N N . PHE A 1 517 ? -14.720 26.669 -11.354 1.00 93.69 517 PHE A N 1
ATOM 3998 C CA . PHE A 1 517 ? -15.245 25.717 -12.342 1.00 93.69 517 PHE A CA 1
ATOM 3999 C C . PHE A 1 517 ? -16.503 26.250 -13.054 1.00 93.69 517 PHE A C 1
ATOM 4001 O O . PHE A 1 517 ? -16.647 26.049 -14.265 1.00 93.69 517 PHE A O 1
ATOM 4008 N N . VAL A 1 518 ? -17.405 26.950 -12.354 1.00 92.81 518 VAL A N 1
ATOM 4009 C CA . VAL A 1 518 ? -18.614 27.525 -12.975 1.00 92.81 518 VAL A CA 1
ATOM 4010 C C . VAL A 1 518 ? -18.267 28.609 -13.998 1.00 92.81 518 VAL A C 1
ATOM 4012 O O . VAL A 1 518 ? -18.824 28.606 -15.100 1.00 92.81 518 VAL A O 1
ATOM 4015 N N . ALA A 1 519 ? -17.278 29.460 -13.710 1.00 92.50 519 ALA A N 1
ATOM 4016 C CA . ALA A 1 519 ? -16.812 30.511 -14.618 1.00 92.50 519 ALA A CA 1
ATOM 4017 C C . ALA A 1 519 ? -16.348 29.984 -15.998 1.00 92.50 519 ALA A C 1
ATOM 4019 O O . ALA A 1 519 ? -16.523 30.667 -17.011 1.00 92.50 519 ALA A O 1
ATOM 4020 N N . VAL A 1 520 ? -15.834 28.747 -16.069 1.00 89.44 520 VAL A N 1
ATOM 4021 C CA . VAL A 1 520 ? -15.428 28.061 -17.319 1.00 89.44 520 VAL A CA 1
ATOM 4022 C C . VAL A 1 520 ? -16.625 27.574 -18.148 1.00 89.44 520 VAL A C 1
ATOM 4024 O O . VAL A 1 520 ? -16.508 27.390 -19.362 1.00 89.44 520 VAL A O 1
ATOM 4027 N N . ARG A 1 521 ? -17.799 27.425 -17.519 1.00 88.56 521 ARG A N 1
ATOM 4028 C CA . ARG A 1 521 ? -19.065 26.975 -18.123 1.00 88.56 521 ARG A CA 1
ATOM 4029 C C . ARG A 1 521 ? -18.995 25.536 -18.667 1.00 88.56 521 ARG A C 1
ATOM 4031 O O . ARG A 1 521 ? -18.077 24.764 -18.385 1.00 88.56 521 ARG A O 1
ATOM 4038 N N . GLY A 1 522 ? -20.024 25.131 -19.414 1.00 89.25 522 GLY A N 1
ATOM 4039 C CA . GLY A 1 522 ? -20.078 23.827 -20.081 1.00 89.25 522 GLY A CA 1
ATOM 4040 C C . GLY A 1 522 ? -20.022 22.647 -19.104 1.00 89.25 522 GLY A C 1
ATOM 4041 O O . GLY A 1 522 ? -20.810 22.572 -18.163 1.00 89.25 522 GLY A O 1
ATOM 4042 N N . SER A 1 523 ? -19.104 21.708 -19.339 1.00 90.44 523 SER A N 1
ATOM 4043 C CA . SER A 1 523 ? -18.903 20.538 -18.474 1.00 90.44 523 SER A CA 1
ATOM 4044 C C . SER A 1 523 ? -18.328 20.886 -17.099 1.00 90.44 523 SER A C 1
ATOM 4046 O O . SER A 1 523 ? -18.631 20.186 -16.140 1.00 90.44 523 SER A O 1
ATOM 4048 N N . TYR A 1 524 ? -17.539 21.960 -16.986 1.00 91.31 524 TYR A N 1
ATOM 4049 C CA . TYR A 1 524 ? -16.911 22.360 -15.722 1.00 91.31 524 TYR A CA 1
ATOM 4050 C C . TYR A 1 524 ? -17.955 22.899 -14.739 1.00 91.31 524 TYR A C 1
ATOM 4052 O O . TYR A 1 524 ? -18.012 22.431 -13.608 1.00 91.31 524 TYR A O 1
ATOM 4060 N N . ALA A 1 525 ? -18.876 23.755 -15.195 1.00 91.69 525 ALA A N 1
ATOM 4061 C CA . ALA A 1 525 ? -20.005 24.208 -14.374 1.00 91.69 525 ALA A CA 1
ATOM 4062 C C . ALA A 1 525 ? -20.925 23.059 -13.920 1.00 91.69 525 ALA A C 1
ATOM 4064 O O . ALA A 1 525 ? -21.400 23.056 -12.788 1.00 91.69 525 ALA A O 1
ATOM 4065 N N . LYS A 1 526 ? -21.145 22.045 -14.772 1.00 90.88 526 LYS A N 1
ATOM 4066 C CA . LYS A 1 526 ? -21.906 20.846 -14.379 1.00 90.88 526 LYS A CA 1
ATOM 4067 C C . LYS A 1 526 ? -21.177 20.008 -13.327 1.00 90.88 526 LYS A C 1
ATOM 4069 O O . LYS A 1 526 ? -21.823 19.530 -12.402 1.00 90.88 526 LYS A O 1
ATOM 4074 N N . ALA A 1 527 ? -19.859 19.850 -13.458 1.00 91.50 527 ALA A N 1
ATOM 4075 C CA . ALA A 1 527 ? -19.042 19.163 -12.461 1.00 91.50 527 ALA A CA 1
ATOM 4076 C C . ALA A 1 527 ? -19.035 19.915 -11.120 1.00 91.50 527 ALA A C 1
ATOM 4078 O O . ALA A 1 527 ? -19.183 19.282 -10.082 1.00 91.50 527 ALA A O 1
ATOM 4079 N N . ALA A 1 528 ? -18.954 21.251 -11.144 1.00 93.94 528 ALA A N 1
ATOM 4080 C CA . ALA A 1 528 ? -19.035 22.088 -9.948 1.00 93.94 528 ALA A CA 1
ATOM 4081 C C . ALA A 1 528 ? -20.354 21.892 -9.193 1.00 93.94 528 ALA A C 1
ATOM 4083 O O . ALA A 1 528 ? -20.343 21.606 -7.999 1.00 93.94 528 ALA A O 1
ATOM 4084 N N . LYS A 1 529 ? -21.492 21.992 -9.896 1.00 92.06 529 LYS A N 1
ATOM 4085 C CA . LYS A 1 529 ? -22.804 21.810 -9.267 1.00 92.06 529 LYS A CA 1
ATOM 4086 C C . LYS A 1 529 ? -22.952 20.412 -8.661 1.00 92.06 529 LYS A C 1
ATOM 4088 O O . LYS A 1 529 ? -23.343 20.309 -7.506 1.00 92.06 529 LYS A O 1
ATOM 4093 N N . PHE A 1 530 ? -22.563 19.359 -9.384 1.00 92.81 530 PHE A N 1
ATOM 4094 C CA . PHE A 1 530 ? -22.640 17.986 -8.871 1.00 92.81 530 PHE A CA 1
ATOM 4095 C C . PHE A 1 530 ? -21.736 17.761 -7.643 1.00 92.81 530 PHE A C 1
ATOM 4097 O O . PHE A 1 530 ? -22.167 17.169 -6.657 1.00 92.81 530 PHE A O 1
ATOM 4104 N N . LEU A 1 531 ? -20.500 18.276 -7.674 1.00 94.62 531 LEU A N 1
ATOM 4105 C CA . LEU A 1 531 ? -19.550 18.176 -6.562 1.00 94.62 531 LEU A CA 1
ATOM 4106 C C . LEU A 1 531 ? -20.043 18.932 -5.317 1.00 94.62 531 LEU A C 1
ATOM 4108 O O . LEU A 1 531 ? -19.957 18.409 -4.210 1.00 94.62 531 LEU A O 1
ATOM 4112 N N . GLY A 1 532 ? -20.608 20.131 -5.496 1.00 94.88 532 GLY A N 1
ATOM 4113 C CA . GLY A 1 532 ? -21.209 20.905 -4.409 1.00 94.88 532 GLY A CA 1
ATOM 4114 C C . GLY A 1 532 ? -22.472 20.258 -3.830 1.00 94.88 532 GLY A C 1
ATOM 4115 O O . GLY A 1 532 ? -22.630 20.222 -2.611 1.00 94.88 532 GLY A O 1
ATOM 4116 N N . GLU A 1 533 ? -23.342 19.695 -4.676 1.00 94.25 533 GLU A N 1
ATOM 4117 C CA . GLU A 1 533 ? -24.522 18.931 -4.244 1.00 94.25 533 GLU A CA 1
ATOM 4118 C C . GLU A 1 533 ? -24.129 17.720 -3.383 1.00 94.25 533 GLU A C 1
ATOM 4120 O O . GLU A 1 533 ? -24.701 17.530 -2.306 1.00 94.25 533 GLU A O 1
ATOM 4125 N N . ASP A 1 534 ? -23.133 16.932 -3.805 1.00 94.44 534 ASP A N 1
ATOM 4126 C CA . ASP A 1 534 ? -22.646 15.792 -3.019 1.00 94.44 534 ASP A CA 1
ATOM 4127 C C . ASP A 1 534 ? -21.900 16.228 -1.741 1.00 94.44 534 ASP A C 1
ATOM 4129 O O . ASP A 1 534 ? -22.098 15.590 -0.707 1.00 94.44 534 ASP A O 1
ATOM 4133 N N . TRP A 1 535 ? -21.128 17.328 -1.741 1.00 96.19 535 TRP A N 1
ATOM 4134 C CA . TRP A 1 535 ? -20.515 17.870 -0.514 1.00 96.19 535 TRP A CA 1
ATOM 4135 C C . TRP A 1 535 ? -21.566 18.276 0.532 1.00 96.19 535 TRP A C 1
ATOM 4137 O O . TRP A 1 535 ? -21.499 17.802 1.668 1.00 96.19 535 TRP A O 1
ATOM 4147 N N . ILE A 1 536 ? -22.571 19.083 0.159 1.00 94.50 536 ILE A N 1
ATOM 4148 C CA . ILE A 1 536 ? -23.669 19.476 1.068 1.00 94.50 536 ILE A CA 1
ATOM 4149 C C . ILE A 1 536 ? -24.368 18.227 1.622 1.00 94.50 536 ILE A C 1
ATOM 4151 O O . ILE A 1 536 ? -24.598 18.099 2.825 1.00 94.50 536 ILE A O 1
ATOM 4155 N N . LYS A 1 537 ? -24.702 17.284 0.737 1.00 93.50 537 LYS A N 1
ATOM 4156 C CA . LYS A 1 537 ? -25.452 16.067 1.058 1.00 93.50 537 LYS A CA 1
ATOM 4157 C C . LYS A 1 537 ? -24.676 15.114 1.967 1.00 93.50 537 LYS A C 1
ATOM 4159 O O . LYS A 1 537 ? -25.269 14.582 2.903 1.00 93.50 537 LYS A O 1
ATOM 4164 N N . ALA A 1 538 ? -23.384 14.901 1.726 1.00 92.75 538 ALA A N 1
ATOM 4165 C CA . ALA A 1 538 ? -22.542 14.054 2.568 1.00 92.75 538 ALA A CA 1
ATOM 4166 C C . ALA A 1 538 ? -22.387 14.662 3.972 1.00 92.75 538 ALA A C 1
ATOM 4168 O O . ALA A 1 538 ? -22.721 14.013 4.964 1.00 92.75 538 ALA A O 1
ATOM 4169 N N . ILE A 1 539 ? -22.032 15.949 4.065 1.00 93.00 539 ILE A N 1
ATOM 4170 C CA . ILE A 1 539 ? -21.853 16.654 5.346 1.00 93.00 539 ILE A CA 1
ATOM 4171 C C . ILE A 1 539 ? -23.161 16.683 6.164 1.00 93.00 539 ILE A C 1
ATOM 4173 O O . ILE A 1 539 ? -23.147 16.405 7.367 1.00 93.00 539 ILE A O 1
ATOM 4177 N N . LYS A 1 540 ? -24.314 16.915 5.520 1.00 91.06 540 LYS A N 1
ATOM 4178 C CA . LYS A 1 540 ? -25.635 16.886 6.177 1.00 91.06 540 LYS A CA 1
ATOM 4179 C C . LYS A 1 540 ? -26.056 15.482 6.631 1.00 91.06 540 LYS A C 1
ATOM 4181 O O . LYS A 1 540 ? -26.766 15.340 7.633 1.00 91.06 540 LYS A O 1
ATOM 4186 N N . ASN A 1 541 ? -25.625 14.436 5.928 1.00 88.00 541 ASN A N 1
ATOM 4187 C CA . ASN A 1 541 ? -25.922 13.052 6.293 1.00 88.00 541 ASN A CA 1
ATOM 4188 C C . ASN A 1 541 ? -25.029 12.541 7.430 1.00 88.00 541 ASN A C 1
ATOM 4190 O O . ASN A 1 541 ? -25.556 12.012 8.407 1.00 88.00 541 ASN A O 1
ATOM 4194 N N . GLU A 1 542 ? -23.715 12.726 7.321 1.00 89.94 542 GLU A N 1
ATOM 4195 C CA . GLU A 1 542 ? -22.719 12.176 8.249 1.00 89.94 542 GLU A CA 1
ATOM 4196 C C . GLU A 1 542 ? -22.551 13.026 9.513 1.00 89.94 542 GLU A C 1
ATOM 4198 O O . GLU A 1 542 ? -22.488 12.493 10.619 1.00 89.94 542 GLU A O 1
ATOM 4203 N N . LEU A 1 543 ? -22.500 14.354 9.368 1.00 89.88 543 LEU A N 1
ATOM 4204 C CA . LEU A 1 543 ? -22.161 15.280 10.458 1.00 89.88 543 LEU A CA 1
ATOM 4205 C C . LEU A 1 543 ? -23.378 16.042 11.003 1.00 89.88 543 LEU A C 1
ATOM 4207 O O . LEU A 1 543 ? -23.239 16.814 11.949 1.00 89.88 543 LEU A O 1
ATOM 4211 N N . ARG A 1 544 ? -24.565 15.834 10.409 1.00 86.94 544 ARG A N 1
ATOM 4212 C CA . ARG A 1 544 ? -25.820 16.557 10.713 1.00 86.94 544 ARG A CA 1
ATOM 4213 C C . ARG A 1 544 ? -25.673 18.084 10.663 1.00 86.94 544 ARG A C 1
ATOM 4215 O O . ARG A 1 544 ? -26.392 18.802 11.352 1.00 86.94 544 ARG A O 1
ATOM 4222 N N . PHE A 1 545 ? -24.763 18.560 9.817 1.00 87.75 545 PHE A N 1
ATOM 4223 C CA . PHE A 1 545 ? -24.424 19.969 9.652 1.00 87.75 545 PHE A CA 1
ATOM 4224 C C . PHE A 1 545 ? -24.914 20.508 8.307 1.00 87.75 545 PHE A C 1
ATOM 4226 O O . PHE A 1 545 ? -24.841 19.815 7.294 1.00 87.75 545 PHE A O 1
ATOM 4233 N N . ASP A 1 546 ? -25.389 21.750 8.293 1.00 88.94 546 ASP A N 1
ATOM 4234 C CA . ASP A 1 546 ? -25.766 22.456 7.071 1.00 88.94 546 ASP A CA 1
ATOM 4235 C C . ASP A 1 546 ? -24.577 23.277 6.558 1.00 88.94 546 ASP A C 1
ATOM 4237 O O . ASP A 1 546 ? -24.236 24.307 7.132 1.00 88.94 546 ASP A O 1
ATOM 4241 N N . PHE A 1 547 ? -23.933 22.772 5.499 1.00 92.62 547 PHE A N 1
ATOM 4242 C CA . PHE A 1 547 ? -22.727 23.338 4.886 1.00 92.62 547 PHE A CA 1
ATOM 4243 C C . PHE A 1 547 ? -23.083 24.418 3.853 1.00 92.62 547 PHE A C 1
ATOM 4245 O O . PHE A 1 547 ? -23.796 24.155 2.882 1.00 92.62 547 PHE A O 1
ATOM 4252 N N . ASN A 1 548 ? -22.598 25.639 4.066 1.00 90.94 548 ASN A N 1
ATOM 4253 C CA . ASN A 1 548 ? -23.135 26.857 3.457 1.00 90.94 548 ASN A CA 1
ATOM 4254 C C . ASN A 1 548 ? -22.393 27.260 2.174 1.00 90.94 548 ASN A C 1
ATOM 4256 O O . ASN A 1 548 ? -21.763 28.315 2.108 1.00 90.94 548 ASN A O 1
ATOM 4260 N N . ILE A 1 549 ? -22.503 26.431 1.131 1.00 90.56 549 ILE A N 1
ATOM 4261 C CA . ILE A 1 549 ? -22.004 26.740 -0.220 1.00 90.56 549 ILE A CA 1
ATOM 4262 C C . ILE A 1 549 ? -23.152 26.926 -1.227 1.00 90.56 549 ILE A C 1
ATOM 4264 O O . ILE A 1 549 ? -24.147 26.201 -1.220 1.00 90.56 549 ILE A O 1
ATOM 4268 N N . ASN A 1 550 ? -23.013 27.911 -2.113 1.00 88.75 550 ASN A N 1
ATOM 4269 C CA . ASN A 1 550 ? -23.941 28.218 -3.196 1.00 88.75 550 ASN A CA 1
ATOM 4270 C C . ASN A 1 550 ? -23.528 27.503 -4.495 1.00 88.75 550 ASN A C 1
ATOM 4272 O O . ASN A 1 550 ? -22.515 27.833 -5.118 1.00 88.75 550 ASN A O 1
ATOM 4276 N N . ILE A 1 551 ? -24.369 26.560 -4.918 1.00 80.38 551 ILE A N 1
ATOM 4277 C CA . ILE A 1 551 ? -24.203 25.712 -6.109 1.00 80.38 551 ILE A CA 1
ATOM 4278 C C . ILE A 1 551 ? -24.811 26.296 -7.401 1.00 80.38 551 ILE A C 1
ATOM 4280 O O . ILE A 1 551 ? -24.698 25.671 -8.455 1.00 80.38 551 ILE A O 1
ATOM 4284 N N . ASP A 1 552 ? -25.458 27.465 -7.332 1.00 67.44 552 ASP A N 1
ATOM 4285 C CA . ASP A 1 552 ? -26.163 28.137 -8.442 1.00 67.44 552 ASP A CA 1
ATOM 4286 C C . ASP A 1 552 ? -25.644 29.577 -8.700 1.00 67.44 552 ASP A C 1
ATOM 4288 O O . ASP A 1 552 ? -26.383 30.431 -9.195 1.00 67.44 552 ASP A O 1
ATOM 4292 N N . ALA A 1 553 ? -24.383 29.850 -8.335 1.00 54.09 553 ALA A N 1
ATOM 4293 C CA . ALA A 1 553 ? -23.694 31.143 -8.495 1.00 54.09 553 ALA A CA 1
ATOM 4294 C C . ALA A 1 553 ? -23.205 31.426 -9.932 1.00 54.09 553 ALA A C 1
ATOM 4296 O O . ALA A 1 553 ? -22.633 30.502 -10.552 1.00 54.09 553 ALA A O 1
#

pLDDT: mean 76.65, std 25.21, range [21.59, 98.12]

Sequence (553 aa):
MSGQSIYKFKGRAEHSAPVIGGSLYLWAGAQTDLPAVHDSPQKRKLTSTVEKFYFSSARWSSHLTRGTPPLGVAGYSCTTFHSNIYYYAGGCGHDDCYYNSLNALNTLTMSWTQLHPNDESRMKKGFGGMLSLEFDGTDYLFMVGGIGTTPAVKHLQFQYDQVKDGRVLTNEQLLYNLSNGGLGQEGQQQQGNQPGVEEQGERQSQEQPTLPDQGQQPSQEGDHQEGGSGEKNDHETATDAVLCTEPSSNYTNSVVYTNVEKSMDYAGLVYYEEEGVEDLVTFTAAKKLEALIQFIKWEHSQAKVGPDITFSFKNDYIELNLTAEQKELFTGWTLKPHTEPCRLHQKAVDSFGDKGHHPPRCLISVYGSPDAVPTLHYSIPLEGVADPVTLNIHRAQRNPPPPSTDPTTSSSSSNVVHESTSVSSTGGASPSATVDVNKVKKVINDVLLSHYAALNSLPKKSLTGLVNQLYTAKLISNEVRETPSMEECIDEFKASLSFMREVSQVEEHCQQFLSSFVAVRGSYAKAAKFLGEDWIKAIKNELRFDFNINIDA

Organism: Amphimedon queenslandica (NCBI:txid400682)

InterPro domains:
  IPR015915 Kelch-type beta-propeller [G3DSA:2.120.10.80] (2-182)
  IPR015915 Kelch-type beta-propeller [SSF117281] (11-147)

Foldseek 3Di:
DDDDPQPDDFDFAQWDFADDPQKTKTFAGHHPQQDQDQDDPSNQVRRQWMWMAGNVVRGIDIDGAADGDDQQRGQWEWEDDHQKIKTAKHANRYDLRIFGWIKIQRNVRRYIDTLGHGDLQDDRFGNWYWYWDDDPNWIKIKIFKGKGADGPHDDPVKDWDADPVRITTIGDIWIATPVVSDIDDPDDDDPDDDDDDDDDDDDDDDDDDDDDDDDDDDDDDDDDDDDDDDDDDDDDDDDDDDDDDDDDDDDDDDDDPPPPPPFQKKKKWWKWDDDPQKIKIKIFIASDPVLVVVLCCPPVVVIDTDDMDIFTFQAQKKFWPPPDDDPDDFPQKDKAKPDPRQMDGPVLNHCPVPPPRDTDMIIIIIGGDLPTDQKDWDWTWMPRTPDTDIDTDIDGRDPRDPPPPDPDDDDDDDDDDDDDDDDDDDDDDDPPPQFDLVVLLVQLVVLCVVCVVVQQPPDPVLQLQLLVQCVVLVLDDPVCNVVPDPVRSVVSLSVVSVPDDHLVVVLVSLQSNLVSQPSSPDVSLVVSLVSVVSSQVSCCVPRVDRRDHDSPD

Radius of gyration: 35.27 Å; chains: 1; bounding box: 105×87×103 Å